Protein AF-0000000067504910 (afdb_homodimer)

Radius of gyration: 26.98 Å; Cα contacts (8 Å, |Δi|>4): 910; chains: 2; bounding box: 86×98×56 Å

Nearest PDB structures (foldseek):
  3lwk-assembly1_A-2  TM=9.824E-01  e=4.243E-23  Homo sapiens
  3qk3-assembly1_C  TM=9.215E-01  e=3.842E-13  Homo sapiens
  1oki-assembly1_B  TM=9.097E-01  e=5.453E-13  Homo sapiens
  1bd7-assembly1_A  TM=8.922E-01  e=2.094E-10  Rattus norvegicus
  1bd7-assembly1_B  TM=8.882E-01  e=2.572E-09  Rattus norvegicus

InterPro domains:
  IPR001064 Beta/gamma crystallin [PF00030] (53-99)
  IPR001064 Beta/gamma crystallin [PF00030] (109-196)
  IPR001064 Beta/gamma crystallin [PR01367] (51-70)
  IPR001064 Beta/gamma crystallin [PR01367] (71-85)
  IPR001064 Beta/gamma crystallin [PR01367] (109-128)
  IPR001064 Beta/gamma crystallin [PR01367] (172-181)
  IPR001064 Beta/gamma crystallin [PS50915] (54-100)
  IPR001064 Beta/gamma crystallin [PS50915] (107-148)
  IPR001064 Beta/gamma crystallin [SM00247] (41-99)
  IPR001064 Beta/gamma crystallin [SM00247] (108-196)
  IPR011024 Gamma-crystallin-like [SSF49695] (53-197)
  IPR050252 Beta/Gamma-Crystallin [PTHR11818] (54-198)

Foldseek 3Di:
DPPPDDPPPDPDPDDDDPDPPDDDCPDPPPDDPCPPPVPPPPPCPVPPPLAPQVKKWFALDPPQAHFIWIDFDDDDPFQCRTQPQAPDRSRDTDDMDHASQADLQDWKKKWAAAFQRDHDIDIDNFWFLFVVVVPDPDQFTHWMAIQGHKKWWAQHGRRYYTIFIFHCPVVNRTGRGQVRRGVHRDGRGTTTMHGRDD/DDPPDDPPPDPDPDPDDPDPPDPDCPPPPPDDDPPCPPPPVPPCPVPPPLAPQVKKWFALDPPQAHFIWIDFDDDDPFQCRTQPQAPDRSGDTDDMDHASQADLQDWKKKWAAAFQRDHDIDIDNFWFLFVVVVPDPDQFTHWMAIQGHKKWWAQHGRNYYTIFIFHCPVVNRTGRGQVSRGVHRDGRGTTTMHGRDD

Structure (mmCIF, N/CA/C/O backbone):
data_AF-0000000067504910-model_v1
#
loop_
_entity.id
_entity.type
_entity.pdbx_description
1 polymer 'Beta-crystallin A4'
#
loop_
_atom_site.group_PDB
_atom_site.id
_atom_site.type_symbol
_atom_site.label_atom_id
_atom_site.label_alt_id
_atom_site.label_comp_id
_atom_site.label_asym_id
_atom_site.label_entity_id
_atom_site.label_seq_id
_atom_site.pdbx_PDB_ins_code
_atom_site.Cartn_x
_atom_site.Cartn_y
_atom_site.Cartn_z
_atom_site.occupancy
_atom_site.B_iso_or_equiv
_atom_site.auth_seq_id
_atom_site.auth_comp_id
_atom_site.auth_asym_id
_atom_site.auth_atom_id
_atom_site.pdbx_PDB_model_num
ATOM 1 N N . GLY A 1 1 ? -4.496 -55.281 -9.875 1 25.09 1 GLY A N 1
ATOM 2 C CA . GLY A 1 1 ? -4.016 -54.219 -10.75 1 25.09 1 GLY A CA 1
ATOM 3 C C . GLY A 1 1 ? -2.947 -53.344 -10.109 1 25.09 1 GLY A C 1
ATOM 4 O O . GLY A 1 1 ? -3.031 -53.031 -8.922 1 25.09 1 GLY A O 1
ATOM 5 N N . SER A 1 2 ? -1.571 -53.312 -10.562 1 27.5 2 SER A N 1
ATOM 6 C CA . SER A 1 2 ? -0.313 -52.875 -9.961 1 27.5 2 SER A CA 1
ATOM 7 C C . SER A 1 2 ? -0.28 -51.375 -9.781 1 27.5 2 SER A C 1
ATOM 9 O O . SER A 1 2 ? -0.485 -50.625 -10.742 1 27.5 2 SER A O 1
ATOM 11 N N . SER A 1 3 ? -0.65 -50.781 -8.609 1 28.39 3 SER A N 1
ATOM 12 C CA . SER A 1 3 ? -0.798 -49.406 -8.172 1 28.39 3 SER A CA 1
ATOM 13 C C . SER A 1 3 ? 0.503 -48.625 -8.336 1 28.39 3 SER A C 1
ATOM 15 O O . SER A 1 3 ? 1.507 -48.938 -7.695 1 28.39 3 SER A O 1
ATOM 17 N N . GLN A 1 4 ? 0.836 -48.125 -9.602 1 29.45 4 GLN A N 1
ATOM 18 C CA . GLN A 1 4 ? 2.09 -47.469 -9.938 1 29.45 4 GLN A CA 1
ATOM 19 C C . GLN A 1 4 ? 2.361 -46.281 -9.008 1 29.45 4 GLN A C 1
ATOM 21 O O . GLN A 1 4 ? 1.447 -45.531 -8.672 1 29.45 4 GLN A O 1
ATOM 26 N N . PRO A 1 5 ? 3.434 -46.219 -8.25 1 30.08 5 PRO A N 1
ATOM 27 C CA . PRO A 1 5 ? 3.85 -45.188 -7.277 1 30.08 5 PRO A CA 1
ATOM 28 C C . PRO A 1 5 ? 4.016 -43.812 -7.895 1 30.08 5 PRO A C 1
ATOM 30 O O . PRO A 1 5 ? 4.602 -43.688 -8.969 1 30.08 5 PRO A O 1
ATOM 33 N N . ARG A 1 6 ? 2.941 -42.938 -7.844 1 35.62 6 ARG A N 1
ATOM 34 C CA . ARG A 1 6 ? 2.881 -41.594 -8.375 1 35.62 6 ARG A CA 1
ATOM 35 C C . ARG A 1 6 ? 4.082 -40.75 -7.918 1 35.62 6 ARG A C 1
ATOM 37 O O . ARG A 1 6 ? 4.387 -40.688 -6.727 1 35.62 6 ARG A O 1
ATOM 44 N N . ASN A 1 7 ? 5.113 -40.531 -8.789 1 30.84 7 ASN A N 1
ATOM 45 C CA . ASN A 1 7 ? 6.402 -39.844 -8.688 1 30.84 7 ASN A CA 1
ATOM 46 C C . ASN A 1 7 ? 6.238 -38.406 -8.258 1 30.84 7 ASN A C 1
ATOM 48 O O . ASN A 1 7 ? 5.668 -37.594 -8.984 1 30.84 7 ASN A O 1
ATOM 52 N N . ILE A 1 8 ? 5.93 -38.188 -7.059 1 35.97 8 ILE A N 1
ATOM 53 C CA . ILE A 1 8 ? 5.918 -36.844 -6.488 1 35.97 8 ILE A CA 1
ATOM 54 C C . ILE A 1 8 ? 7.281 -36.188 -6.691 1 35.97 8 ILE A C 1
ATOM 56 O O . ILE A 1 8 ? 8.312 -36.75 -6.297 1 35.97 8 ILE A O 1
ATOM 60 N N . TRP A 1 9 ? 7.363 -35.375 -7.668 1 39.56 9 TRP A N 1
ATOM 61 C CA . TRP A 1 9 ? 8.617 -34.625 -7.809 1 39.56 9 TRP A CA 1
ATOM 62 C C . TRP A 1 9 ? 8.93 -33.844 -6.543 1 39.56 9 TRP A C 1
ATOM 64 O O . TRP A 1 9 ? 8.07 -33.125 -6.02 1 39.56 9 TRP A O 1
ATOM 74 N N . THR A 1 10 ? 9.664 -34.406 -5.727 1 37.59 10 THR A N 1
ATOM 75 C CA . THR A 1 10 ? 10.148 -33.625 -4.609 1 37.59 10 THR A CA 1
ATOM 76 C C . THR A 1 10 ? 11.375 -32.812 -5.016 1 37.59 10 THR A C 1
ATOM 78 O O . THR A 1 10 ? 12.328 -33.344 -5.582 1 37.59 10 THR A O 1
ATOM 81 N N . PRO A 1 11 ? 11.297 -31.656 -5.219 1 34.78 11 PRO A N 1
ATOM 82 C CA . PRO A 1 11 ? 12.516 -30.922 -5.547 1 34.78 11 PRO A CA 1
ATOM 83 C C . PRO A 1 11 ? 13.688 -31.281 -4.641 1 34.78 11 PRO A C 1
ATOM 85 O O . PRO A 1 11 ? 13.531 -31.359 -3.418 1 34.78 11 PRO A O 1
ATOM 88 N N . SER A 1 12 ? 14.492 -32.312 -5.121 1 32.03 12 SER A N 1
ATOM 89 C CA . SER A 1 12 ? 15.68 -32.719 -4.367 1 32.03 12 SER A CA 1
ATOM 90 C C . SER A 1 12 ? 16.609 -31.516 -4.133 1 32.03 12 SER A C 1
ATOM 92 O O . SER A 1 12 ? 16.734 -30.641 -4.996 1 32.03 12 SER A O 1
ATOM 94 N N . GLY A 1 13 ? 16.891 -31.281 -2.896 1 29.19 13 GLY A N 1
ATOM 95 C CA . GLY A 1 13 ? 17.594 -30.172 -2.254 1 29.19 13 GLY A CA 1
ATOM 96 C C . GLY A 1 13 ? 18.984 -29.938 -2.809 1 29.19 13 GLY A C 1
ATOM 97 O O . GLY A 1 13 ? 19.719 -29.094 -2.312 1 29.19 13 GLY A O 1
ATOM 98 N N . SER A 1 14 ? 19.594 -30.844 -3.541 1 30.66 14 SER A N 1
ATOM 99 C CA . SER A 1 14 ? 21.016 -30.562 -3.383 1 30.66 14 SER A CA 1
ATOM 100 C C . SER A 1 14 ? 21.469 -29.469 -4.344 1 30.66 14 SER A C 1
ATOM 102 O O . SER A 1 14 ? 21.547 -29.688 -5.551 1 30.66 14 SER A O 1
ATOM 104 N N . PHE A 1 15 ? 21.047 -28.359 -4.191 1 30.22 15 PHE A N 1
ATOM 105 C CA . PHE A 1 15 ? 21.547 -27.422 -5.188 1 30.22 15 PHE A CA 1
ATOM 106 C C . PHE A 1 15 ? 23.062 -27.281 -5.078 1 30.22 15 PHE A C 1
ATOM 108 O O . PHE A 1 15 ? 23.609 -27.141 -3.979 1 30.22 15 PHE A O 1
ATOM 115 N N . PRO A 1 16 ? 23.766 -27.75 -6.086 1 25.83 16 PRO A N 1
ATOM 116 C CA . PRO A 1 16 ? 25.203 -27.562 -5.945 1 25.83 16 PRO A CA 1
ATOM 117 C C . PRO A 1 16 ? 25.609 -26.094 -5.859 1 25.83 16 PRO A C 1
ATOM 119 O O . PRO A 1 16 ? 24.891 -25.234 -6.371 1 25.83 16 PRO A O 1
ATOM 122 N N . ARG A 1 17 ? 26.547 -25.812 -5.016 1 28.75 17 ARG A N 1
ATOM 123 C CA . ARG A 1 17 ? 27.094 -24.5 -4.707 1 28.75 17 ARG A CA 1
ATOM 124 C C . ARG A 1 17 ? 27.734 -23.875 -5.941 1 28.75 17 ARG A C 1
ATOM 126 O O . ARG A 1 17 ? 28.547 -24.5 -6.613 1 28.75 17 ARG A O 1
ATOM 133 N N . PRO A 1 18 ? 27.078 -22.875 -6.496 1 21.73 18 PRO A N 1
ATOM 134 C CA . PRO A 1 18 ? 27.719 -22.281 -7.676 1 21.73 18 PRO A CA 1
ATOM 135 C C . PRO A 1 18 ? 29.188 -21.922 -7.434 1 21.73 18 PRO A C 1
ATOM 137 O O . PRO A 1 18 ? 29.562 -21.609 -6.305 1 21.73 18 PRO A O 1
ATOM 140 N N . ASN A 1 19 ? 30.047 -22.469 -8.211 1 23.23 19 ASN A N 1
ATOM 141 C CA . ASN A 1 19 ? 31.469 -22.188 -8.219 1 23.23 19 ASN A CA 1
ATOM 142 C C . ASN A 1 19 ? 31.75 -20.703 -8.453 1 23.23 19 ASN A C 1
ATOM 144 O O . ASN A 1 19 ? 31.203 -20.109 -9.391 1 23.23 19 ASN A O 1
ATOM 148 N N . ARG A 1 20 ? 32.188 -20.031 -7.383 1 23.11 20 ARG A N 1
ATOM 149 C CA . ARG A 1 20 ? 32.5 -18.609 -7.281 1 23.11 20 ARG A CA 1
ATOM 150 C C . ARG A 1 20 ? 33.594 -18.234 -8.281 1 23.11 20 ARG A C 1
ATOM 152 O O . ARG A 1 20 ? 34.75 -18.625 -8.133 1 23.11 20 ARG A O 1
ATOM 159 N N . LYS A 1 21 ? 33.219 -18.344 -9.57 1 27.23 21 LYS A N 1
ATOM 160 C CA . LYS A 1 21 ? 34.312 -17.891 -10.422 1 27.23 21 LYS A CA 1
ATOM 161 C C . LYS A 1 21 ? 34.844 -16.531 -9.969 1 27.23 21 LYS A C 1
ATOM 163 O O . LYS A 1 21 ? 34.094 -15.727 -9.422 1 27.23 21 LYS A O 1
ATOM 168 N N . SER A 1 22 ? 36.156 -16.375 -9.852 1 21.98 22 SER A N 1
ATOM 169 C CA . SER A 1 22 ? 37.219 -15.477 -9.344 1 21.98 22 SER A CA 1
ATOM 170 C C . SER A 1 22 ? 37.094 -14.094 -9.977 1 21.98 22 SER A C 1
ATOM 172 O O . SER A 1 22 ? 37.25 -13.945 -11.188 1 21.98 22 SER A O 1
ATOM 174 N N . ALA A 1 23 ? 36.031 -13.375 -9.758 1 25.11 23 ALA A N 1
ATOM 175 C CA . ALA A 1 23 ? 36.094 -12.047 -10.375 1 25.11 23 ALA A CA 1
ATOM 176 C C . ALA A 1 23 ? 37.375 -11.328 -9.977 1 25.11 23 ALA A C 1
ATOM 178 O O . ALA A 1 23 ? 37.875 -11.5 -8.859 1 25.11 23 A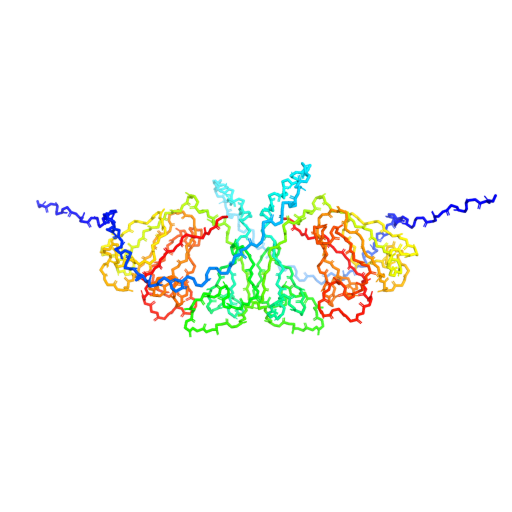LA A O 1
ATOM 179 N N . PRO A 1 24 ? 38.188 -10.805 -10.945 1 21.03 24 PRO A N 1
ATOM 180 C CA . PRO A 1 24 ? 39.5 -10.203 -10.836 1 21.03 24 PRO A CA 1
ATOM 181 C C . PRO A 1 24 ? 39.531 -9 -9.898 1 21.03 24 PRO A C 1
ATOM 183 O O . PRO A 1 24 ? 38.5 -8.352 -9.68 1 21.03 24 PRO A O 1
ATOM 186 N N . ARG A 1 25 ? 40.625 -8.82 -9.148 1 23 25 ARG A N 1
ATOM 187 C CA . ARG A 1 25 ? 41.031 -8.023 -7.996 1 23 25 ARG A CA 1
ATOM 188 C C . ARG A 1 25 ? 41.062 -6.535 -8.344 1 23 25 ARG A C 1
ATOM 190 O O . ARG A 1 25 ? 41.406 -5.703 -7.496 1 23 25 ARG A O 1
ATOM 197 N N . THR A 1 26 ? 40.281 -5.832 -9.273 1 23.64 26 THR A N 1
ATOM 198 C CA . THR A 1 26 ? 41 -4.566 -9.469 1 23.64 26 THR A CA 1
ATOM 199 C C . THR A 1 26 ? 41.156 -3.82 -8.148 1 23.64 26 THR A C 1
ATOM 201 O O . THR A 1 26 ? 40.25 -3.809 -7.32 1 23.64 26 THR A O 1
ATOM 204 N N . ARG A 1 27 ? 42.375 -3.5 -7.75 1 22.08 27 ARG A N 1
ATOM 205 C CA . ARG A 1 27 ? 43.188 -3.117 -6.586 1 22.08 27 ARG A CA 1
ATOM 206 C C . ARG A 1 27 ? 42.75 -1.754 -6.055 1 22.08 27 ARG A C 1
ATOM 208 O O . ARG A 1 27 ? 43.031 -1.412 -4.906 1 22.08 27 ARG A O 1
ATOM 215 N N . GLY A 1 28 ? 42.156 -0.741 -6.73 1 22.64 28 GLY A N 1
ATOM 216 C CA . GLY A 1 28 ? 42.719 0.511 -6.25 1 22.64 28 GLY A CA 1
ATOM 217 C C . GLY A 1 28 ? 42.312 0.847 -4.832 1 22.64 28 GLY A C 1
ATOM 218 O O . GLY A 1 28 ? 41.125 1.021 -4.555 1 22.64 28 GLY A O 1
ATOM 219 N N . VAL A 1 29 ? 42.906 0.288 -3.756 1 21.53 29 VAL A N 1
ATOM 220 C CA . VAL A 1 29 ? 42.406 0.23 -2.391 1 21.53 29 VAL A CA 1
ATOM 221 C C . VAL A 1 29 ? 42.625 1.569 -1.695 1 21.53 29 VAL A C 1
ATOM 223 O O . VAL A 1 29 ? 43.781 1.973 -1.477 1 21.53 29 VAL A O 1
ATOM 226 N N . ARG A 1 30 ? 42.125 2.699 -2.34 1 24.8 30 ARG A N 1
ATOM 227 C CA . ARG A 1 30 ? 42.531 3.93 -1.667 1 24.8 30 ARG A CA 1
ATOM 228 C C . ARG A 1 30 ? 42.375 3.809 -0.156 1 24.8 30 ARG A C 1
ATOM 230 O O . ARG A 1 30 ? 41.438 3.146 0.319 1 24.8 30 ARG A O 1
ATOM 237 N N . PRO A 1 31 ? 43.312 4.172 0.707 1 21.94 31 PRO A N 1
ATOM 238 C CA . PRO A 1 31 ? 43.562 4.004 2.143 1 21.94 31 PRO A CA 1
ATOM 239 C C . PRO A 1 31 ? 42.562 4.781 3 1 21.94 31 PRO A C 1
ATOM 241 O O . PRO A 1 31 ? 42.219 5.922 2.676 1 21.94 31 PRO A O 1
ATOM 244 N N . SER A 1 32 ? 41.562 4.137 3.5 1 22.41 32 SER A N 1
ATOM 245 C CA . SER A 1 32 ? 40.438 4.695 4.23 1 22.41 32 SER A CA 1
ATOM 246 C C . SER A 1 32 ? 40.875 5.32 5.547 1 22.41 32 SER A C 1
ATOM 248 O O . SER A 1 32 ? 41.562 4.676 6.344 1 22.41 32 SER A O 1
ATOM 250 N N . PRO A 1 33 ? 41.219 6.656 5.578 1 24.94 33 PRO A N 1
ATOM 251 C CA . PRO A 1 33 ? 41.688 7.254 6.828 1 24.94 33 PRO A CA 1
ATOM 252 C C . PRO A 1 33 ? 40.812 6.887 8.023 1 24.94 33 PRO A C 1
ATOM 254 O O . PRO A 1 33 ? 39.625 6.641 7.855 1 24.94 33 PRO A O 1
ATOM 257 N N . SER A 1 34 ? 41.344 6.301 9.109 1 22.95 34 SER A N 1
ATOM 258 C CA . SER A 1 34 ? 40.906 5.711 10.367 1 22.95 34 SER A CA 1
ATOM 259 C C . SER A 1 34 ? 40.281 6.766 11.281 1 22.95 34 SER A C 1
ATOM 261 O O . SER A 1 34 ? 40.438 6.691 12.508 1 22.95 34 SER A O 1
ATOM 263 N N . SER A 1 35 ? 39.906 7.926 10.852 1 23.16 35 SER A N 1
ATOM 264 C CA . SER A 1 35 ? 39.594 8.836 11.953 1 23.16 35 SER A CA 1
ATOM 265 C C . SER A 1 35 ? 38.656 8.195 12.969 1 23.16 35 SER A C 1
ATOM 267 O O . SER A 1 35 ? 37.625 7.652 12.602 1 23.16 35 SER A O 1
ATOM 269 N N . LEU A 1 36 ? 39.219 7.73 14.148 1 25.33 36 LEU A N 1
ATOM 270 C CA . LEU A 1 36 ? 38.688 7.16 15.383 1 25.33 36 LEU A CA 1
ATOM 271 C C . LEU A 1 36 ? 37.594 8.031 15.953 1 25.33 36 LEU A C 1
ATOM 273 O O . LEU A 1 36 ? 37.844 9.055 16.578 1 25.33 36 LEU A O 1
ATOM 277 N N . CYS A 1 37 ? 36.781 8.586 15.234 1 27.53 37 CYS A N 1
ATOM 278 C CA . CYS A 1 37 ? 35.75 9.344 15.938 1 27.53 37 CYS A CA 1
ATOM 279 C C . CYS A 1 37 ? 35.156 8.523 17.094 1 27.53 37 CYS A C 1
ATOM 281 O O . CYS A 1 37 ? 34.688 7.402 16.891 1 27.53 37 CYS A O 1
ATOM 283 N N . ARG A 1 38 ? 35.656 8.633 18.297 1 25.61 38 ARG A N 1
ATOM 284 C CA . ARG A 1 38 ? 35.125 8.078 19.547 1 25.61 38 ARG A CA 1
ATOM 285 C C . ARG A 1 38 ? 33.625 8.125 19.562 1 25.61 38 ARG A C 1
ATOM 287 O O . ARG A 1 38 ? 33 9.203 19.5 1 25.61 38 ARG A O 1
ATOM 294 N N . LYS A 1 39 ? 33.031 7.211 19 1 29.48 39 LYS A N 1
ATOM 295 C CA . LYS A 1 39 ? 31.578 7.117 19 1 29.48 39 LYS A CA 1
ATOM 296 C C . LYS A 1 39 ? 31.016 7.207 20.422 1 29.48 39 LYS A C 1
ATOM 298 O O . LYS A 1 39 ? 31.344 6.383 21.281 1 29.48 39 LYS A O 1
ATOM 303 N N . PRO A 1 40 ? 30.891 8.336 20.984 1 31.11 40 PRO A N 1
ATOM 304 C CA . PRO A 1 40 ? 30.328 8.234 22.328 1 31.11 40 PRO A CA 1
ATOM 305 C C . PRO A 1 40 ? 29.281 7.129 22.438 1 31.11 40 PRO A C 1
ATOM 307 O O . PRO A 1 40 ? 28.703 6.707 21.438 1 31.11 40 PRO A O 1
ATOM 310 N N . ALA A 1 41 ? 29.234 6.32 23.594 1 30.45 41 ALA A N 1
ATOM 311 C CA . ALA A 1 41 ? 28.172 5.375 23.938 1 30.45 41 ALA A CA 1
ATOM 312 C C . ALA A 1 41 ? 26.812 5.93 23.562 1 30.45 41 ALA A C 1
ATOM 314 O O . ALA A 1 41 ? 26.203 6.684 24.344 1 30.45 41 ALA A O 1
ATOM 315 N N . ALA A 1 42 ? 26.656 6.645 22.609 1 30.64 42 ALA A N 1
ATOM 316 C CA . ALA A 1 42 ? 25.344 7.133 22.203 1 30.64 42 ALA A CA 1
ATOM 317 C C . ALA A 1 42 ? 24.281 6.059 22.406 1 30.64 42 ALA A C 1
ATOM 319 O O . ALA A 1 42 ? 24.484 4.895 22.047 1 30.64 42 ALA A O 1
ATOM 320 N N . TRP A 1 43 ? 23.484 6.199 23.453 1 31.03 43 TRP A N 1
ATOM 321 C CA . TRP A 1 43 ? 22.266 5.414 23.625 1 31.03 43 TRP A CA 1
ATOM 322 C C . TRP A 1 43 ? 21.719 4.938 22.281 1 31.03 43 TRP A C 1
ATOM 324 O O . TRP A 1 43 ? 21.5 5.742 21.375 1 31.03 43 TRP A O 1
ATOM 334 N N . LEU A 1 44 ? 22.328 3.934 21.828 1 33.19 44 LEU A N 1
ATOM 335 C CA . LEU A 1 44 ? 21.781 3.211 20.688 1 33.19 44 LEU A CA 1
ATOM 336 C C . LEU A 1 44 ? 20.25 3.332 20.641 1 33.19 44 LEU A C 1
ATOM 338 O O . LEU A 1 44 ? 19.547 2.699 21.422 1 33.19 44 LEU A O 1
ATOM 342 N N . CYS A 1 45 ? 19.812 4.578 20.734 1 31.73 45 CYS A N 1
ATOM 343 C CA . CYS A 1 45 ? 18.391 4.641 20.422 1 31.73 45 CYS A CA 1
ATOM 344 C C . CYS A 1 45 ? 18.016 3.594 19.375 1 31.73 45 CYS A C 1
ATOM 346 O O . CYS A 1 45 ? 18.594 3.553 18.297 1 31.73 45 CYS A O 1
ATOM 348 N N . SER A 1 46 ? 18.047 2.381 19.781 1 34.53 46 SER A N 1
ATOM 349 C CA . SER A 1 46 ? 17.422 1.406 18.906 1 34.53 46 SER A CA 1
ATOM 350 C C . SER A 1 46 ? 16.469 2.082 17.922 1 34.53 46 SER A C 1
ATOM 352 O O . SER A 1 46 ? 15.594 2.848 18.328 1 34.53 46 SER A O 1
ATOM 354 N N . ALA A 1 47 ? 16.969 2.65 16.953 1 38.09 47 ALA A N 1
ATOM 355 C CA . ALA A 1 47 ? 16 3.074 15.938 1 38.09 47 ALA A CA 1
ATOM 356 C C . ALA A 1 47 ? 14.688 2.324 16.094 1 38.09 47 ALA A C 1
ATOM 358 O O . ALA A 1 47 ? 14.672 1.094 16.188 1 38.09 47 ALA A O 1
ATOM 359 N N . PRO A 1 48 ? 13.766 2.854 16.859 1 41.16 48 PRO A N 1
ATOM 360 C CA . PRO A 1 48 ? 12.477 2.176 17.016 1 41.16 48 PRO A CA 1
ATOM 361 C C . PRO A 1 48 ? 12.141 1.272 15.836 1 41.16 48 PRO A C 1
ATOM 363 O O . PRO A 1 48 ? 12.461 1.603 14.695 1 41.16 48 PRO A O 1
ATOM 366 N N . ARG A 1 49 ? 12.328 -0.056 15.883 1 46.12 49 ARG A N 1
ATOM 367 C CA . ARG A 1 49 ? 11.844 -1.021 14.906 1 46.12 49 ARG A CA 1
ATOM 368 C C . ARG A 1 49 ? 10.648 -0.466 14.133 1 46.12 49 ARG A C 1
ATOM 370 O O . ARG A 1 49 ? 9.656 -0.036 14.734 1 46.12 49 ARG A O 1
ATOM 377 N N . GLN A 1 50 ? 10.953 0.343 13.109 1 59.25 50 GLN A N 1
ATOM 378 C CA . GLN A 1 50 ? 9.875 0.778 12.227 1 59.25 50 GLN A CA 1
ATOM 379 C C . GLN A 1 50 ? 8.758 -0.26 12.172 1 59.25 50 GLN A C 1
ATOM 381 O O . GLN A 1 50 ? 9.008 -1.435 11.891 1 59.25 50 GLN A O 1
ATOM 386 N N . GLN A 1 51 ? 7.699 -0.085 13.055 1 68.75 51 GLN A N 1
ATOM 387 C CA . GLN A 1 51 ? 6.523 -0.947 13.07 1 68.75 51 GLN A CA 1
ATOM 388 C C . GLN A 1 51 ? 5.875 -1.027 11.695 1 68.75 51 GLN A C 1
ATOM 390 O O . GLN A 1 51 ? 5.801 -0.027 10.977 1 68.75 51 GLN A O 1
ATOM 395 N N . ASP A 1 52 ? 5.781 -2.213 11.297 1 82.25 52 ASP A N 1
ATOM 396 C CA . ASP A 1 52 ? 5.02 -2.438 10.07 1 82.25 52 ASP A CA 1
ATOM 397 C C . ASP A 1 52 ? 3.535 -2.152 10.289 1 82.25 52 ASP A C 1
ATOM 399 O O . ASP A 1 52 ? 2.793 -3.018 10.758 1 82.25 52 ASP A O 1
ATOM 403 N N . THR A 1 53 ? 3.115 -0.884 9.914 1 87.25 53 THR A N 1
ATOM 404 C CA . THR A 1 53 ? 1.746 -0.443 10.156 1 87.25 53 THR A CA 1
ATOM 405 C C . THR A 1 53 ? 0.818 -0.924 9.039 1 87.25 53 THR A C 1
ATOM 407 O O . THR A 1 53 ? -0.403 -0.946 9.211 1 87.25 53 THR A O 1
ATOM 410 N N . GLY A 1 54 ? 1.379 -1.242 7.922 1 92.12 54 GLY A N 1
ATOM 411 C CA . GLY A 1 54 ? 0.594 -1.65 6.77 1 92.12 54 GLY A CA 1
ATOM 412 C C . GLY A 1 54 ? 0.024 -0.479 5.992 1 92.12 54 GLY A C 1
ATOM 413 O O . GLY A 1 54 ? -0.736 -0.671 5.039 1 92.12 54 GLY A O 1
ATOM 414 N N . ARG A 1 55 ? 0.373 0.746 6.453 1 95.88 55 ARG A N 1
ATOM 415 C CA . ARG A 1 55 ? -0.068 1.963 5.781 1 95.88 55 ARG A CA 1
ATOM 416 C C . ARG A 1 55 ? 1.016 2.498 4.852 1 95.88 55 ARG A C 1
ATOM 418 O O . ARG A 1 55 ? 2.205 2.418 5.164 1 95.88 55 ARG A O 1
ATOM 425 N N . TRP A 1 56 ? 0.512 2.928 3.67 1 96.88 56 TRP A N 1
ATOM 426 C CA . TRP A 1 56 ? 1.438 3.428 2.66 1 96.88 56 TRP A CA 1
ATOM 427 C C . TRP A 1 56 ? 1.03 4.816 2.186 1 96.88 56 TRP A C 1
ATOM 429 O O . TRP A 1 56 ? -0.158 5.145 2.154 1 96.88 56 TRP A O 1
ATOM 439 N N . VAL A 1 57 ? 1.999 5.672 1.841 1 97.25 57 VAL A N 1
ATOM 440 C CA . VAL A 1 57 ? 1.743 6.871 1.048 1 97.25 57 VAL A CA 1
ATOM 441 C C . VAL A 1 57 ? 2.184 6.637 -0.396 1 97.25 57 VAL A C 1
ATOM 443 O O . VAL A 1 57 ? 3.291 6.152 -0.643 1 97.25 57 VAL A O 1
ATOM 446 N N . GLY A 1 58 ? 1.291 6.828 -1.303 1 96.56 58 GLY A N 1
ATOM 447 C CA . GLY A 1 58 ? 1.6 6.883 -2.723 1 96.56 58 GLY A CA 1
ATOM 448 C C . GLY A 1 58 ? 1.758 8.297 -3.246 1 96.56 58 GLY A C 1
ATOM 449 O O . GLY A 1 58 ? 1.07 9.211 -2.791 1 96.56 58 GLY A O 1
ATOM 450 N N . PHE A 1 59 ? 2.643 8.43 -4.289 1 95.5 59 PHE A N 1
ATOM 451 C CA . PHE A 1 59 ? 2.947 9.734 -4.855 1 95.5 59 PHE A CA 1
ATOM 452 C C . PHE A 1 59 ? 2.707 9.742 -6.359 1 95.5 59 PHE A C 1
ATOM 454 O O . PHE A 1 59 ? 2.93 8.734 -7.035 1 95.5 59 PHE A O 1
ATOM 461 N N . GLU A 1 60 ? 2.357 10.867 -6.699 1 92.56 60 GLU A N 1
ATOM 462 C CA . GLU A 1 60 ? 2.059 11.055 -8.117 1 92.56 60 GLU A CA 1
ATOM 463 C C . GLU A 1 60 ? 3.289 10.805 -8.977 1 92.56 60 GLU A C 1
ATOM 465 O O . GLU A 1 60 ? 3.189 10.211 -10.055 1 92.56 60 GLU A O 1
ATOM 470 N N . HIS A 1 61 ? 4.391 11.227 -8.57 1 94.06 61 HIS A N 1
ATOM 471 C CA . HIS A 1 61 ? 5.602 11.133 -9.375 1 94.06 61 HIS A CA 1
ATOM 472 C C . HIS A 1 61 ? 6.656 10.273 -8.688 1 94.06 61 HIS A C 1
ATOM 474 O O . HIS A 1 61 ? 6.535 9.961 -7.5 1 94.06 61 HIS A O 1
ATOM 480 N N . ALA A 1 62 ? 7.648 9.906 -9.484 1 95.44 62 ALA A N 1
ATOM 481 C CA . ALA A 1 62 ? 8.812 9.219 -8.93 1 95.44 62 ALA A CA 1
ATOM 482 C C . ALA A 1 62 ? 9.539 10.094 -7.918 1 95.44 62 ALA A C 1
ATOM 484 O O . ALA A 1 62 ? 9.398 11.32 -7.934 1 95.44 62 ALA A O 1
ATOM 485 N N . GLY A 1 63 ? 10.266 9.406 -7.027 1 97.06 63 GLY A N 1
ATOM 486 C CA . GLY A 1 63 ? 11.062 10.141 -6.051 1 97.06 63 GLY A CA 1
ATOM 487 C C . GLY A 1 63 ? 10.227 10.75 -4.945 1 97.06 63 GLY A C 1
ATOM 488 O O . GLY A 1 63 ? 10.57 11.812 -4.414 1 97.06 63 GLY A O 1
ATOM 489 N N . PHE A 1 64 ? 9.109 10.195 -4.738 1 96.94 64 PHE A N 1
ATOM 490 C CA . PHE A 1 64 ? 8.211 10.633 -3.678 1 96.94 64 PHE A CA 1
ATOM 491 C C . PHE A 1 64 ? 7.844 12.102 -3.852 1 96.94 64 PHE A C 1
ATOM 493 O O . PHE A 1 64 ? 7.887 12.875 -2.891 1 96.94 64 PHE A O 1
ATOM 500 N N . ARG A 1 65 ? 7.594 12.43 -5.086 1 96 65 ARG A N 1
ATOM 501 C CA . ARG A 1 65 ? 7.234 13.805 -5.418 1 96 65 ARG A CA 1
ATOM 502 C C . ARG A 1 65 ? 5.777 13.898 -5.867 1 96 65 ARG A C 1
ATOM 504 O O . ARG A 1 65 ? 5.164 12.883 -6.211 1 96 65 ARG A O 1
ATOM 511 N N . GLY A 1 66 ? 5.215 15.117 -5.805 1 93.06 66 GLY A N 1
ATOM 512 C CA . GLY A 1 66 ? 3.857 15.352 -6.266 1 93.06 66 GLY A CA 1
ATOM 513 C C . GLY A 1 66 ? 2.809 15.078 -5.203 1 93.06 66 GLY A C 1
ATOM 514 O O . GLY A 1 66 ? 3.119 15.055 -4.012 1 93.06 66 GLY A O 1
ATOM 515 N N . GLN A 1 67 ? 1.62 14.953 -5.645 1 92.38 67 GLN A N 1
ATOM 516 C CA . GLN A 1 67 ? 0.497 14.758 -4.734 1 92.38 67 GLN A CA 1
ATOM 517 C C . GLN A 1 67 ? 0.661 13.469 -3.93 1 92.38 67 GLN A C 1
ATOM 519 O O . GLN A 1 67 ? 1.292 12.516 -4.395 1 92.38 67 GLN A O 1
ATOM 524 N N . GLN A 1 68 ? 0.126 13.5 -2.775 1 94.44 68 GLN A N 1
ATOM 525 C CA . GLN A 1 68 ? 0.258 12.398 -1.827 1 94.44 68 GLN A CA 1
ATOM 526 C C . GLN A 1 68 ? -1.099 11.773 -1.52 1 94.44 68 GLN A C 1
ATOM 528 O O . GLN A 1 68 ? -2.094 12.484 -1.356 1 94.44 68 GLN A O 1
ATOM 533 N N . TYR A 1 69 ? -1.112 10.453 -1.452 1 94.06 69 TYR A N 1
ATOM 534 C CA . TYR A 1 69 ? -2.338 9.719 -1.146 1 94.06 69 TYR A CA 1
ATOM 535 C C . TYR A 1 69 ? -2.053 8.539 -0.23 1 94.06 69 TYR A C 1
ATOM 537 O O . TYR A 1 69 ? -1.039 7.852 -0.387 1 94.06 69 TYR A O 1
ATOM 545 N N . VAL A 1 70 ? -2.965 8.297 0.684 1 95.56 70 VAL A N 1
ATOM 546 C CA . VAL A 1 70 ? -2.691 7.281 1.693 1 95.56 70 VAL A CA 1
ATOM 547 C C . VAL A 1 70 ? -3.475 6.008 1.372 1 95.56 70 VAL A C 1
ATOM 549 O O . VAL A 1 70 ? -4.68 6.062 1.118 1 95.56 70 VAL A O 1
ATOM 552 N N . LEU A 1 71 ? -2.826 4.902 1.299 1 95.31 71 LEU A N 1
ATOM 553 C CA . LEU A 1 71 ? -3.426 3.572 1.31 1 95.31 71 LEU A CA 1
ATOM 554 C C . LEU A 1 71 ? -3.531 3.035 2.734 1 95.31 71 LEU A C 1
ATOM 556 O O . LEU A 1 71 ? -2.525 2.65 3.334 1 95.31 71 LEU A O 1
ATOM 560 N N . GLU A 1 72 ? -4.672 2.973 3.264 1 93.62 72 GLU A N 1
ATOM 561 C CA . GLU A 1 72 ? -4.777 2.697 4.691 1 93.62 72 GLU A CA 1
ATOM 562 C C . GLU A 1 72 ? -5.859 1.658 4.977 1 93.62 72 GLU A C 1
ATOM 564 O O . GLU A 1 72 ? -5.672 0.776 5.816 1 93.62 72 GLU A O 1
ATOM 569 N N . ARG A 1 73 ? -7.004 1.774 4.367 1 90.25 73 ARG A N 1
ATOM 570 C CA . ARG A 1 73 ? -8.07 0.83 4.68 1 90.25 73 ARG A CA 1
ATOM 571 C C . ARG A 1 73 ? -8.914 0.53 3.445 1 90.25 73 ARG A C 1
ATOM 573 O O . ARG A 1 73 ? -9.188 1.425 2.643 1 90.25 73 ARG A O 1
ATOM 580 N N . GLY A 1 74 ? -9.328 -0.738 3.408 1 91.69 74 GLY A N 1
ATOM 581 C CA . GLY A 1 74 ? -10.25 -1.137 2.357 1 91.69 74 GLY A CA 1
ATOM 582 C C . GLY A 1 74 ? -9.578 -1.305 1.007 1 91.69 74 GLY A C 1
ATOM 583 O O . GLY A 1 74 ? -8.352 -1.394 0.924 1 91.69 74 GLY A O 1
ATOM 584 N N . GLU A 1 75 ? -10.406 -1.415 0.03 1 96.06 75 GLU A N 1
ATOM 585 C CA . GLU A 1 75 ? -9.961 -1.561 -1.352 1 96.06 75 GLU A CA 1
ATOM 586 C C . GLU A 1 75 ? -10.156 -0.265 -2.135 1 96.06 75 GLU A C 1
ATOM 588 O O . GLU A 1 75 ? -11.062 0.513 -1.842 1 96.06 75 GLU A O 1
ATOM 593 N N . TYR A 1 76 ? -9.281 -0.111 -3.023 1 96 76 TYR A N 1
ATOM 594 C CA . TYR A 1 76 ? -9.344 1.058 -3.893 1 96 76 TYR A CA 1
ATOM 595 C C . TYR A 1 76 ? -9.461 0.643 -5.355 1 96 76 TYR A C 1
ATOM 597 O O . TYR A 1 76 ? -8.453 0.545 -6.059 1 96 76 TYR A O 1
ATOM 605 N N . PRO A 1 77 ? -10.656 0.512 -5.859 1 96.31 77 PRO A N 1
ATOM 606 C CA . PRO A 1 77 ? -10.852 -0.04 -7.203 1 96.31 77 PRO A CA 1
ATOM 607 C C . PRO A 1 77 ? -10.469 0.945 -8.305 1 96.31 77 PRO A C 1
ATOM 609 O O . PRO A 1 77 ? -10.3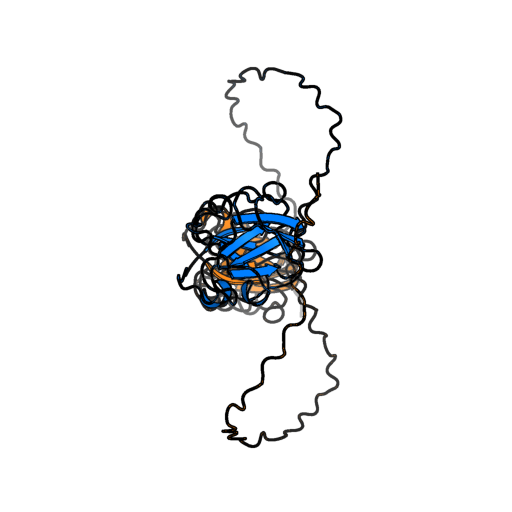2 0.553 -9.469 1 96.31 77 PRO A O 1
ATOM 612 N N . SER A 1 78 ? -10.375 2.26 -7.91 1 93.62 78 SER A N 1
ATOM 613 C CA . SER A 1 78 ? -10.008 3.305 -8.859 1 93.62 78 SER A CA 1
ATOM 614 C C . SER A 1 78 ? -9.398 4.508 -8.148 1 93.62 78 SER A C 1
ATOM 616 O O . SER A 1 78 ? -9.43 4.59 -6.922 1 93.62 78 SER A O 1
ATOM 618 N N . TRP A 1 79 ? -8.867 5.367 -8.961 1 90.75 79 TRP A N 1
ATOM 619 C CA . TRP A 1 79 ? -8.172 6.539 -8.438 1 90.75 79 TRP A CA 1
ATOM 620 C C . TRP A 1 79 ? -9.086 7.359 -7.535 1 90.75 79 TRP A C 1
ATOM 622 O O . TRP A 1 79 ? -8.633 7.969 -6.562 1 90.75 79 TRP A O 1
ATOM 632 N N . ASP A 1 80 ? -10.383 7.473 -7.789 1 89.94 80 ASP A N 1
ATOM 633 C CA . ASP A 1 80 ? -11.297 8.297 -7.008 1 89.94 80 ASP A CA 1
ATOM 634 C C . ASP A 1 80 ? -11.461 7.754 -5.594 1 89.94 80 ASP A C 1
ATOM 636 O O . ASP A 1 80 ? -11.805 8.5 -4.668 1 89.94 80 ASP A O 1
ATOM 640 N N . ALA A 1 81 ? -11.195 6.422 -5.434 1 91.06 81 ALA A N 1
ATOM 641 C CA . ALA A 1 81 ? -11.328 5.781 -4.129 1 91.06 81 ALA A CA 1
ATOM 642 C C . ALA A 1 81 ? -10.203 6.203 -3.191 1 91.06 81 ALA A C 1
ATOM 644 O O . ALA A 1 81 ? -10.406 6.32 -1.98 1 91.06 81 ALA A O 1
ATOM 645 N N . TRP A 1 82 ? -9.008 6.383 -3.736 1 89.62 82 TRP A N 1
ATOM 646 C CA . TRP A 1 82 ? -7.906 6.727 -2.846 1 89.62 82 TRP A CA 1
ATOM 647 C C . TRP A 1 82 ? -7.617 8.227 -2.889 1 89.62 82 TRP A C 1
ATOM 649 O O . TRP A 1 82 ? -7 8.773 -1.973 1 89.62 82 TRP A O 1
ATOM 659 N N . SER A 1 83 ? -7.941 8.914 -3.91 1 84.69 83 SER A N 1
ATOM 660 C CA . SER A 1 83 ? -7.633 10.336 -4.02 1 84.69 83 SER A CA 1
ATOM 661 C C . SER A 1 83 ? -8.68 11.18 -3.305 1 84.69 83 SER A C 1
ATOM 663 O O . SER A 1 83 ? -8.414 12.328 -2.934 1 84.69 83 SER A O 1
ATOM 665 N N . GLY A 1 84 ? -9.773 10.547 -3.055 1 75.19 84 GLY A N 1
ATOM 666 C CA . GLY A 1 84 ? -10.867 11.352 -2.527 1 75.19 84 GLY A CA 1
ATOM 667 C C . GLY A 1 84 ? -11.383 12.383 -3.52 1 75.19 84 GLY A C 1
ATOM 668 O O . GLY A 1 84 ? -11.172 12.242 -4.727 1 75.19 84 GLY A O 1
ATOM 669 N N . ASN A 1 85 ? -12.219 13.336 -3.086 1 65.38 85 ASN A N 1
ATOM 670 C CA . ASN A 1 85 ? -12.812 14.352 -3.949 1 65.38 85 ASN A CA 1
ATOM 671 C C . ASN A 1 85 ? -11.789 15.406 -4.355 1 65.38 85 ASN A C 1
ATOM 673 O O . ASN A 1 85 ? -11.844 16.547 -3.885 1 65.38 85 ASN A O 1
ATOM 677 N N . THR A 1 86 ? -10.648 14.883 -4.773 1 62.62 86 THR A N 1
ATOM 678 C CA . THR A 1 86 ? -9.633 15.875 -5.121 1 62.62 86 THR A CA 1
ATOM 679 C C . THR A 1 86 ? -9.984 16.562 -6.438 1 62.62 86 THR A C 1
ATOM 681 O O . THR A 1 86 ? -10.672 15.984 -7.281 1 62.62 86 THR A O 1
ATOM 684 N N . ALA A 1 87 ? -9.969 17.844 -6.395 1 55.81 87 ALA A N 1
ATOM 685 C CA . ALA A 1 87 ? -10.117 18.688 -7.582 1 55.81 87 ALA A CA 1
ATOM 686 C C . ALA A 1 87 ? -9.109 18.297 -8.664 1 55.81 87 ALA A C 1
ATOM 688 O O . ALA A 1 87 ? -9.258 18.672 -9.82 1 55.81 87 ALA A O 1
ATOM 689 N N . TYR A 1 88 ? -8.047 17.672 -8.281 1 59.38 88 TYR A N 1
ATOM 690 C CA . TYR A 1 88 ? -6.996 17.312 -9.227 1 59.38 88 TYR A CA 1
ATOM 691 C C . TYR A 1 88 ? -6.867 15.805 -9.352 1 59.38 88 TYR A C 1
ATOM 693 O O . TYR A 1 88 ? -6.191 15.164 -8.547 1 59.38 88 TYR A O 1
ATOM 701 N N . PRO A 1 89 ? -7.559 15.32 -10.297 1 62.12 89 PRO A N 1
ATOM 702 C CA . PRO A 1 89 ? -7.602 13.859 -10.406 1 62.12 89 PRO A CA 1
ATOM 703 C C . PRO A 1 89 ? -6.246 13.25 -10.766 1 62.12 89 PRO A C 1
ATOM 705 O O . PRO A 1 89 ? -5.676 13.586 -11.805 1 62.12 89 PRO A O 1
ATOM 708 N N . ALA A 1 90 ? -5.387 13.07 -9.727 1 65 90 ALA A N 1
ATOM 709 C CA . ALA A 1 90 ? -4.328 12.133 -10.078 1 65 90 ALA A CA 1
ATOM 710 C C . ALA A 1 90 ? -4.895 10.742 -10.336 1 65 90 ALA A C 1
ATOM 712 O O . ALA A 1 90 ? -5.699 10.234 -9.547 1 65 90 ALA A O 1
ATOM 713 N N . GLU A 1 91 ? -4.555 10.305 -11.57 1 80.75 91 GLU A N 1
ATOM 714 C CA . GLU A 1 91 ? -5.18 9.039 -11.938 1 80.75 91 GLU A CA 1
ATOM 715 C C . GLU A 1 91 ? -4.238 7.867 -11.68 1 80.75 91 GLU A C 1
ATOM 717 O O . GLU A 1 91 ? -4.598 6.711 -11.922 1 80.75 91 GLU A O 1
ATOM 722 N N . ARG A 1 92 ? -3.047 8.328 -11.156 1 85.31 92 ARG A N 1
ATOM 723 C CA . ARG A 1 92 ? -2.084 7.238 -11.031 1 85.31 92 ARG A CA 1
ATOM 724 C C . ARG A 1 92 ? -1.041 7.555 -9.961 1 85.31 92 ARG A C 1
ATOM 726 O O . ARG A 1 92 ? -0.765 8.719 -9.68 1 85.31 92 ARG A O 1
ATOM 733 N N . LEU A 1 93 ? -0.457 6.512 -9.406 1 94.12 93 LEU A N 1
ATOM 734 C CA . LEU A 1 93 ? 0.622 6.625 -8.43 1 94.12 93 LEU A CA 1
ATOM 735 C C . LEU A 1 93 ? 1.889 5.945 -8.938 1 94.12 93 LEU A C 1
ATOM 737 O O . LEU A 1 93 ? 1.816 4.918 -9.617 1 94.12 93 LEU A O 1
ATOM 741 N N . THR A 1 94 ? 3.01 6.527 -8.602 1 94.25 94 THR A N 1
ATOM 742 C CA . THR A 1 94 ? 4.258 6.074 -9.203 1 94.25 94 THR A CA 1
ATOM 743 C C . THR A 1 94 ? 5.238 5.613 -8.125 1 94.25 94 THR A C 1
ATOM 745 O O . THR A 1 94 ? 6.051 4.719 -8.359 1 94.25 94 THR A O 1
ATOM 748 N N . SER A 1 95 ? 5.301 6.23 -7.027 1 96.56 95 SER A N 1
ATOM 749 C CA . SER A 1 95 ? 6.211 5.863 -5.945 1 96.56 95 SER A CA 1
ATOM 750 C C . SER A 1 95 ? 5.461 5.688 -4.629 1 96.56 95 SER A C 1
ATOM 752 O O . SER A 1 95 ? 4.355 6.207 -4.465 1 96.56 95 SER A O 1
ATOM 754 N N . PHE A 1 96 ? 5.992 4.871 -3.762 1 97.5 96 PHE A N 1
ATOM 755 C CA . PHE A 1 96 ? 5.309 4.477 -2.535 1 97.5 96 PHE A CA 1
ATOM 756 C C . PHE A 1 96 ? 6.297 4.344 -1.383 1 97.5 96 PHE A C 1
ATOM 758 O O . PHE A 1 96 ? 7.418 3.867 -1.571 1 97.5 96 PHE A O 1
ATOM 765 N N . ARG A 1 97 ? 5.867 4.703 -0.22 1 97.5 97 ARG A N 1
ATOM 766 C CA . ARG A 1 97 ? 6.641 4.406 0.981 1 97.5 97 ARG A CA 1
ATOM 767 C C . ARG A 1 97 ? 5.723 4.082 2.156 1 97.5 97 ARG A C 1
ATOM 769 O O . ARG A 1 97 ? 4.602 4.594 2.236 1 97.5 97 ARG A O 1
ATOM 776 N N . PRO A 1 98 ? 6.188 3.213 3.051 1 95.81 98 PRO A N 1
ATOM 777 C CA . PRO A 1 98 ? 5.398 2.934 4.254 1 95.81 98 PRO A CA 1
ATOM 778 C C . PRO A 1 98 ? 5.293 4.141 5.184 1 95.81 98 PRO A C 1
ATOM 780 O O . PRO A 1 98 ? 6.055 5.102 5.043 1 95.81 98 PRO A O 1
ATOM 783 N N . VAL A 1 99 ? 4.309 4.098 6.051 1 96.25 99 VAL A N 1
ATOM 784 C CA . VAL A 1 99 ? 4.141 5.07 7.121 1 96.25 99 VAL A CA 1
ATOM 785 C C . VAL A 1 99 ? 4.34 4.387 8.477 1 96.25 99 VAL A C 1
ATOM 787 O O . VAL A 1 99 ? 3.367 4.047 9.156 1 96.25 99 VAL A O 1
ATOM 790 N N . PRO A 1 100 ? 5.539 4.301 8.938 1 93.62 100 PRO A N 1
ATOM 791 C CA . PRO A 1 100 ? 5.84 3.469 10.102 1 93.62 100 PRO A CA 1
ATOM 792 C C . PRO A 1 100 ? 5.266 4.039 11.398 1 93.62 100 PRO A C 1
ATOM 794 O O . PRO A 1 100 ? 5.098 3.307 12.375 1 93.62 100 PRO A O 1
ATOM 797 N N . CYS A 1 101 ? 4.988 5.312 11.453 1 94.69 101 CYS A N 1
ATOM 798 C CA . CYS A 1 101 ? 4.539 5.895 12.711 1 94.69 101 CYS A CA 1
ATOM 799 C C . CYS A 1 101 ? 3.025 6.066 12.727 1 94.69 101 CYS A C 1
ATOM 801 O O . CYS A 1 101 ? 2.477 6.715 13.625 1 94.69 101 CYS A O 1
ATOM 803 N N . ALA A 1 102 ? 2.34 5.516 11.719 1 95.31 102 ALA A N 1
ATOM 804 C CA . ALA A 1 102 ? 0.881 5.574 11.727 1 95.31 102 ALA A CA 1
ATOM 805 C C . ALA A 1 102 ? 0.307 4.859 12.945 1 95.31 102 ALA A C 1
ATOM 807 O O . ALA A 1 102 ? 0.594 3.682 13.172 1 95.31 102 ALA A O 1
ATOM 808 N N . ASN A 1 103 ? -0.42 5.535 13.766 1 94.94 103 ASN A N 1
ATOM 809 C CA . ASN A 1 103 ? -1.072 5.055 14.977 1 94.94 103 ASN A CA 1
ATOM 810 C C . ASN A 1 103 ? -2.328 5.859 15.297 1 94.94 103 ASN A C 1
ATOM 812 O O . ASN A 1 103 ? -2.248 6.914 15.93 1 94.94 103 ASN A O 1
ATOM 816 N N . HIS A 1 104 ? -3.439 5.363 14.867 1 94.94 104 HIS A N 1
ATOM 817 C CA . HIS A 1 104 ? -4.699 6.094 14.969 1 94.94 104 HIS A CA 1
ATOM 818 C C . HIS A 1 104 ? -5.07 6.34 16.422 1 94.94 104 HIS A C 1
ATOM 820 O O . HIS A 1 104 ? -5.617 7.395 16.766 1 94.94 104 HIS A O 1
ATOM 826 N N . ARG A 1 105 ? -4.766 5.398 17.266 1 94.69 105 ARG A N 1
ATOM 827 C CA . ARG A 1 105 ? -5.156 5.473 18.672 1 94.69 105 ARG A CA 1
ATOM 828 C C . ARG A 1 105 ? -4.285 6.465 19.422 1 94.69 105 ARG A C 1
ATOM 830 O O . ARG A 1 105 ? -4.734 7.074 20.406 1 94.69 105 ARG A O 1
ATOM 837 N N . ASP A 1 106 ? -3.078 6.574 19 1 96.25 106 ASP A N 1
ATOM 838 C CA . ASP A 1 106 ? -2.137 7.5 19.625 1 96.25 106 ASP A CA 1
ATOM 839 C C . ASP A 1 106 ? -1.632 8.531 18.609 1 96.25 106 ASP A C 1
ATOM 841 O O . ASP A 1 106 ? -0.542 8.375 18.062 1 96.25 106 ASP A O 1
ATOM 845 N N . SER A 1 107 ? -2.434 9.531 18.344 1 97.44 107 SER A N 1
ATOM 846 C CA . SER A 1 107 ? -2.09 10.625 17.453 1 97.44 107 SER A CA 1
ATOM 847 C C . SER A 1 107 ? -2.361 11.984 18.094 1 97.44 107 SER A C 1
ATOM 849 O O . SER A 1 107 ? -3.48 12.25 18.531 1 97.44 107 SER A O 1
ATOM 851 N N . ARG A 1 108 ? -1.343 12.82 18.094 1 98.62 108 ARG A N 1
ATOM 852 C CA . ARG A 1 108 ? -1.432 14.172 18.641 1 98.62 108 ARG A CA 1
ATOM 853 C C . ARG A 1 108 ? -0.705 15.172 17.75 1 98.62 108 ARG A C 1
ATOM 855 O O . ARG A 1 108 ? 0.422 14.922 17.328 1 98.62 108 ARG A O 1
ATOM 862 N N . LEU A 1 109 ? -1.418 16.266 17.469 1 98.56 109 LEU A N 1
ATOM 863 C CA . LEU A 1 109 ? -0.911 17.281 16.547 1 98.56 109 LEU A CA 1
ATOM 864 C C . LEU A 1 109 ? -1.149 18.672 17.094 1 98.56 109 LEU A C 1
ATOM 866 O O . LEU A 1 109 ? -2.223 18.969 17.625 1 98.56 109 LEU A O 1
ATOM 870 N N . THR A 1 110 ? -0.186 19.531 16.984 1 98.81 110 THR A N 1
ATOM 871 C CA . THR A 1 110 ? -0.379 20.953 17.234 1 98.81 110 THR A CA 1
ATOM 872 C C . THR A 1 110 ? -0.284 21.75 15.93 1 98.81 110 THR A C 1
ATOM 874 O O . THR A 1 110 ? 0.65 21.562 15.148 1 98.81 110 THR A O 1
ATOM 877 N N . ILE A 1 111 ? -1.269 22.578 15.719 1 98.5 111 ILE A N 1
ATOM 878 C CA . ILE A 1 111 ? -1.241 23.453 14.555 1 98.5 111 ILE A CA 1
ATOM 879 C C . ILE A 1 111 ? -0.988 24.891 15 1 98.5 111 ILE A C 1
ATOM 881 O O . ILE A 1 111 ? -1.381 25.281 16.109 1 98.5 111 ILE A O 1
ATOM 885 N N . TYR A 1 112 ? -0.322 25.672 14.164 1 97.81 112 TYR A N 1
ATOM 886 C CA . TYR A 1 112 ? -0.007 27.062 14.461 1 97.81 112 TYR A CA 1
ATOM 887 C C . TYR A 1 112 ? -0.487 27.984 13.344 1 97.81 112 TYR A C 1
ATOM 889 O O . TYR A 1 112 ? -0.422 27.625 12.164 1 97.81 112 TYR A O 1
ATOM 897 N N . GLU A 1 113 ? -0.85 29.047 13.695 1 96.38 113 GLU A N 1
ATOM 898 C CA . GLU A 1 113 ? -1.381 30.031 12.766 1 96.38 113 GLU A CA 1
ATOM 899 C C . GLU A 1 113 ? -0.3 30.531 11.805 1 96.38 113 GLU A C 1
ATOM 901 O O . GLU A 1 113 ? -0.572 30.781 10.633 1 96.38 113 GLU A O 1
ATOM 906 N N . GLN A 1 114 ? 0.872 30.75 12.312 1 96.75 114 GLN A N 1
ATOM 907 C CA . GLN A 1 114 ? 1.968 31.281 11.508 1 96.75 114 GLN A CA 1
ATOM 908 C C . GLN A 1 114 ? 3.066 30.234 11.312 1 96.75 114 GLN A C 1
ATOM 910 O O . GLN A 1 114 ? 3.061 29.188 11.969 1 96.75 114 GLN A O 1
ATOM 915 N N . GLU A 1 115 ? 3.916 30.484 10.391 1 97.56 115 GLU A N 1
ATOM 916 C CA . GLU A 1 115 ? 5.102 29.656 10.188 1 97.56 115 GLU A CA 1
ATOM 917 C C . GLU A 1 115 ? 6 29.672 11.422 1 97.56 115 GLU A C 1
ATOM 919 O O . GLU A 1 115 ? 5.855 30.531 12.289 1 97.56 115 GLU A O 1
ATOM 924 N N . ASN A 1 116 ? 6.844 28.703 11.578 1 98.19 116 ASN A N 1
ATOM 925 C CA . ASN A 1 116 ? 7.871 28.609 12.609 1 98.19 116 ASN A CA 1
ATOM 926 C C . ASN A 1 116 ? 7.254 28.578 14.008 1 98.19 116 ASN A C 1
ATOM 928 O O . ASN A 1 116 ? 7.812 29.141 14.953 1 98.19 116 ASN A O 1
ATOM 932 N N . PHE A 1 117 ? 6.074 28.031 14.047 1 98 117 PHE A N 1
ATOM 933 C CA . PHE A 1 117 ? 5.398 27.734 15.297 1 98 117 PHE A CA 1
ATOM 934 C C . PHE A 1 117 ? 5.004 29.016 16.031 1 98 117 PHE A C 1
ATOM 936 O O . PHE A 1 117 ? 5.051 29.078 17.25 1 98 117 PHE A O 1
ATOM 943 N N . LEU A 1 118 ? 4.73 30.016 15.312 1 97.81 118 LEU A N 1
ATOM 944 C CA . LEU A 1 118 ? 4.336 31.297 15.883 1 97.81 118 LEU A CA 1
ATOM 945 C C . LEU A 1 118 ? 2.826 31.484 15.812 1 97.81 118 LEU A C 1
ATOM 947 O O . LEU A 1 118 ? 2.143 30.781 15.07 1 97.81 118 LEU A O 1
ATOM 951 N N . GLY A 1 119 ? 2.289 32.406 16.656 1 95.5 119 GLY A N 1
ATOM 952 C CA . GLY A 1 119 ? 0.877 32.75 16.625 1 95.5 119 GLY A CA 1
ATOM 953 C C . GLY A 1 119 ? 0.019 31.844 17.469 1 95.5 119 GLY A C 1
ATOM 954 O O . GLY A 1 119 ? 0.529 31.125 18.344 1 95.5 119 GLY A O 1
ATOM 955 N N . ARG A 1 120 ? -1.312 31.906 17.219 1 94.44 120 ARG A N 1
ATOM 956 C CA . ARG A 1 120 ? -2.252 31.047 17.938 1 94.44 120 ARG A CA 1
ATOM 957 C C . ARG A 1 120 ? -1.991 29.578 17.641 1 94.44 120 ARG A C 1
ATOM 959 O O . ARG A 1 120 ? -1.587 29.219 16.531 1 94.44 120 ARG A O 1
ATOM 966 N N . LYS A 1 121 ? -2.166 28.781 18.641 1 95.56 121 LYS A N 1
ATOM 967 C CA . LYS A 1 121 ? -1.954 27.344 18.422 1 95.56 121 LYS A CA 1
ATOM 968 C C . LYS A 1 121 ? -3.215 26.547 18.734 1 95.56 121 LYS A C 1
ATOM 970 O O . LYS A 1 121 ? -4.098 27.031 19.453 1 95.56 121 LYS A O 1
ATOM 975 N N . GLY A 1 122 ? -3.4 25.422 18.109 1 96.44 122 GLY A N 1
ATOM 976 C CA . GLY A 1 122 ? -4.445 24.438 18.359 1 96.44 122 GLY A CA 1
ATOM 977 C C . GLY A 1 122 ? -3.908 23.031 18.547 1 96.44 122 GLY A C 1
ATOM 978 O O . GLY A 1 122 ? -2.98 22.625 17.844 1 96.44 122 GLY A O 1
ATOM 979 N N . GLU A 1 123 ? -4.473 22.312 19.5 1 97.38 123 GLU A N 1
ATOM 980 C CA . GLU A 1 123 ? -4.078 20.938 19.75 1 97.38 123 GLU A CA 1
ATOM 981 C C . GLU A 1 123 ? -5.141 19.953 19.25 1 97.38 123 GLU A C 1
ATOM 983 O O . GLU A 1 123 ? -6.324 20.094 19.562 1 97.38 123 GLU A O 1
ATOM 988 N N . LEU A 1 124 ? -4.688 19.031 18.469 1 97.5 124 LEU A N 1
ATOM 989 C CA . LEU A 1 124 ? -5.602 18.078 17.844 1 97.5 124 LEU A CA 1
ATOM 990 C C . LEU A 1 124 ? -5.305 16.656 18.312 1 97.5 124 LEU A C 1
ATOM 992 O O . LEU A 1 124 ? -4.141 16.266 18.422 1 97.5 124 LEU A O 1
ATOM 996 N N . ASN A 1 125 ? -6.359 15.844 18.578 1 97.25 125 ASN A N 1
ATOM 997 C CA . ASN A 1 125 ? -6.227 14.43 18.906 1 97.25 125 ASN A CA 1
ATOM 998 C C . ASN A 1 125 ? -7.375 13.609 18.328 1 97.25 125 ASN A C 1
ATOM 1000 O O . ASN A 1 125 ? -7.621 12.484 18.766 1 97.25 125 ASN A O 1
ATOM 1004 N N . ASP A 1 126 ? -8.094 14.18 17.375 1 97.25 126 ASP A N 1
ATOM 1005 C CA . ASP A 1 126 ? -9.211 13.57 16.656 1 97.25 126 ASP A CA 1
ATOM 1006 C C . ASP A 1 126 ? -9.219 13.992 15.188 1 97.25 126 ASP A C 1
ATOM 1008 O O . ASP A 1 126 ? -8.32 14.703 14.734 1 97.25 126 ASP A O 1
ATOM 1012 N N . ASP A 1 127 ? -10.242 13.492 14.508 1 97.12 127 ASP A N 1
ATOM 1013 C CA . ASP A 1 127 ? -10.438 13.922 13.125 1 97.12 127 ASP A CA 1
ATOM 1014 C C . ASP A 1 127 ? -11.242 15.219 13.062 1 97.12 127 ASP A C 1
ATOM 1016 O O . ASP A 1 127 ? -12.234 15.383 13.781 1 97.12 127 ASP A O 1
ATOM 1020 N N . TYR A 1 128 ? -10.859 16.156 12.219 1 97.88 128 TYR A N 1
ATOM 1021 C CA . TYR A 1 128 ? -11.531 17.438 12.07 1 97.88 128 TYR A CA 1
ATOM 1022 C C . TYR A 1 128 ? -11.883 17.703 10.609 1 97.88 128 TYR A C 1
ATOM 1024 O O . TYR A 1 128 ? -11.055 18.188 9.844 1 97.88 128 TYR A O 1
ATOM 1032 N N . PRO A 1 129 ? -13.109 17.453 10.227 1 97.19 129 PRO A N 1
ATOM 1033 C CA . PRO A 1 129 ? -13.508 17.641 8.836 1 97.19 129 PRO A CA 1
ATOM 1034 C C . PRO A 1 129 ? -13.547 19.109 8.43 1 97.19 129 PRO A C 1
ATOM 1036 O O . PRO A 1 129 ? -13.609 19.438 7.238 1 97.19 129 PRO A O 1
ATOM 1039 N N . SER A 1 130 ? -13.609 19.984 9.5 1 97.88 130 SER A N 1
ATOM 1040 C CA . SER A 1 130 ? -13.508 21.422 9.281 1 97.88 130 SER A CA 1
ATOM 1041 C C . SER A 1 130 ? -12.844 22.125 10.469 1 97.88 130 SER A C 1
ATOM 1043 O O . SER A 1 130 ? -13.414 22.172 11.562 1 97.88 130 SER A O 1
ATOM 1045 N N . LEU A 1 131 ? -11.734 22.672 10.25 1 97.69 131 LEU A N 1
ATOM 1046 C CA . LEU A 1 131 ? -11.031 23.375 11.312 1 97.69 131 LEU A CA 1
ATOM 1047 C C . LEU A 1 131 ? -11.789 24.625 11.734 1 97.69 131 LEU A C 1
ATOM 1049 O O . LEU A 1 131 ? -11.867 24.938 12.922 1 97.69 131 LEU A O 1
ATOM 1053 N N . GLN A 1 132 ? -12.328 25.281 10.766 1 95.81 132 GLN A N 1
ATOM 1054 C CA . GLN A 1 132 ? -13.07 26.5 11.055 1 95.81 132 GLN A CA 1
ATOM 1055 C C . GLN A 1 132 ? -14.281 26.219 11.938 1 95.81 132 GLN A C 1
ATOM 1057 O O . GLN A 1 132 ? -14.586 26.984 12.852 1 95.81 132 GLN A O 1
ATOM 1062 N N . ALA A 1 133 ? -14.93 25.188 11.586 1 94.5 133 ALA A N 1
ATOM 1063 C CA . ALA A 1 133 ? -16.094 24.812 12.383 1 94.5 133 ALA A CA 1
ATOM 1064 C C . ALA A 1 133 ? -15.703 24.484 13.82 1 94.5 133 ALA A C 1
ATOM 1066 O O . ALA A 1 133 ? -16.547 24.5 14.719 1 94.5 133 ALA A O 1
ATOM 1067 N N . MET A 1 134 ? -14.484 24.297 14.008 1 91.62 134 MET A N 1
ATOM 1068 C CA . MET A 1 134 ? -13.992 23.969 15.344 1 91.62 134 MET A CA 1
ATOM 1069 C C . MET A 1 134 ? -13.352 25.188 16 1 91.62 134 MET A C 1
ATOM 1071 O O . MET A 1 134 ? -12.766 25.078 17.078 1 91.62 134 MET A O 1
ATOM 1075 N N . GLY A 1 135 ? -13.406 26.328 15.242 1 93.75 135 GLY A N 1
ATOM 1076 C CA . GLY A 1 135 ? -13.008 27.562 15.883 1 93.75 135 GLY A CA 1
ATOM 1077 C C . GLY A 1 135 ? -11.703 28.125 15.352 1 93.75 135 GLY A C 1
ATOM 1078 O O . GLY A 1 135 ? -11.25 29.188 15.789 1 93.75 135 GLY A O 1
ATOM 1079 N N . TRP A 1 136 ? -11.016 27.375 14.539 1 95.5 136 TRP A N 1
ATOM 1080 C CA . TRP A 1 136 ? -9.805 27.906 13.922 1 95.5 136 TRP A CA 1
ATOM 1081 C C . TRP A 1 136 ? -10.125 29.094 13.023 1 95.5 136 TRP A C 1
ATOM 1083 O O . TRP A 1 136 ? -11.047 29.031 12.203 1 95.5 136 TRP A O 1
ATOM 1093 N N . GLU A 1 137 ? -9.383 30.109 13.219 1 91.44 137 GLU A N 1
ATOM 1094 C CA . GLU A 1 137 ? -9.641 31.297 12.43 1 91.44 137 GLU A CA 1
ATOM 1095 C C . GLU A 1 137 ? -8.977 31.219 11.062 1 91.44 137 GLU A C 1
ATOM 1097 O O . GLU A 1 137 ? -7.766 31 10.969 1 91.44 137 GLU A O 1
ATOM 1102 N N . GLY A 1 138 ? -9.836 31.328 10.07 1 92.81 138 GLY A N 1
ATOM 1103 C CA . GLY A 1 138 ? -9.281 31.359 8.727 1 92.81 138 GLY A CA 1
ATOM 1104 C C . GLY A 1 138 ? -9.195 29.984 8.086 1 92.81 138 GLY A C 1
ATOM 1105 O O . GLY A 1 138 ? -9.734 29.016 8.625 1 92.81 138 GLY A O 1
ATOM 1106 N N . ASN A 1 139 ? -8.586 29.969 6.895 1 96.56 139 ASN A N 1
ATOM 1107 C CA . ASN A 1 139 ? -8.516 28.734 6.125 1 96.56 139 ASN A CA 1
ATOM 1108 C C . ASN A 1 139 ? -7.078 28.234 5.988 1 96.56 139 ASN A C 1
ATOM 1110 O O . ASN A 1 139 ? -6.801 27.328 5.207 1 96.56 139 ASN A O 1
ATOM 1114 N N . GLU A 1 140 ? -6.199 28.891 6.773 1 96.94 140 GLU A N 1
ATOM 1115 C CA . GLU A 1 140 ? -4.777 28.609 6.602 1 96.94 140 GLU A CA 1
ATOM 1116 C C . GLU A 1 140 ? -4.156 28.094 7.898 1 96.94 140 GLU A C 1
ATOM 1118 O O . GLU A 1 140 ? -4.648 28.391 8.992 1 96.94 140 GLU A O 1
ATOM 1123 N N . VAL A 1 141 ? -3.145 27.281 7.766 1 97.69 141 VAL A N 1
ATOM 1124 C CA . VAL A 1 141 ? -2.275 26.844 8.852 1 97.69 141 VAL A CA 1
ATOM 1125 C C . VAL A 1 141 ? -0.819 27.125 8.5 1 97.69 141 VAL A C 1
ATOM 1127 O O . VAL A 1 141 ? -0.385 26.875 7.371 1 97.69 141 VAL A O 1
ATOM 1130 N N . GLY A 1 142 ? -0.072 27.672 9.445 1 97.62 142 GLY A N 1
ATOM 1131 C CA . GLY A 1 142 ? 1.281 28.109 9.141 1 97.62 142 GLY A CA 1
ATOM 1132 C C . GLY A 1 142 ? 2.32 27.031 9.359 1 97.62 142 GLY A C 1
ATOM 1133 O O . GLY A 1 142 ? 3.322 26.969 8.641 1 97.62 142 GLY A O 1
ATOM 1134 N N . SER A 1 143 ? 2.145 26.266 10.453 1 98.44 143 SER A N 1
ATOM 1135 C CA . SER A 1 143 ? 3.117 25.234 10.797 1 98.44 143 SER A CA 1
ATOM 1136 C C . SER A 1 143 ? 2.496 24.156 11.688 1 98.44 143 SER A C 1
ATOM 1138 O O . SER A 1 143 ? 1.378 24.328 12.18 1 98.44 143 SER A O 1
ATOM 1140 N N . PHE A 1 144 ? 3.123 23.031 11.719 1 98.31 144 PHE A N 1
ATOM 1141 C CA . PHE A 1 144 ? 2.639 21.875 12.461 1 98.31 144 PHE A CA 1
ATOM 1142 C C . PHE A 1 144 ? 3.744 21.281 13.328 1 98.31 144 PHE A C 1
ATOM 1144 O O . PHE A 1 144 ? 4.918 21.297 12.945 1 98.31 144 PHE A O 1
ATOM 1151 N N . HIS A 1 145 ? 3.342 20.781 14.461 1 98.75 145 HIS A N 1
ATOM 1152 C CA . HIS A 1 145 ? 4.176 19.844 15.195 1 98.75 145 HIS A CA 1
ATOM 1153 C C . HIS A 1 145 ? 3.424 18.547 15.477 1 98.75 145 HIS A C 1
ATOM 1155 O O . HIS A 1 145 ? 2.42 18.547 16.188 1 98.75 145 HIS A O 1
ATOM 1161 N N . VAL A 1 146 ? 3.912 17.469 14.898 1 98.69 146 VAL A N 1
ATOM 1162 C CA . VAL A 1 146 ? 3.318 16.156 15.117 1 98.69 146 VAL A CA 1
ATOM 1163 C C . VAL A 1 146 ? 3.975 15.484 16.312 1 98.69 146 VAL A C 1
ATOM 1165 O O . VAL A 1 146 ? 5.125 15.047 16.25 1 98.69 146 VAL A O 1
ATOM 1168 N N . HIS A 1 147 ? 3.189 15.375 17.359 1 98.44 147 HIS A N 1
ATOM 1169 C CA . HIS A 1 147 ? 3.709 14.773 18.578 1 98.44 147 HIS A CA 1
ATOM 1170 C C . HIS A 1 147 ? 3.773 13.258 18.469 1 98.44 147 HIS A C 1
ATOM 1172 O O . HIS A 1 147 ? 4.707 12.625 18.969 1 98.44 147 HIS A O 1
ATOM 1178 N N . SER A 1 148 ? 2.795 12.695 17.891 1 98.06 148 SER A N 1
ATOM 1179 C CA . SER A 1 148 ? 2.689 11.25 17.703 1 98.06 148 SER A CA 1
ATOM 1180 C C . SER A 1 148 ? 1.759 10.914 16.547 1 98.06 148 SER A C 1
ATOM 1182 O O . SER A 1 148 ? 0.878 11.703 16.188 1 98.06 148 SER A O 1
ATOM 1184 N N . GLY A 1 149 ? 2.088 9.75 15.891 1 96.88 149 GLY A N 1
ATOM 1185 C CA . GLY A 1 149 ? 1.246 9.258 14.812 1 96.88 149 GLY A CA 1
ATOM 1186 C C . GLY A 1 149 ? 1.511 9.953 13.492 1 96.88 149 GLY A C 1
ATOM 1187 O O . GLY A 1 149 ? 2.611 10.453 13.258 1 96.88 149 GLY A O 1
ATOM 1188 N N . ALA A 1 150 ? 0.57 9.812 12.594 1 98.06 150 ALA A N 1
ATOM 1189 C CA . ALA A 1 150 ? 0.616 10.398 11.258 1 98.06 150 ALA A CA 1
ATOM 1190 C C . ALA A 1 150 ? -0.744 10.969 10.859 1 98.06 150 ALA A C 1
ATOM 1192 O O . ALA A 1 150 ? -1.783 10.469 11.305 1 98.06 150 ALA A O 1
ATOM 1193 N N . TRP A 1 151 ? -0.696 12 10.055 1 98.25 151 TRP A N 1
ATOM 1194 C CA . TRP A 1 151 ? -1.891 12.789 9.766 1 98.25 151 TRP A CA 1
ATOM 1195 C C . TRP A 1 151 ? -1.997 13.086 8.273 1 98.25 151 TRP A C 1
ATOM 1197 O O . TRP A 1 151 ? -0.981 13.188 7.582 1 98.25 151 TRP A O 1
ATOM 1207 N N . VAL A 1 152 ? -3.246 13.18 7.832 1 97 152 VAL A N 1
ATOM 1208 C CA . VAL A 1 152 ? -3.514 13.711 6.496 1 97 152 VAL A CA 1
ATOM 1209 C C . VAL A 1 152 ? -4.191 15.07 6.609 1 97 152 VAL A C 1
ATOM 1211 O O . VAL A 1 152 ? -5.254 15.195 7.227 1 97 152 VAL A O 1
ATOM 1214 N N . CYS A 1 153 ? -3.559 16.094 6.062 1 96.88 153 CYS A N 1
ATOM 1215 C CA . CYS A 1 153 ? -4.141 17.422 5.961 1 96.88 153 CYS A CA 1
ATOM 1216 C C . CYS A 1 153 ? -4.711 17.672 4.57 1 96.88 153 CYS A C 1
ATOM 1218 O O . CYS A 1 153 ? -4.109 17.266 3.57 1 96.88 153 CYS A O 1
ATOM 1220 N N . SER A 1 154 ? -5.855 18.344 4.535 1 94.69 154 SER A N 1
ATOM 1221 C CA . SER A 1 154 ? -6.48 18.609 3.246 1 94.69 154 SER A CA 1
ATOM 1222 C C . SER A 1 154 ? -6.75 20.094 3.062 1 94.69 154 SER A C 1
ATOM 1224 O O . SER A 1 154 ? -7.035 20.812 4.031 1 94.69 154 SER A O 1
ATOM 1226 N N . GLN A 1 155 ? -6.699 20.469 1.927 1 93.56 155 GLN A N 1
ATOM 1227 C CA . GLN A 1 155 ? -6.832 21.875 1.542 1 93.56 155 GLN A CA 1
ATOM 1228 C C . GLN A 1 155 ? -8.203 22.422 1.922 1 93.56 155 GLN A C 1
ATOM 1230 O O . GLN A 1 155 ? -8.312 23.547 2.428 1 93.56 155 GLN A O 1
ATOM 1235 N N . PHE A 1 156 ? -9.266 21.656 1.712 1 93.75 156 PHE A N 1
ATOM 1236 C CA . PHE A 1 156 ? -10.625 22.125 1.924 1 93.75 156 PHE A CA 1
ATOM 1237 C C . PHE A 1 156 ? -11.328 21.297 2.992 1 93.75 156 PHE A C 1
ATOM 1239 O O . PHE A 1 156 ? -10.852 20.234 3.367 1 93.75 156 PHE A O 1
ATOM 1246 N N . PRO A 1 157 ? -12.477 21.812 3.477 1 95.38 157 PRO A N 1
ATOM 1247 C CA . PRO A 1 157 ? -13.242 21 4.43 1 95.38 157 PRO A CA 1
ATOM 1248 C C . PRO A 1 157 ? -13.727 19.688 3.832 1 95.38 157 PRO A C 1
ATOM 1250 O O . PRO A 1 157 ? -13.891 19.578 2.613 1 95.38 157 PRO A O 1
ATOM 1253 N N . GLY A 1 158 ? -13.914 18.734 4.695 1 93.88 158 GLY A N 1
ATOM 1254 C CA . GLY A 1 158 ? -14.414 17.438 4.254 1 93.88 158 GLY A CA 1
ATOM 1255 C C . GLY A 1 158 ? -13.344 16.578 3.625 1 93.88 158 GLY A C 1
ATOM 1256 O O . GLY A 1 158 ? -13.641 15.758 2.744 1 93.88 158 GLY A O 1
ATOM 1257 N N . TYR A 1 159 ? -12.117 16.938 4 1 93.12 159 TYR A N 1
ATOM 1258 C CA . TYR A 1 159 ? -10.977 16.156 3.549 1 93.12 159 TYR A CA 1
ATOM 1259 C C . TYR A 1 159 ? -10.867 16.156 2.027 1 93.12 159 TYR A C 1
ATOM 1261 O O . TYR A 1 159 ? -10.68 15.117 1.402 1 93.12 159 TYR A O 1
ATOM 1269 N N . ARG A 1 160 ? -11.094 17.328 1.437 1 90.94 160 ARG A N 1
ATOM 1270 C CA . ARG A 1 160 ? -11.086 17.516 -0.01 1 90.94 160 ARG A CA 1
ATOM 1271 C C . ARG A 1 160 ? -9.859 18.328 -0.448 1 90.94 160 ARG A C 1
ATOM 1273 O O . ARG A 1 160 ? -9.266 19.031 0.358 1 90.94 160 ARG A O 1
ATOM 1280 N N . GLY A 1 161 ? -9.492 18.156 -1.739 1 89.44 161 GLY A N 1
ATOM 1281 C CA . GLY A 1 161 ? -8.398 18.938 -2.297 1 89.44 161 GLY A CA 1
ATOM 1282 C C . GLY A 1 161 ? -7.043 18.281 -2.105 1 89.44 161 GLY A C 1
ATOM 1283 O O . GLY A 1 161 ? -6.953 17.078 -1.92 1 89.44 161 GLY A O 1
ATOM 1284 N N . PHE A 1 162 ? -5.977 19.141 -2.162 1 90.06 162 PHE A N 1
ATOM 1285 C CA . PHE A 1 162 ? -4.621 18.625 -1.985 1 90.06 162 PHE A CA 1
ATOM 1286 C C . PHE A 1 162 ? -4.453 18.016 -0.603 1 90.06 162 PHE A C 1
ATOM 1288 O O . PHE A 1 162 ? -5.016 18.5 0.377 1 90.06 162 PHE A O 1
ATOM 1295 N N . GLN A 1 163 ? -3.678 16.984 -0.621 1 92.69 163 GLN A N 1
ATOM 1296 C CA . GLN A 1 163 ? -3.412 16.297 0.639 1 92.69 163 GLN A CA 1
ATOM 1297 C C . GLN A 1 163 ? -1.937 16.391 1.016 1 92.69 163 GLN A C 1
ATOM 1299 O O . GLN A 1 163 ? -1.064 16.344 0.145 1 92.69 163 GLN A O 1
ATOM 1304 N N . TYR A 1 164 ? -1.707 16.516 2.342 1 95.69 164 TYR A N 1
ATOM 1305 C CA . TYR A 1 164 ? -0.369 16.516 2.922 1 95.69 164 TYR A CA 1
ATOM 1306 C C . TYR A 1 164 ? -0.257 15.508 4.055 1 95.69 164 TYR A C 1
ATOM 1308 O O . TYR A 1 164 ? -1.041 15.547 5.008 1 95.69 164 TYR A O 1
ATOM 1316 N N . VAL A 1 165 ? 0.713 14.617 3.904 1 97.5 165 VAL A N 1
ATOM 1317 C CA . VAL A 1 165 ? 0.916 13.609 4.941 1 97.5 165 VAL A CA 1
ATOM 1318 C C . VAL A 1 165 ? 1.995 14.078 5.914 1 97.5 165 VAL A C 1
ATOM 1320 O O . VAL A 1 165 ? 3.125 14.359 5.508 1 97.5 165 VAL A O 1
ATOM 1323 N N . LEU A 1 166 ? 1.635 14.203 7.176 1 98.31 166 LEU A N 1
ATOM 1324 C CA . LEU A 1 166 ? 2.537 14.617 8.242 1 98.31 166 LEU A CA 1
ATOM 1325 C C . LEU A 1 166 ? 2.84 13.453 9.18 1 98.31 166 LEU A C 1
ATOM 1327 O O . LEU A 1 166 ? 1.929 12.734 9.594 1 98.31 166 LEU A O 1
ATOM 1331 N N . GLU A 1 167 ? 4.086 13.297 9.484 1 97.62 167 GLU A N 1
ATOM 1332 C CA . GLU A 1 167 ? 4.516 12.156 10.281 1 97.62 167 GLU A CA 1
ATOM 1333 C C . GLU A 1 167 ? 5.383 12.594 11.453 1 97.62 167 GLU A C 1
ATOM 1335 O O . GLU A 1 167 ? 6.215 13.492 11.32 1 97.62 167 GLU A O 1
ATOM 1340 N N . CYS A 1 168 ? 5.234 11.914 12.602 1 97.62 168 CYS A N 1
ATOM 1341 C CA . CYS A 1 168 ? 5.949 12.32 13.812 1 97.62 168 CYS A CA 1
ATOM 1342 C C . CYS A 1 168 ? 7.434 11.984 13.703 1 97.62 168 CYS A C 1
ATOM 1344 O O . CYS A 1 168 ? 8.266 12.625 14.352 1 97.62 168 CYS A O 1
ATOM 1346 N N . ASP A 1 169 ? 7.766 11.023 12.875 1 95.44 169 ASP A N 1
ATOM 1347 C CA . ASP A 1 169 ? 9.156 10.602 12.781 1 95.44 169 ASP A CA 1
ATOM 1348 C C . ASP A 1 169 ? 9.867 11.281 11.617 1 95.44 169 ASP A C 1
ATOM 1350 O O . ASP A 1 169 ? 11.039 11.016 11.352 1 95.44 169 ASP A O 1
ATOM 1354 N N . HIS A 1 170 ? 9.156 12.047 10.836 1 94.25 170 HIS A N 1
ATOM 1355 C CA . HIS A 1 170 ? 9.758 12.891 9.805 1 94.25 170 HIS A CA 1
ATOM 1356 C C . HIS A 1 170 ? 10.195 14.234 10.383 1 94.25 170 HIS A C 1
ATOM 1358 O O . HIS A 1 170 ? 9.352 15.023 10.828 1 94.25 170 HIS A O 1
ATOM 1364 N N . HIS A 1 171 ? 11.445 14.492 10.43 1 94.56 171 HIS A N 1
ATOM 1365 C CA . HIS A 1 171 ? 12 15.727 10.984 1 94.56 171 HIS A CA 1
ATOM 1366 C C . HIS A 1 171 ? 11.508 15.953 12.406 1 94.56 171 HIS A C 1
ATOM 1368 O O . HIS A 1 171 ? 11.086 17.062 12.758 1 94.56 171 HIS A O 1
ATOM 1374 N N . SER A 1 172 ? 11.406 14.891 13.164 1 95.94 172 SER A N 1
ATOM 1375 C CA . SER A 1 172 ? 11 14.922 14.562 1 95.94 172 SER A CA 1
ATOM 1376 C C . SER A 1 172 ? 9.609 15.531 14.719 1 95.94 172 SER A C 1
ATOM 1378 O O . SER A 1 172 ? 9.312 16.141 15.742 1 95.94 172 SER A O 1
ATOM 1380 N N . GLY A 1 173 ? 8.836 15.508 13.641 1 98.25 173 GLY A N 1
ATOM 1381 C CA . GLY A 1 173 ? 7.457 15.953 13.688 1 98.25 173 GLY A CA 1
ATOM 1382 C C . GLY A 1 173 ? 7.301 17.438 13.391 1 98.25 173 GLY A C 1
ATOM 1383 O O . GLY A 1 173 ? 6.191 17.969 13.438 1 98.25 173 GLY A O 1
ATOM 1384 N N . ASP A 1 174 ? 8.422 18.109 13.023 1 98.62 174 ASP A N 1
ATOM 1385 C CA . ASP A 1 174 ? 8.391 19.547 12.812 1 98.62 174 ASP A CA 1
ATOM 1386 C C . ASP A 1 174 ? 8.148 19.891 11.344 1 98.62 174 ASP A C 1
ATOM 1388 O O . ASP A 1 174 ? 8.875 19.406 10.461 1 98.62 174 ASP A O 1
ATOM 1392 N N . TYR A 1 175 ? 7.152 20.672 11.148 1 98.38 175 TYR A N 1
ATOM 1393 C CA . TYR A 1 175 ? 6.855 21.266 9.852 1 98.38 175 TYR A CA 1
ATOM 1394 C C . TYR A 1 175 ? 6.707 22.781 9.969 1 98.38 175 TYR A C 1
ATOM 1396 O O . TYR A 1 175 ? 5.625 23.281 10.281 1 98.38 175 TYR A O 1
ATOM 1404 N N . LYS A 1 176 ? 7.75 23.531 9.664 1 98.06 176 LYS A N 1
ATOM 1405 C CA . LYS A 1 176 ? 7.863 24.953 10.008 1 98.06 176 LYS A CA 1
ATOM 1406 C C . LYS A 1 176 ? 7.258 25.828 8.914 1 98.06 176 LYS A C 1
ATOM 1408 O O . LYS A 1 176 ? 6.965 27 9.148 1 98.06 176 LYS A O 1
ATOM 1413 N N . HIS A 1 177 ? 7.211 25.266 7.73 1 96.75 177 HIS A N 1
ATOM 1414 C CA . HIS A 1 177 ? 6.766 25.984 6.543 1 96.75 177 HIS A CA 1
ATOM 1415 C C . HIS A 1 177 ? 6.074 25.047 5.559 1 96.75 177 HIS A C 1
ATOM 1417 O O . HIS A 1 177 ? 6.406 23.859 5.484 1 96.75 177 HIS A O 1
ATOM 1423 N N . PHE A 1 178 ? 5.109 25.641 4.699 1 94.38 178 PHE A N 1
ATOM 1424 C CA . PHE A 1 178 ? 4.289 24.797 3.826 1 94.38 178 PHE A CA 1
ATOM 1425 C C . PHE A 1 178 ? 5.156 24.031 2.842 1 94.38 178 PHE A C 1
ATOM 1427 O O . PHE A 1 178 ? 4.797 22.922 2.422 1 94.38 178 PHE A O 1
ATOM 1434 N N . ARG A 1 179 ? 6.348 24.578 2.551 1 94.88 179 ARG A N 1
ATOM 1435 C CA . ARG A 1 179 ? 7.242 23.938 1.592 1 94.88 179 ARG A CA 1
ATOM 1436 C C . ARG A 1 179 ? 7.758 22.609 2.133 1 94.88 179 ARG A C 1
ATOM 1438 O O . ARG A 1 179 ? 8.32 21.797 1.386 1 94.88 179 ARG A O 1
ATOM 1445 N N . GLU A 1 180 ? 7.551 22.375 3.445 1 95.81 180 GLU A N 1
ATOM 1446 C CA . GLU A 1 180 ? 8.039 21.156 4.078 1 95.81 180 GLU A CA 1
ATOM 1447 C C . GLU A 1 180 ? 6.961 20.078 4.082 1 95.81 180 GLU A C 1
ATOM 1449 O O . GLU A 1 180 ? 7.227 18.938 4.469 1 95.81 180 GLU A O 1
ATOM 1454 N N . TRP A 1 181 ? 5.754 20.391 3.643 1 96.38 181 TRP A N 1
ATOM 1455 C CA . TRP A 1 181 ? 4.633 19.469 3.746 1 96.38 181 TRP A CA 1
ATOM 1456 C C . TRP A 1 181 ? 4.656 18.453 2.605 1 96.38 181 TRP A C 1
ATOM 1458 O O . TRP A 1 181 ? 4.059 17.375 2.707 1 96.38 181 TRP A O 1
ATOM 1468 N N . GLY A 1 182 ? 5.277 18.812 1.492 1 93.75 182 GLY A N 1
ATOM 1469 C CA . GLY A 1 182 ? 5.359 18.047 0.263 1 93.75 182 GLY A CA 1
ATOM 1470 C C . GLY A 1 182 ? 5.863 18.844 -0.918 1 93.75 182 GLY A C 1
ATOM 1471 O O . GLY A 1 182 ? 5.754 20.078 -0.928 1 93.75 182 GLY A O 1
ATOM 1472 N N . SER A 1 183 ? 6.316 18.156 -1.906 1 93.31 183 SER A N 1
ATOM 1473 C CA . SER A 1 183 ? 6.898 18.828 -3.066 1 93.31 183 SER A CA 1
ATOM 1474 C C . SER A 1 183 ? 5.836 19.562 -3.867 1 93.31 183 SER A C 1
ATOM 1476 O O . SER A 1 183 ? 6.156 20.469 -4.645 1 93.31 183 SER A O 1
ATOM 1478 N N . HIS A 1 184 ? 4.578 19.281 -3.66 1 89.62 184 HIS A N 1
ATOM 1479 C CA . HIS A 1 184 ? 3.486 19.875 -4.422 1 89.62 184 HIS A CA 1
ATOM 1480 C C . HIS A 1 184 ? 2.877 21.062 -3.68 1 89.62 184 HIS A C 1
ATOM 1482 O O . HIS A 1 184 ? 1.984 21.734 -4.199 1 89.62 184 HIS A O 1
ATOM 1488 N N . ALA A 1 185 ? 3.314 21.203 -2.479 1 91.5 185 ALA A N 1
ATOM 1489 C CA . ALA A 1 185 ? 2.693 22.219 -1.641 1 91.5 185 ALA A CA 1
ATOM 1490 C C . ALA A 1 185 ? 2.92 23.609 -2.217 1 91.5 185 ALA A C 1
ATOM 1492 O O . ALA A 1 185 ? 4.059 24 -2.482 1 91.5 185 ALA A O 1
ATOM 1493 N N . GLN A 1 186 ? 1.803 24.328 -2.428 1 88.19 186 GLN A N 1
ATOM 1494 C CA . GLN A 1 186 ? 1.924 25.672 -2.998 1 88.19 186 GLN A CA 1
ATOM 1495 C C . GLN A 1 186 ? 1.231 26.719 -2.119 1 88.19 186 GLN A C 1
ATOM 1497 O O . GLN A 1 186 ? 1.337 27.906 -2.367 1 88.19 186 GLN A O 1
ATOM 1502 N N . THR A 1 187 ? 0.48 26.266 -1.161 1 87.38 187 THR A N 1
ATOM 1503 C CA . THR A 1 187 ? -0.309 27.188 -0.347 1 87.38 187 THR A CA 1
ATOM 1504 C C . THR A 1 187 ? -0.338 26.719 1.108 1 87.38 187 THR A C 1
ATOM 1506 O O . THR A 1 187 ? -0.017 25.578 1.41 1 87.38 187 THR A O 1
ATOM 1509 N N . PHE A 1 188 ? -0.841 27.625 1.92 1 92 188 PHE A N 1
ATOM 1510 C CA . PHE A 1 188 ? -1.001 27.375 3.348 1 92 188 PHE A CA 1
ATOM 1511 C C . PHE A 1 188 ? -2.406 26.875 3.656 1 92 188 PHE A C 1
ATOM 1513 O O . PHE A 1 188 ? -2.74 26.625 4.816 1 92 188 PHE A O 1
ATOM 1520 N N . GLN A 1 189 ? -3.062 26.672 2.662 1 95.38 189 GLN A N 1
ATOM 1521 C CA . GLN A 1 189 ? -4.465 26.344 2.887 1 95.38 189 GLN A CA 1
ATOM 1522 C C . GLN A 1 189 ? -4.621 24.922 3.422 1 95.38 189 GLN A C 1
ATOM 1524 O O . GLN A 1 189 ? -4.199 23.953 2.775 1 95.38 189 GLN A O 1
ATOM 1529 N N . VAL A 1 190 ? -5.156 24.781 4.605 1 97.31 190 VAL A N 1
ATOM 1530 C CA . VAL A 1 190 ? -5.504 23.531 5.258 1 97.31 190 VAL A CA 1
ATOM 1531 C C . VAL A 1 190 ? -6.777 23.719 6.082 1 97.31 190 VAL A C 1
ATOM 1533 O O . VAL A 1 190 ? -6.793 24.469 7.055 1 97.31 190 VAL A O 1
ATOM 1536 N N . GLN A 1 191 ? -7.809 22.969 5.703 1 97.31 191 GLN A N 1
ATOM 1537 C CA . GLN A 1 191 ? -9.086 23.25 6.344 1 97.31 191 GLN A CA 1
ATOM 1538 C C . GLN A 1 191 ? -9.688 22 6.957 1 97.31 191 GLN A C 1
ATOM 1540 O O . GLN A 1 191 ? -10.734 22.062 7.613 1 97.31 191 GLN A O 1
ATOM 1545 N N . SER A 1 192 ? -9.117 20.859 6.793 1 97.25 192 SER A N 1
ATOM 1546 C CA . SER A 1 192 ? -9.492 19.625 7.461 1 97.25 192 SER A CA 1
ATOM 1547 C C . SER A 1 192 ? -8.273 18.734 7.703 1 97.25 192 SER A C 1
ATOM 1549 O O . SER A 1 192 ? -7.293 18.812 6.957 1 97.25 192 SER A O 1
ATOM 1551 N N . ILE A 1 193 ? -8.289 17.984 8.781 1 98.12 193 ILE A N 1
ATOM 1552 C CA . ILE A 1 193 ? -7.176 17.141 9.203 1 98.12 193 ILE A CA 1
ATOM 1553 C C . ILE A 1 193 ? -7.703 15.859 9.828 1 98.12 193 ILE A C 1
ATOM 1555 O O . ILE A 1 193 ? -8.633 15.891 10.633 1 98.12 193 ILE A O 1
ATOM 1559 N N . ARG A 1 194 ? -7.121 14.742 9.391 1 97.75 194 ARG A N 1
ATOM 1560 C CA . ARG A 1 194 ? -7.543 13.477 9.977 1 97.75 194 ARG A CA 1
ATOM 1561 C C . ARG A 1 194 ? -6.344 12.594 10.297 1 97.75 194 ARG A C 1
ATOM 1563 O O . ARG A 1 194 ? -5.289 12.727 9.672 1 97.75 194 ARG A O 1
ATOM 1570 N N . ARG A 1 195 ? -6.531 11.742 11.281 1 97.88 195 ARG A N 1
ATOM 1571 C CA . ARG A 1 195 ? -5.531 10.742 11.633 1 97.88 195 ARG A CA 1
ATOM 1572 C C . ARG A 1 195 ? -5.5 9.617 10.609 1 97.88 195 ARG A C 1
ATOM 1574 O O . ARG A 1 195 ? -6.535 9.25 10.047 1 97.88 195 ARG A O 1
ATOM 1581 N N . ILE A 1 196 ? -4.379 9.141 10.297 1 96.69 196 ILE A N 1
ATOM 1582 C CA . ILE A 1 196 ? -4.285 7.961 9.445 1 96.69 196 ILE A CA 1
ATOM 1583 C C . ILE A 1 196 ? -4.828 6.742 10.195 1 96.69 196 ILE A C 1
ATOM 1585 O O . ILE A 1 196 ? -4.48 6.512 11.352 1 96.69 196 ILE A O 1
ATOM 1589 N N . GLN A 1 197 ? -5.66 6.008 9.57 1 87.69 197 GLN A N 1
ATOM 1590 C CA . GLN A 1 197 ? -6.406 4.922 10.203 1 87.69 197 GLN A CA 1
ATOM 1591 C C . GLN A 1 197 ? -5.535 3.682 10.375 1 87.69 197 GLN A C 1
ATOM 1593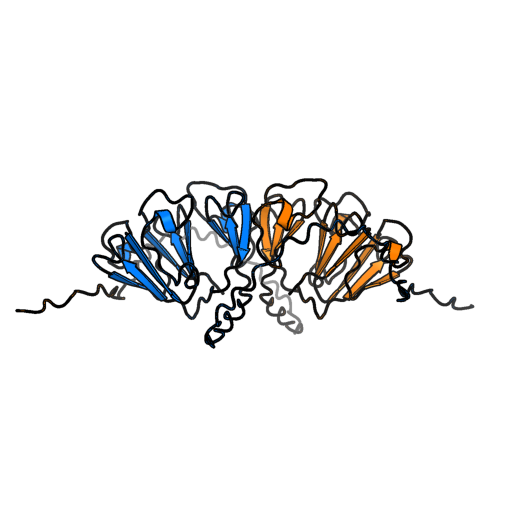 O O . GLN A 1 197 ? -4.535 3.516 9.672 1 87.69 197 GLN A O 1
ATOM 1598 N N . GLN A 1 198 ? -5.84 2.865 11.453 1 75.06 198 GLN A N 1
ATOM 1599 C CA . GLN A 1 198 ? -5.211 1.565 11.656 1 75.06 198 GLN A CA 1
ATOM 1600 C C . GLN A 1 198 ? -6.125 0.433 11.203 1 75.06 198 GLN A C 1
ATOM 1602 O O . GLN A 1 198 ? -7.352 0.541 11.305 1 75.06 198 GLN A O 1
ATOM 1607 N N . GLY B 1 1 ? 5.297 43.438 35.656 1 25.53 1 GLY B N 1
ATOM 1608 C CA . GLY B 1 1 ? 4.812 43.469 34.312 1 25.53 1 GLY B CA 1
ATOM 1609 C C . GLY B 1 1 ? 3.797 42.375 34 1 25.53 1 GLY B C 1
ATOM 1610 O O . GLY B 1 1 ? 3.945 41.25 34.469 1 25.53 1 GLY B O 1
ATOM 1611 N N . SER B 1 2 ? 2.393 42.625 33.719 1 27.44 2 SER B N 1
ATOM 1612 C CA . SER B 1 2 ? 1.173 41.812 33.812 1 27.44 2 SER B CA 1
ATOM 1613 C C . SER B 1 2 ? 1.146 40.719 32.75 1 27.44 2 SER B C 1
ATOM 1615 O O . SER B 1 2 ? 1.312 41 31.562 1 27.44 2 SER B O 1
ATOM 1617 N N . SER B 1 3 ? 1.594 39.469 33 1 28.28 3 SER B N 1
ATOM 1618 C CA . SER B 1 3 ? 1.762 38.281 32.219 1 28.28 3 SER B CA 1
ATOM 1619 C C . SER B 1 3 ? 0.446 37.844 31.578 1 28.28 3 SER B C 1
ATOM 1621 O O . SER B 1 3 ? -0.51 37.5 32.281 1 28.28 3 SER B O 1
ATOM 1623 N N . GLN B 1 4 ? 0.053 38.469 30.406 1 29.7 4 GLN B N 1
ATOM 1624 C CA . GLN B 1 4 ? -1.22 38.25 29.719 1 29.7 4 GLN B CA 1
ATOM 1625 C C . GLN B 1 4 ? -1.451 36.75 29.438 1 29.7 4 GLN B C 1
ATOM 1627 O O . GLN B 1 4 ? -0.529 36.062 29.031 1 29.7 4 GLN B O 1
ATOM 1632 N N . PRO B 1 5 ? -2.477 36.094 29.891 1 29.94 5 PRO B N 1
ATOM 1633 C CA . PRO B 1 5 ? -2.85 34.688 29.781 1 29.94 5 PRO B CA 1
ATOM 1634 C C . PRO B 1 5 ? -3.061 34.25 28.328 1 29.94 5 PRO B C 1
ATOM 1636 O O . PRO B 1 5 ? -3.693 34.969 27.547 1 29.94 5 PRO B O 1
ATOM 1639 N N . ARG B 1 6 ? -2 33.656 27.641 1 35.53 6 ARG B N 1
ATOM 1640 C CA . ARG B 1 6 ? -1.99 33.188 26.266 1 35.53 6 ARG B CA 1
ATOM 1641 C C . ARG B 1 6 ? -3.166 32.25 26 1 35.53 6 ARG B C 1
ATOM 1643 O O . ARG B 1 6 ? -3.377 31.281 26.75 1 35.53 6 ARG B O 1
ATOM 1650 N N . ASN B 1 7 ? -4.262 32.688 25.312 1 30.59 7 ASN B N 1
ATOM 1651 C CA . ASN B 1 7 ? -5.543 32.094 24.938 1 30.59 7 ASN B CA 1
ATOM 1652 C C . ASN B 1 7 ? -5.359 30.844 24.109 1 30.59 7 ASN B C 1
ATOM 1654 O O . ASN B 1 7 ? -4.852 30.906 22.984 1 30.59 7 ASN B O 1
ATOM 1658 N N . ILE B 1 8 ? -5.004 29.781 24.703 1 35.5 8 ILE B N 1
ATOM 1659 C CA . ILE B 1 8 ? -4.965 28.484 24.062 1 35.5 8 ILE B CA 1
ATOM 1660 C C . ILE B 1 8 ? -6.336 28.156 23.469 1 35.5 8 ILE B C 1
ATOM 1662 O O . ILE B 1 8 ? -7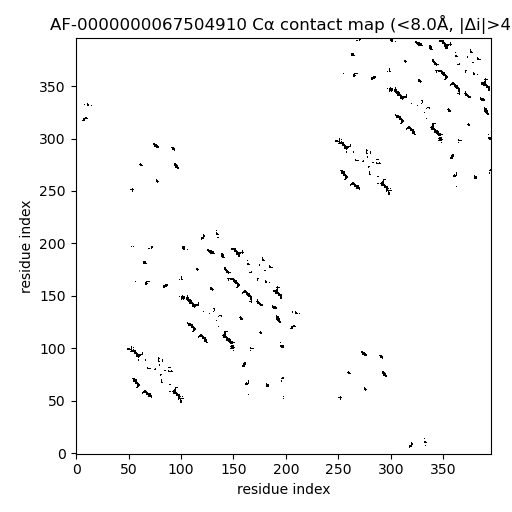.344 28.172 24.188 1 35.5 8 ILE B O 1
ATOM 1666 N N . TRP B 1 9 ? -6.48 28.359 22.219 1 39.28 9 TRP B N 1
ATOM 1667 C CA . TRP B 1 9 ? -7.742 27.938 21.609 1 39.28 9 TRP B CA 1
ATOM 1668 C C . TRP B 1 9 ? -7.996 26.453 21.828 1 39.28 9 TRP B C 1
ATOM 1670 O O . TRP B 1 9 ? -7.109 25.625 21.594 1 39.28 9 TRP B O 1
ATOM 1680 N N . THR B 1 10 ? -8.68 26.188 22.828 1 38.28 10 THR B N 1
ATOM 1681 C CA . THR B 1 10 ? -9.117 24.797 22.969 1 38.28 10 THR B CA 1
ATOM 1682 C C . THR B 1 10 ? -10.367 24.547 22.125 1 38.28 10 THR B C 1
ATOM 1684 O O . THR B 1 10 ? -11.352 25.281 22.234 1 38.28 10 THR B O 1
ATOM 1687 N N . PRO B 1 11 ? -10.312 24 21.109 1 34.97 11 PRO B N 1
ATOM 1688 C CA . PRO B 1 11 ? -11.555 23.734 20.391 1 34.97 11 PRO B CA 1
ATOM 1689 C C . PRO B 1 11 ? -12.664 23.203 21.297 1 34.97 11 PRO B C 1
ATOM 1691 O O . PRO B 1 11 ? -12.43 22.312 22.109 1 34.97 11 PRO B O 1
ATOM 1694 N N . SER B 1 12 ? -13.477 24.203 21.812 1 32.69 12 SER B N 1
ATOM 1695 C CA . SER B 1 12 ? -14.617 23.797 22.641 1 32.69 12 SER B CA 1
ATOM 1696 C C . SER B 1 12 ? -15.547 22.859 21.891 1 32.69 12 SER B C 1
ATOM 1698 O O . SER B 1 12 ? -15.773 23.031 20.688 1 32.69 12 SER B O 1
ATOM 1700 N N . GLY B 1 13 ? -15.742 21.719 22.438 1 29.59 13 GLY B N 1
ATOM 1701 C CA . GLY B 1 13 ? -16.422 20.516 21.984 1 29.59 13 GLY B CA 1
ATOM 1702 C C . GLY B 1 13 ? -17.875 20.766 21.578 1 29.59 13 GLY B C 1
ATOM 1703 O O . GLY B 1 13 ? -18.594 19.828 21.25 1 29.59 13 GLY B O 1
ATOM 1704 N N . SER B 1 14 ? -18.5 21.906 21.844 1 31.17 14 SER B N 1
ATOM 1705 C CA . SER B 1 14 ? -19.922 21.562 21.797 1 31.17 14 SER B CA 1
ATOM 1706 C C . SER B 1 14 ? -20.453 21.625 20.375 1 31.17 14 SER B C 1
ATOM 1708 O O . SER B 1 14 ? -20.609 22.703 19.797 1 31.17 14 SER B O 1
ATOM 1710 N N . PHE B 1 15 ? -20.078 20.828 19.578 1 30.56 15 PHE B N 1
ATOM 1711 C CA . PHE B 1 15 ? -20.641 21.031 18.25 1 30.56 15 PHE B CA 1
ATOM 1712 C C . PHE B 1 15 ? -22.156 20.812 18.25 1 30.56 15 PHE B C 1
ATOM 1714 O O . PHE B 1 15 ? -22.641 19.859 18.844 1 30.56 15 PHE B O 1
ATOM 1721 N N . PRO B 1 16 ? -22.891 21.875 17.969 1 25.78 16 PRO B N 1
ATOM 1722 C CA . PRO B 1 16 ? -24.328 21.625 17.953 1 25.78 16 PRO B CA 1
ATOM 1723 C C . PRO B 1 16 ? -24.734 20.609 16.891 1 25.78 16 PRO B C 1
ATOM 1725 O O . PRO B 1 16 ? -24.062 20.469 15.875 1 25.78 16 PRO B O 1
ATOM 1728 N N . ARG B 1 17 ? -25.703 19.766 17.203 1 28.52 17 ARG B N 1
ATOM 1729 C CA . ARG B 1 17 ? -26.25 18.688 16.406 1 28.52 17 ARG B CA 1
ATOM 1730 C C . ARG B 1 17 ? -26.953 19.219 15.156 1 28.52 17 ARG B C 1
ATOM 1732 O O . ARG B 1 17 ? -27.797 20.109 15.25 1 28.52 17 ARG B O 1
ATOM 1739 N N . PRO B 1 18 ? -26.344 19.062 13.984 1 21.91 18 PRO B N 1
ATOM 1740 C CA . PRO B 1 18 ? -27.047 19.594 12.812 1 21.91 18 PRO B CA 1
ATOM 1741 C C . PRO B 1 18 ? -28.5 19.109 12.719 1 21.91 18 PRO B C 1
ATOM 1743 O O . PRO B 1 18 ? -28.828 18.031 13.203 1 21.91 18 PRO B O 1
ATOM 1746 N N . ASN B 1 19 ? -29.422 20.031 12.633 1 23.38 19 ASN B N 1
ATOM 1747 C CA . ASN B 1 19 ? -30.844 19.781 12.453 1 23.38 19 ASN B CA 1
ATOM 1748 C C . ASN B 1 19 ? -31.125 19.031 11.148 1 23.38 19 ASN B C 1
ATOM 1750 O O . ASN B 1 19 ? -30.609 19.406 10.094 1 23.38 19 ASN B O 1
ATOM 1754 N N . ARG B 1 20 ? -31.578 17.766 11.266 1 23.47 20 ARG B N 1
ATOM 1755 C CA . ARG B 1 20 ? -31.891 16.766 10.258 1 23.47 20 ARG B CA 1
ATOM 1756 C C . ARG B 1 20 ? -33 17.25 9.336 1 23.47 20 ARG B C 1
ATOM 1758 O O . ARG B 1 20 ? -34.156 17.297 9.742 1 23.47 20 ARG B O 1
ATOM 1765 N N . LYS B 1 21 ? -32.719 18.344 8.594 1 27.12 21 LYS B N 1
ATOM 1766 C CA . LYS B 1 21 ? -33.844 18.656 7.742 1 27.12 21 LYS B CA 1
ATOM 1767 C C . LYS B 1 21 ? -34.312 17.438 6.969 1 27.12 21 LYS B C 1
ATOM 1769 O O . LYS B 1 21 ? -33.5 16.547 6.66 1 27.12 21 LYS B O 1
ATOM 1774 N N . SER B 1 22 ? -35.656 17.203 6.828 1 22.86 22 SER B N 1
ATOM 1775 C CA . SER B 1 22 ? -36.656 16.203 6.484 1 22.86 22 SER B CA 1
ATOM 1776 C C . SER B 1 22 ? -36.531 15.797 5.02 1 22.86 22 SER B C 1
ATOM 1778 O O . SER B 1 22 ? -36.781 16.609 4.125 1 22.86 22 SER B O 1
ATOM 1780 N N . ALA B 1 23 ? -35.406 15.398 4.473 1 26.09 23 ALA B N 1
ATOM 1781 C CA . ALA B 1 23 ? -35.562 15.125 3.045 1 26.09 23 ALA B CA 1
ATOM 1782 C C . ALA B 1 23 ? -36.719 14.172 2.799 1 26.09 23 ALA B C 1
ATOM 1784 O O . ALA B 1 23 ? -37.031 13.32 3.635 1 26.09 23 ALA B O 1
ATOM 1785 N N . PRO B 1 24 ? -37.625 14.43 1.86 1 22.33 24 PRO B N 1
ATOM 1786 C CA . PRO B 1 24 ? -38.906 13.828 1.542 1 22.33 24 PRO B CA 1
ATOM 1787 C C . PRO B 1 24 ? -38.812 12.336 1.215 1 22.33 24 PRO B C 1
ATOM 1789 O O . PRO B 1 24 ? -37.75 11.867 0.811 1 22.33 24 PRO B O 1
ATOM 1792 N N . ARG B 1 25 ? -39.844 11.523 1.513 1 23.83 25 ARG B N 1
ATOM 1793 C CA . ARG B 1 25 ? -40.125 10.109 1.744 1 23.83 25 ARG B CA 1
ATOM 1794 C C . ARG B 1 25 ? -40.094 9.32 0.442 1 23.83 25 ARG B C 1
ATOM 1796 O O . ARG B 1 25 ? -40.312 8.109 0.436 1 23.83 25 ARG B O 1
ATOM 1803 N N . THR B 1 26 ? -39.562 9.695 -0.765 1 23.81 26 THR B N 1
ATOM 1804 C CA . THR B 1 26 ? -40.344 8.977 -1.774 1 23.81 26 THR B CA 1
ATOM 1805 C C . THR B 1 26 ? -40.125 7.473 -1.653 1 23.81 26 THR B C 1
ATOM 1807 O O . THR B 1 26 ? -39.031 6.973 -1.924 1 23.81 26 THR B O 1
ATOM 1810 N N . ARG B 1 27 ? -40.688 6.848 -0.573 1 22.41 27 ARG B N 1
ATOM 1811 C CA . ARG B 1 27 ? -40.312 5.52 -0.093 1 22.41 27 ARG B CA 1
ATOM 1812 C C . ARG B 1 27 ? -40.844 4.434 -1.021 1 22.41 27 ARG B C 1
ATOM 1814 O O . ARG B 1 27 ? -42.062 4.188 -1.068 1 22.41 27 ARG B O 1
ATOM 1821 N N . GLY B 1 28 ? -40.656 4.469 -2.383 1 21.88 28 GLY B N 1
ATOM 1822 C CA . GLY B 1 28 ? -41.312 3.365 -3.074 1 21.88 28 GLY B CA 1
ATOM 1823 C C . GLY B 1 28 ? -40.938 2.008 -2.506 1 21.88 28 GLY B C 1
ATOM 1824 O O . GLY B 1 28 ? -39.75 1.636 -2.49 1 21.88 28 GLY B O 1
ATOM 1825 N N . VAL B 1 29 ? -41.594 1.461 -1.474 1 22.22 29 VAL B N 1
ATOM 1826 C CA . VAL B 1 29 ? -41.156 0.402 -0.559 1 22.22 29 VAL B CA 1
ATOM 1827 C C . VAL B 1 29 ? -41.438 -0.961 -1.199 1 22.22 29 VAL B C 1
ATOM 1829 O O . VAL B 1 29 ? -42.562 -1.336 -1.444 1 22.22 29 VAL B O 1
ATOM 1832 N N . ARG B 1 30 ? -40.875 -1.202 -2.424 1 24.44 30 ARG B N 1
ATOM 1833 C CA . ARG B 1 30 ? -41.312 -2.48 -2.975 1 24.44 30 ARG B CA 1
ATOM 1834 C C . ARG B 1 30 ? -41.125 -3.602 -1.956 1 24.44 30 ARG B C 1
ATOM 1836 O O . ARG B 1 30 ? -40.188 -3.596 -1.168 1 24.44 30 ARG B O 1
ATOM 1843 N N . PRO B 1 31 ? -42.094 -4.555 -1.666 1 21.89 31 PRO B N 1
ATOM 1844 C CA . PRO B 1 31 ? -42.281 -5.562 -0.62 1 21.89 31 PRO B CA 1
ATOM 1845 C C . PRO B 1 31 ? -41.281 -6.711 -0.721 1 21.89 31 PRO B C 1
ATOM 1847 O O . PRO B 1 31 ? -41 -7.184 -1.822 1 21.89 31 PRO B O 1
ATOM 1850 N N . SER B 1 32 ? -40.281 -6.688 0.097 1 23.31 32 SER B N 1
ATOM 1851 C CA . SER B 1 32 ? -39.156 -7.633 0.071 1 23.31 32 SER B CA 1
ATOM 1852 C C . SER B 1 32 ? -39.625 -9.039 0.436 1 23.31 32 SER B C 1
ATOM 1854 O O . SER B 1 32 ? -40.312 -9.234 1.446 1 23.31 32 SER B O 1
ATOM 1856 N N . PRO B 1 33 ? -39.875 -9.953 -0.521 1 24.38 33 PRO B N 1
ATOM 1857 C CA . PRO B 1 33 ? -40.344 -11.297 -0.195 1 24.38 33 PRO B CA 1
ATOM 1858 C C . PRO B 1 33 ? -39.469 -11.992 0.844 1 24.38 33 PRO B C 1
ATOM 1860 O O . PRO B 1 33 ? -38.281 -11.68 0.955 1 24.38 33 PRO B O 1
ATOM 1863 N N . SER B 1 34 ? -39.969 -12.5 2.002 1 22.97 34 SER B N 1
ATOM 1864 C CA . SER B 1 34 ? -39.5 -13.094 3.25 1 22.97 34 SER B CA 1
ATOM 1865 C C . SER B 1 34 ? -38.844 -14.445 3.004 1 22.97 34 SER B C 1
ATOM 1867 O O . SER B 1 34 ? -38.719 -15.258 3.922 1 22.97 34 SER B O 1
ATOM 1869 N N . SER B 1 35 ? -38.375 -14.836 1.883 1 23.31 35 SER B N 1
ATOM 1870 C CA . SER B 1 35 ? -38.062 -16.25 1.866 1 23.31 35 SER B CA 1
ATOM 1871 C C . SER B 1 35 ? -37.125 -16.625 3.018 1 23.31 35 SER B C 1
ATOM 1873 O O . SER B 1 35 ? -36.125 -15.961 3.24 1 23.31 35 SER B O 1
ATOM 1875 N N . LEU B 1 36 ? -37.656 -17.312 4.113 1 25.2 36 LEU B N 1
ATOM 1876 C CA . LEU B 1 36 ? -37.125 -17.938 5.32 1 25.2 36 LEU B CA 1
ATOM 1877 C C . LEU B 1 36 ? -35.938 -18.844 4.984 1 25.2 36 LEU B C 1
ATOM 1879 O O . LEU B 1 36 ? -36.156 -19.969 4.508 1 25.2 36 LEU B O 1
ATOM 1883 N N . CYS B 1 37 ? -35.094 -18.531 4.215 1 27.17 37 CYS B N 1
ATOM 1884 C CA . CYS B 1 37 ? -34 -19.484 4.062 1 27.17 37 CYS B CA 1
ATOM 1885 C C . CYS B 1 37 ? -33.469 -19.938 5.422 1 27.17 37 CYS B C 1
ATOM 1887 O O . CYS B 1 37 ? -33.062 -19.094 6.242 1 27.17 37 CYS B O 1
ATOM 1889 N N . ARG B 1 38 ? -33.938 -20.969 6.016 1 25.28 38 ARG B N 1
ATOM 1890 C CA . ARG B 1 38 ? -33.406 -21.641 7.199 1 25.28 38 ARG B CA 1
ATOM 1891 C C . ARG B 1 38 ? -31.875 -21.625 7.219 1 25.28 38 ARG B C 1
ATOM 1893 O O . ARG B 1 38 ? -31.234 -22.156 6.312 1 25.28 38 ARG B O 1
ATOM 1900 N N . LYS B 1 39 ? -31.359 -20.641 7.73 1 29.45 39 LYS B N 1
ATOM 1901 C CA . LYS B 1 39 ? -29.906 -20.5 7.871 1 29.45 39 LYS B CA 1
ATOM 1902 C C . LYS B 1 39 ? -29.312 -21.703 8.594 1 29.45 39 LYS B C 1
ATOM 1904 O O . LYS B 1 39 ? -29.641 -21.969 9.75 1 29.45 39 LYS B O 1
ATOM 1909 N N . PRO B 1 40 ? -29.141 -22.781 8.008 1 30.59 40 PRO B N 1
ATOM 1910 C CA . PRO B 1 40 ? -28.516 -23.766 8.891 1 30.59 40 PRO B CA 1
ATOM 1911 C C . PRO B 1 40 ? -27.453 -23.141 9.805 1 30.59 40 PRO B C 1
ATOM 1913 O O . PRO B 1 40 ? -26.922 -22.062 9.508 1 30.59 40 PRO B O 1
ATOM 1916 N N . ALA B 1 41 ? -27.359 -23.531 11.172 1 29.94 41 ALA B N 1
ATOM 1917 C CA . ALA B 1 41 ? -26.281 -23.172 12.094 1 29.94 41 ALA B CA 1
ATOM 1918 C C . ALA B 1 41 ? -24.938 -23.156 11.383 1 29.94 41 ALA B C 1
ATOM 1920 O O . ALA B 1 41 ? -24.281 -24.188 11.281 1 29.94 41 ALA B O 1
ATOM 1921 N N . ALA B 1 42 ? -24.844 -22.844 10.234 1 30.33 42 ALA B N 1
ATOM 1922 C CA . ALA B 1 42 ? -23.562 -22.766 9.539 1 30.33 42 ALA B CA 1
ATOM 1923 C C . ALA B 1 42 ? -22.484 -22.188 10.453 1 30.33 42 ALA B C 1
ATOM 1925 O O . ALA B 1 42 ? -22.703 -21.203 11.148 1 30.33 42 ALA B O 1
ATOM 1926 N N . TRP B 1 43 ? -21.578 -23.031 10.953 1 31.2 43 TRP B N 1
ATOM 1927 C CA . TRP B 1 43 ? -20.359 -22.625 11.633 1 31.2 43 TRP B CA 1
ATOM 1928 C C . TRP B 1 43 ? -19.922 -21.234 11.18 1 31.2 43 TRP B C 1
ATOM 1930 O O . TRP B 1 43 ? -19.766 -20.984 9.977 1 31.2 43 TRP B O 1
ATOM 1940 N N . LEU B 1 44 ? -20.578 -20.297 11.695 1 33.31 44 LEU B N 1
ATOM 1941 C CA . LEU B 1 44 ? -20.125 -18.906 11.578 1 33.31 44 LEU B CA 1
ATOM 1942 C C . LEU B 1 44 ? -18.625 -18.844 11.383 1 33.31 44 LEU B C 1
ATOM 1944 O O . LEU B 1 44 ? -17.859 -19.047 12.328 1 33.31 44 LEU B O 1
ATOM 1948 N N . CYS B 1 45 ? -18.172 -19.641 10.422 1 31.95 45 CYS B N 1
ATOM 1949 C CA . CYS B 1 45 ? -16.781 -19.344 10.117 1 31.95 45 CYS B CA 1
ATOM 1950 C C . CYS B 1 45 ? -16.484 -17.859 10.297 1 31.95 45 CYS B C 1
ATOM 1952 O O . CYS B 1 45 ? -17.156 -17.016 9.695 1 31.95 45 CYS B O 1
ATOM 1954 N N . SER B 1 46 ? -16.5 -17.422 11.516 1 34.62 46 SER B N 1
ATOM 1955 C CA . SER B 1 46 ? -15.93 -16.094 11.719 1 34.62 46 SER B CA 1
ATOM 1956 C C . SER B 1 46 ? -15.062 -15.664 10.539 1 34.62 46 SER B C 1
ATOM 1958 O O . SER B 1 46 ? -14.172 -16.406 10.117 1 34.62 46 SER B O 1
ATOM 1960 N N . ALA B 1 47 ? -15.641 -15.258 9.531 1 37.94 47 ALA B N 1
ATOM 1961 C CA . ALA B 1 47 ? -14.758 -14.664 8.531 1 37.94 47 ALA B CA 1
ATOM 1962 C C . ALA B 1 47 ? -13.414 -14.273 9.156 1 37.94 47 ALA B C 1
ATOM 1964 O O . ALA B 1 47 ? -13.383 -13.578 10.172 1 37.94 47 ALA B O 1
ATOM 1965 N N . PRO B 1 48 ? -12.477 -15.195 9.188 1 40.94 48 PRO B N 1
ATOM 1966 C CA . PRO B 1 48 ? -11.172 -14.844 9.766 1 40.94 48 PRO B CA 1
ATOM 1967 C C . PRO B 1 48 ? -10.883 -13.344 9.711 1 40.94 48 PRO B C 1
ATOM 1969 O O . PRO B 1 48 ? -11.258 -12.68 8.742 1 40.94 48 PRO B O 1
ATOM 1972 N N . ARG B 1 49 ? -11.055 -12.547 10.758 1 45.88 49 ARG B N 1
ATOM 1973 C CA . ARG B 1 49 ? -10.594 -11.164 10.859 1 45.88 49 ARG B CA 1
ATOM 1974 C C . ARG B 1 49 ? -9.453 -10.891 9.883 1 45.88 49 ARG B C 1
ATOM 1976 O O . ARG B 1 49 ? -8.445 -11.594 9.898 1 45.88 49 ARG B O 1
ATOM 1983 N N . GLN B 1 50 ? -9.844 -10.633 8.625 1 59.44 50 GLN B N 1
ATOM 1984 C CA . GLN B 1 50 ? -8.82 -10.211 7.68 1 59.44 50 GLN B CA 1
ATOM 1985 C C . GLN B 1 50 ? -7.684 -9.477 8.391 1 59.44 50 GLN B C 1
ATOM 1987 O O . GLN B 1 50 ? -7.922 -8.516 9.125 1 59.44 50 GLN B O 1
ATOM 1992 N N . GLN B 1 51 ? -6.578 -10.227 8.773 1 69 51 GLN B N 1
ATOM 1993 C CA . GLN B 1 51 ? -5.383 -9.664 9.391 1 69 51 GLN B CA 1
ATOM 1994 C C . GLN B 1 51 ? -4.801 -8.539 8.539 1 69 51 GLN B C 1
ATOM 1996 O O . GLN B 1 51 ? -4.785 -8.633 7.309 1 69 51 GLN B O 1
ATOM 2001 N N . ASP B 1 52 ? -4.695 -7.488 9.172 1 82.5 52 ASP B N 1
ATOM 2002 C CA . ASP B 1 52 ? -3.99 -6.391 8.523 1 82.5 52 ASP B CA 1
ATOM 2003 C C . ASP B 1 52 ? -2.504 -6.707 8.367 1 82.5 52 ASP B C 1
ATOM 2005 O O . ASP B 1 52 ? -1.717 -6.473 9.289 1 82.5 52 ASP B O 1
ATOM 2009 N N . THR B 1 53 ? -2.145 -7.234 7.156 1 87.31 53 THR B N 1
ATOM 2010 C CA . THR B 1 53 ? -0.775 -7.672 6.906 1 87.31 53 THR B CA 1
ATOM 2011 C C . THR B 1 53 ? 0.105 -6.488 6.508 1 87.31 53 THR B C 1
ATOM 2013 O O . THR B 1 53 ? 1.333 -6.574 6.57 1 87.31 53 THR B O 1
ATOM 2016 N N . GLY B 1 54 ? -0.489 -5.441 6.043 1 92.19 54 GLY B N 1
ATOM 2017 C CA . GLY B 1 54 ? 0.243 -4.277 5.566 1 92.19 54 GLY B CA 1
ATOM 2018 C C . GLY B 1 54 ? 0.747 -4.434 4.145 1 92.19 54 GLY B C 1
ATOM 2019 O O . GLY B 1 54 ? 1.459 -3.566 3.633 1 92.19 54 GLY B O 1
ATOM 2020 N N . ARG B 1 55 ? 0.378 -5.59 3.527 1 95.81 55 ARG B N 1
ATOM 2021 C CA . ARG B 1 55 ? 0.755 -5.855 2.143 1 95.81 55 ARG B CA 1
ATOM 2022 C C . ARG B 1 55 ? -0.389 -5.523 1.19 1 95.81 55 ARG B C 1
ATOM 2024 O O . ARG B 1 55 ? -1.558 -5.742 1.515 1 95.81 55 ARG B O 1
ATOM 2031 N N . TRP B 1 56 ? 0.05 -4.895 0.079 1 96.88 56 TRP B N 1
ATOM 2032 C CA . TRP B 1 56 ? -0.939 -4.473 -0.907 1 96.88 56 TRP B CA 1
ATOM 2033 C C . TRP B 1 56 ? -0.587 -5 -2.293 1 96.88 56 TRP B C 1
ATOM 2035 O O . TRP B 1 56 ? 0.589 -5.168 -2.619 1 96.88 56 TRP B O 1
ATOM 2045 N N . VAL B 1 57 ? -1.582 -5.301 -3.127 1 97.31 57 VAL B N 1
ATOM 2046 C CA . VAL B 1 57 ? -1.394 -5.465 -4.562 1 97.31 57 VAL B CA 1
ATOM 2047 C C . VAL B 1 57 ? -1.907 -4.23 -5.297 1 97.31 57 VAL B C 1
ATOM 2049 O O . VAL B 1 57 ? -3.016 -3.758 -5.035 1 97.31 57 VAL B O 1
ATOM 2052 N N . GLY B 1 58 ? -1.066 -3.637 -6.066 1 96.56 58 GLY B N 1
ATOM 2053 C CA . GLY B 1 58 ? -1.452 -2.6 -7.008 1 96.56 58 G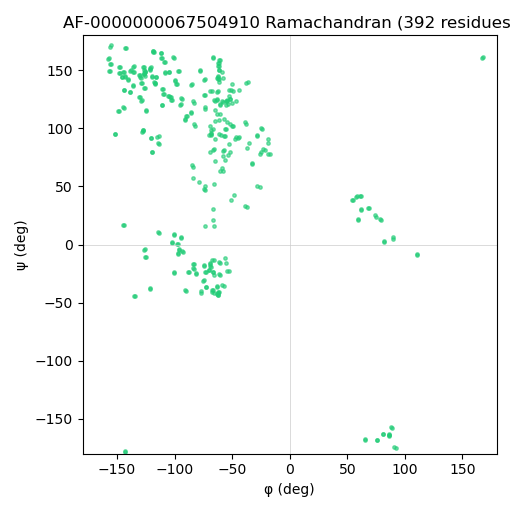LY B CA 1
ATOM 2054 C C . GLY B 1 58 ? -1.67 -3.123 -8.414 1 96.56 58 GLY B C 1
ATOM 2055 O O . GLY B 1 58 ? -0.983 -4.047 -8.852 1 96.56 58 GLY B O 1
ATOM 2056 N N . PHE B 1 59 ? -2.602 -2.438 -9.148 1 95.5 59 PHE B N 1
ATOM 2057 C CA . PHE B 1 59 ? -2.963 -2.859 -10.492 1 95.5 59 PHE B CA 1
ATOM 2058 C C . PHE B 1 59 ? -2.803 -1.712 -11.484 1 95.5 59 PHE B C 1
ATOM 2060 O O . PHE B 1 59 ? -3.035 -0.551 -11.141 1 95.5 59 PHE B O 1
ATOM 2067 N N . GLU B 1 60 ? -2.482 -2.174 -12.586 1 92.62 60 GLU B N 1
ATOM 2068 C CA . GLU B 1 60 ? -2.262 -1.214 -13.664 1 92.62 60 GLU B CA 1
ATOM 2069 C C . GLU B 1 60 ? -3.529 -0.42 -13.961 1 92.62 60 GLU B C 1
ATOM 2071 O O . GLU B 1 60 ? -3.469 0.788 -14.203 1 92.62 60 GLU B O 1
ATOM 2076 N N . HIS B 1 61 ? -4.617 -1.022 -13.961 1 94.12 61 HIS B N 1
ATOM 2077 C CA . HIS B 1 61 ? -5.867 -0.383 -14.352 1 94.12 61 HIS B CA 1
ATOM 2078 C C . HIS B 1 61 ? -6.863 -0.373 -13.195 1 94.12 61 HIS B C 1
ATOM 2080 O O . HIS B 1 61 ? -6.672 -1.07 -12.195 1 94.12 61 HIS B O 1
ATOM 2086 N N . ALA B 1 62 ? -7.898 0.446 -13.383 1 95.38 62 ALA B N 1
ATOM 2087 C CA . ALA B 1 62 ? -9.016 0.439 -12.438 1 95.38 62 ALA B CA 1
ATOM 2088 C C . ALA B 1 62 ? -9.703 -0.92 -12.422 1 95.38 62 ALA B C 1
ATOM 2090 O O . ALA B 1 62 ? -9.578 -1.702 -13.367 1 95.38 62 ALA B O 1
ATOM 2091 N N . GLY B 1 63 ? -10.375 -1.179 -11.289 1 97.06 63 GLY B N 1
ATOM 2092 C CA . GLY B 1 63 ? -11.133 -2.416 -11.172 1 97.06 63 GLY B CA 1
ATOM 2093 C C . GLY B 1 63 ? -10.258 -3.635 -10.969 1 97.06 63 GLY B C 1
ATOM 2094 O O . GLY B 1 63 ? -10.594 -4.734 -11.414 1 97.06 63 GLY B O 1
ATOM 2095 N N . PHE B 1 64 ? -9.133 -3.387 -10.445 1 97 64 PHE B N 1
ATOM 2096 C CA . PHE B 1 64 ? -8.195 -4.457 -10.141 1 97 64 PHE B CA 1
ATOM 2097 C C . PHE B 1 64 ? -7.863 -5.262 -11.391 1 97 64 PHE B C 1
ATOM 2099 O O . PHE B 1 64 ? -7.871 -6.496 -11.359 1 97 64 PHE B O 1
ATOM 2106 N N . ARG B 1 65 ? -7.695 -4.535 -12.469 1 96.06 65 ARG B N 1
ATOM 2107 C CA . ARG B 1 65 ? -7.383 -5.164 -13.75 1 96.06 65 ARG B CA 1
ATOM 2108 C C . ARG B 1 65 ? -5.957 -4.844 -14.18 1 96.06 65 ARG B C 1
ATOM 2110 O O . ARG B 1 65 ? -5.34 -3.91 -13.664 1 96.06 65 ARG B O 1
ATOM 2117 N N . GLY B 1 66 ? -5.414 -5.676 -15.102 1 93.06 66 GLY B N 1
ATOM 2118 C CA . GLY B 1 66 ? -4.086 -5.445 -15.648 1 93.06 66 GLY B CA 1
ATOM 2119 C C . GLY B 1 66 ? -2.979 -6.047 -14.812 1 93.06 66 GLY B C 1
ATOM 2120 O O . GLY B 1 66 ? -3.225 -6.945 -14 1 93.06 66 GLY B O 1
ATOM 2121 N N . GLN B 1 67 ? -1.799 -5.594 -15.055 1 92.44 67 GLN B N 1
ATOM 2122 C CA . GLN B 1 67 ? -0.626 -6.129 -14.367 1 92.44 67 GLN B CA 1
ATOM 2123 C C . GLN B 1 67 ? -0.722 -5.918 -12.859 1 92.44 67 GLN B C 1
ATOM 2125 O O . GLN B 1 67 ? -1.358 -4.965 -12.406 1 92.44 67 GLN B O 1
ATOM 2130 N N . GLN B 1 68 ? -0.127 -6.805 -12.172 1 94.44 68 GLN B N 1
ATOM 2131 C CA . GLN B 1 68 ? -0.185 -6.82 -10.711 1 94.44 68 GLN B CA 1
ATOM 2132 C C . GLN B 1 68 ? 1.2 -6.617 -10.102 1 94.44 68 GLN B C 1
ATOM 2134 O O . GLN B 1 68 ? 2.184 -7.18 -10.586 1 94.44 68 GLN B O 1
ATOM 2139 N N . TYR B 1 69 ? 1.254 -5.805 -9.062 1 94.12 69 TYR B N 1
ATOM 2140 C CA . TYR B 1 69 ? 2.512 -5.539 -8.367 1 94.12 69 TYR B CA 1
ATOM 2141 C C . TYR B 1 69 ? 2.303 -5.477 -6.859 1 94.12 69 TYR B C 1
ATOM 2143 O O . TYR B 1 69 ? 1.301 -4.934 -6.387 1 94.12 69 TYR B O 1
ATOM 2151 N N . VAL B 1 70 ? 3.256 -6.004 -6.121 1 95.62 70 VAL B N 1
ATOM 2152 C CA . VAL B 1 70 ? 3.059 -6.121 -4.68 1 95.62 70 VAL B CA 1
ATOM 2153 C C . VAL B 1 70 ? 3.85 -5.027 -3.961 1 95.62 70 VAL B C 1
ATOM 2155 O O . VAL B 1 70 ? 5.035 -4.832 -4.23 1 95.62 70 VAL B O 1
ATOM 2158 N N . LEU B 1 71 ? 3.225 -4.273 -3.135 1 95.44 71 LEU B N 1
ATOM 2159 C CA . LEU B 1 71 ? 3.854 -3.406 -2.145 1 95.44 71 LEU B CA 1
ATOM 2160 C C . LEU B 1 71 ? 4.047 -4.141 -0.821 1 95.44 71 LEU B C 1
ATOM 2162 O O . LEU B 1 71 ? 3.08 -4.371 -0.089 1 95.44 71 LEU B O 1
ATOM 2166 N N . GLU B 1 72 ? 5.207 -4.484 -0.496 1 93.69 72 GLU B N 1
ATOM 2167 C CA . GLU B 1 72 ? 5.395 -5.395 0.632 1 93.69 72 GLU B CA 1
ATOM 2168 C C . GLU B 1 72 ? 6.516 -4.91 1.549 1 93.69 72 GLU B C 1
ATOM 2170 O O . GLU B 1 72 ? 6.402 -4.992 2.773 1 93.69 72 GLU B O 1
ATOM 2175 N N . ARG B 1 73 ? 7.621 -4.488 1.006 1 90.44 73 ARG B N 1
ATOM 2176 C CA . ARG B 1 73 ? 8.727 -4.086 1.868 1 90.44 73 ARG B CA 1
ATOM 2177 C C . ARG B 1 73 ? 9.508 -2.93 1.254 1 90.44 73 ARG B C 1
ATOM 2179 O O . ARG B 1 73 ? 9.719 -2.891 0.04 1 90.44 73 ARG B O 1
ATOM 2186 N N . GLY B 1 74 ? 9.953 -2.074 2.172 1 91.88 74 GLY B N 1
ATOM 2187 C CA . GLY B 1 74 ? 10.828 -0.992 1.752 1 91.88 74 GLY B CA 1
ATOM 2188 C C . GLY B 1 74 ? 10.094 0.126 1.035 1 91.88 74 GLY B C 1
ATOM 2189 O O . GLY B 1 74 ? 8.867 0.212 1.101 1 91.88 74 GLY B O 1
ATOM 2190 N N . GLU B 1 75 ? 10.875 0.963 0.452 1 96.19 75 GLU B N 1
ATOM 2191 C CA . GLU B 1 75 ? 10.359 2.098 -0.308 1 96.19 75 GLU B CA 1
ATOM 2192 C C . GLU B 1 75 ? 10.484 1.858 -1.81 1 96.19 75 GLU B C 1
ATOM 2194 O O . GLU B 1 75 ? 11.391 1.152 -2.258 1 96.19 75 GLU B O 1
ATOM 2199 N N . TYR B 1 76 ? 9.547 2.42 -2.445 1 96.06 76 TYR B N 1
ATOM 2200 C CA . TYR B 1 76 ? 9.547 2.324 -3.9 1 96.06 76 TYR B CA 1
ATOM 2201 C C . TYR B 1 76 ? 9.594 3.709 -4.539 1 96.06 76 TYR B C 1
ATOM 2203 O O . TYR B 1 76 ? 8.547 4.293 -4.848 1 96.06 76 TYR B O 1
ATOM 2211 N N . PRO B 1 77 ? 10.766 4.207 -4.828 1 96.38 77 PRO B N 1
ATOM 2212 C CA . PRO B 1 77 ? 10.906 5.59 -5.285 1 96.38 77 PRO B CA 1
ATOM 2213 C C . PRO B 1 77 ? 10.438 5.789 -6.727 1 96.38 77 PRO B C 1
ATOM 2215 O O . PRO B 1 77 ? 10.25 6.922 -7.168 1 96.38 77 PRO B O 1
ATOM 2218 N N . SER B 1 78 ? 10.344 4.613 -7.469 1 93.62 78 SER B N 1
ATOM 2219 C CA . SER B 1 78 ? 9.898 4.66 -8.859 1 93.62 78 SER B CA 1
ATOM 2220 C C . SER B 1 78 ? 9.289 3.328 -9.289 1 93.62 78 SER B C 1
ATOM 2222 O O . SER B 1 78 ? 9.359 2.342 -8.555 1 93.62 78 SER B O 1
ATOM 2224 N N . TRP B 1 79 ? 8.711 3.375 -10.469 1 90.81 79 TRP B N 1
ATOM 2225 C CA . TRP B 1 79 ? 8.016 2.201 -10.984 1 90.81 79 TRP B CA 1
ATOM 2226 C C . TRP B 1 79 ? 8.953 1.006 -11.086 1 90.81 79 TRP B C 1
ATOM 2228 O O . TRP B 1 79 ? 8.539 -0.138 -10.891 1 90.81 79 TRP B O 1
ATOM 2238 N N . ASP B 1 80 ? 10.234 1.149 -11.406 1 90.12 80 ASP B N 1
ATOM 2239 C CA . ASP B 1 80 ? 11.172 0.044 -11.578 1 90.12 80 ASP B CA 1
ATOM 2240 C C . ASP B 1 80 ? 11.422 -0.674 -10.25 1 90.12 80 ASP B C 1
ATOM 2242 O O . ASP B 1 80 ? 11.805 -1.846 -10.234 1 90.12 80 ASP B O 1
ATOM 2246 N N . ALA B 1 81 ? 11.188 0.063 -9.102 1 91.06 81 ALA B N 1
ATOM 2247 C CA . ALA B 1 81 ? 11.398 -0.513 -7.777 1 91.06 81 ALA B CA 1
ATOM 2248 C C . ALA B 1 81 ? 10.312 -1.526 -7.438 1 91.06 81 ALA B C 1
ATOM 2250 O O . ALA B 1 81 ? 10.57 -2.52 -6.754 1 91.06 81 ALA B O 1
ATOM 2251 N N . TRP B 1 82 ? 9.094 -1.25 -7.867 1 89.75 82 TRP B N 1
ATOM 2252 C CA . TRP B 1 82 ? 8.031 -2.18 -7.496 1 89.75 82 TRP B CA 1
ATOM 2253 C C . TRP B 1 82 ? 7.703 -3.123 -8.648 1 89.75 82 TRP B C 1
ATOM 2255 O O . TRP B 1 82 ? 7.129 -4.191 -8.438 1 89.75 82 TRP B O 1
ATOM 2265 N N . SER B 1 83 ? 7.969 -2.795 -9.844 1 84.31 83 SER B N 1
ATOM 2266 C CA . SER B 1 83 ? 7.625 -3.641 -10.984 1 84.31 83 SER B CA 1
ATOM 2267 C C . SER B 1 83 ? 8.688 -4.711 -11.219 1 84.31 83 SER B C 1
ATOM 2269 O O . SER B 1 83 ? 8.414 -5.742 -11.836 1 84.31 83 SER B O 1
ATOM 2271 N N . GLY B 1 84 ? 9.805 -4.457 -10.617 1 75.5 84 GLY B N 1
ATOM 2272 C CA . GLY B 1 84 ? 10.898 -5.355 -10.938 1 75.5 84 GLY B CA 1
ATOM 2273 C C . GLY B 1 84 ? 11.344 -5.258 -12.383 1 75.5 84 GLY B C 1
ATOM 2274 O O . GLY B 1 84 ? 11.102 -4.25 -13.047 1 75.5 84 GLY B O 1
ATOM 2275 N N . ASN B 1 85 ? 12.164 -6.203 -12.867 1 66.19 85 ASN B N 1
ATOM 2276 C CA . ASN B 1 85 ? 12.695 -6.195 -14.227 1 66.19 85 ASN B CA 1
ATOM 2277 C C . ASN B 1 85 ? 11.625 -6.598 -15.242 1 66.19 85 ASN B C 1
ATOM 2279 O O . ASN B 1 85 ? 11.68 -7.691 -15.805 1 66.19 85 ASN B O 1
ATOM 2283 N N . THR B 1 86 ? 10.484 -5.953 -15.062 1 63.19 86 THR B N 1
ATOM 2284 C CA . THR B 1 86 ? 9.43 -6.34 -16 1 63.19 86 THR B CA 1
ATOM 2285 C C . THR B 1 86 ? 9.695 -5.754 -17.391 1 63.19 86 THR B C 1
ATOM 2287 O O . THR B 1 86 ? 10.344 -4.715 -17.516 1 63.19 86 THR B O 1
ATOM 2290 N N . ALA B 1 87 ? 9.656 -6.602 -18.359 1 56.34 87 ALA B N 1
ATOM 2291 C CA . ALA B 1 87 ? 9.734 -6.211 -19.766 1 56.34 87 ALA B CA 1
ATOM 2292 C C . ALA B 1 87 ? 8.672 -5.168 -20.109 1 56.34 87 ALA B C 1
ATOM 2294 O O . ALA B 1 87 ? 8.75 -4.52 -21.156 1 56.34 87 ALA B O 1
ATOM 2295 N N . TYR B 1 88 ? 7.66 -5.125 -19.344 1 59.69 88 TYR B N 1
ATOM 2296 C CA . TYR B 1 88 ? 6.566 -4.199 -19.625 1 59.69 88 TYR B CA 1
ATOM 2297 C C . TYR B 1 88 ? 6.473 -3.121 -18.547 1 59.69 88 TYR B C 1
ATOM 2299 O O . TYR B 1 88 ? 5.895 -3.346 -17.484 1 59.69 88 TYR B O 1
ATOM 2307 N N . PRO B 1 89 ? 7.121 -2.07 -18.859 1 62.12 89 PRO B N 1
ATOM 2308 C CA . PRO B 1 89 ? 7.199 -1.037 -17.828 1 62.12 89 PRO B CA 1
ATOM 2309 C C . PRO B 1 89 ? 5.844 -0.407 -17.516 1 62.12 89 PRO B C 1
ATOM 2311 O O . PRO B 1 89 ? 5.211 0.172 -18.391 1 62.12 89 PRO B O 1
ATOM 2314 N N . ALA B 1 90 ? 5.047 -1.109 -16.656 1 65 90 ALA B N 1
ATOM 2315 C CA . ALA B 1 90 ? 3.992 -0.256 -16.109 1 65 90 ALA B CA 1
ATOM 2316 C C . ALA B 1 90 ? 4.582 0.847 -15.234 1 65 90 ALA B C 1
ATOM 2318 O O . ALA B 1 90 ? 5.441 0.586 -14.391 1 65 90 ALA B O 1
ATOM 2319 N N . GLU B 1 91 ? 4.176 2.062 -15.664 1 80.81 91 GLU B N 1
ATOM 2320 C CA . GLU B 1 91 ? 4.812 3.17 -14.961 1 80.81 91 GLU B CA 1
ATOM 2321 C C . GLU B 1 91 ? 3.912 3.715 -13.852 1 80.81 91 GLU B C 1
ATOM 2323 O O . GLU B 1 91 ? 4.285 4.652 -13.148 1 80.81 91 GLU B O 1
ATOM 2328 N N . ARG B 1 92 ? 2.73 2.982 -13.82 1 85.62 92 ARG B N 1
ATOM 2329 C CA . ARG B 1 92 ? 1.8 3.564 -12.859 1 85.62 92 ARG B CA 1
ATOM 2330 C C . ARG B 1 92 ? 0.807 2.521 -12.359 1 85.62 92 ARG B C 1
ATOM 2332 O O . ARG B 1 92 ? 0.52 1.545 -13.055 1 85.62 92 ARG B O 1
ATOM 2339 N N . LEU B 1 93 ? 0.268 2.77 -11.164 1 94.12 93 LEU B N 1
ATOM 2340 C CA . LEU B 1 93 ? -0.761 1.925 -10.57 1 94.12 93 LEU B CA 1
ATOM 2341 C C . LEU B 1 93 ? -2.035 2.721 -10.312 1 94.12 93 LEU B C 1
ATOM 2343 O O . LEU B 1 93 ? -1.975 3.904 -9.969 1 94.12 93 LEU B O 1
ATOM 2347 N N . THR B 1 94 ? -3.137 2.066 -10.477 1 94.19 94 THR B N 1
ATOM 2348 C CA . THR B 1 94 ? -4.406 2.787 -10.453 1 94.19 94 THR B CA 1
ATOM 2349 C C . THR B 1 94 ? -5.316 2.24 -9.352 1 94.19 94 THR B C 1
ATOM 2351 O O . THR B 1 94 ? -6.117 2.98 -8.781 1 94.19 94 THR B O 1
ATOM 2354 N N . SER B 1 95 ? -5.34 1.004 -9.117 1 96.5 95 SER B N 1
ATOM 2355 C CA . SER B 1 95 ? -6.184 0.393 -8.094 1 96.5 95 SER B CA 1
ATOM 2356 C C . SER B 1 95 ? -5.363 -0.48 -7.148 1 96.5 95 SER B C 1
ATOM 2358 O O . SER B 1 95 ? -4.266 -0.915 -7.496 1 96.5 95 SER B O 1
ATOM 2360 N N . PHE B 1 96 ? -5.824 -0.632 -5.949 1 97.5 96 PHE B N 1
ATOM 2361 C CA . PHE B 1 96 ? -5.07 -1.295 -4.887 1 97.5 96 PHE B CA 1
ATOM 2362 C C . PHE B 1 96 ? -6 -2.111 -3.996 1 97.5 96 PHE B C 1
ATOM 2364 O O . PHE B 1 96 ? -7.117 -1.686 -3.697 1 97.5 96 PHE B O 1
ATOM 2371 N N . ARG B 1 97 ? -5.523 -3.209 -3.533 1 97.5 97 ARG B N 1
ATOM 2372 C CA . ARG B 1 97 ? -6.23 -3.949 -2.492 1 97.5 97 ARG B CA 1
ATOM 2373 C C . ARG B 1 97 ? -5.246 -4.609 -1.53 1 97.5 97 ARG B C 1
ATOM 2375 O O . ARG B 1 97 ? -4.133 -4.965 -1.92 1 97.5 97 ARG B O 1
ATOM 2382 N N . PRO B 1 98 ? -5.66 -4.73 -0.264 1 95.81 98 PRO B N 1
ATOM 2383 C CA . PRO B 1 98 ? -4.805 -5.445 0.687 1 95.81 98 PRO B CA 1
ATOM 2384 C C . PRO B 1 98 ? -4.68 -6.934 0.364 1 95.81 98 PRO B C 1
ATOM 2386 O O . PRO B 1 98 ? -5.465 -7.469 -0.421 1 95.81 98 PRO B O 1
ATOM 2389 N N . VAL B 1 99 ? -3.648 -7.539 0.919 1 96.25 99 VAL B N 1
ATOM 2390 C CA . VAL B 1 99 ? -3.445 -8.984 0.863 1 96.25 99 VAL B CA 1
ATOM 2391 C C . VAL B 1 99 ? -3.557 -9.57 2.266 1 96.25 99 VAL B C 1
ATOM 2393 O O . VAL B 1 99 ? -2.543 -9.852 2.912 1 96.25 99 VAL B O 1
ATOM 2396 N N . PRO B 1 100 ? -4.734 -9.906 2.686 1 93.56 100 PRO B N 1
ATOM 2397 C CA . PRO B 1 100 ? -4.953 -10.266 4.09 1 93.56 100 PRO B CA 1
ATOM 2398 C C . PRO B 1 100 ? -4.324 -11.602 4.465 1 93.56 100 PRO B C 1
ATOM 2400 O O . PRO B 1 100 ? -4.09 -11.867 5.645 1 93.56 100 PRO B O 1
ATOM 2403 N N . CYS B 1 101 ? -4.074 -12.445 3.523 1 94.69 101 CYS B N 1
ATOM 2404 C CA . CYS B 1 101 ? -3.578 -13.773 3.867 1 94.69 101 CYS B CA 1
ATOM 2405 C C . CYS B 1 101 ? -2.07 -13.859 3.674 1 94.69 101 CYS B C 1
ATOM 2407 O O . CYS B 1 101 ? -1.491 -14.945 3.738 1 94.69 101 CYS B O 1
ATOM 2409 N N . ALA B 1 102 ? -1.424 -12.734 3.402 1 95.31 102 ALA B N 1
ATOM 2410 C CA . ALA B 1 102 ? 0.032 -12.742 3.287 1 95.31 102 ALA B CA 1
ATOM 2411 C C . ALA B 1 102 ? 0.684 -13.195 4.59 1 95.31 102 ALA B C 1
ATOM 2413 O O . ALA B 1 102 ? 0.443 -12.609 5.648 1 95.31 102 ALA B O 1
ATOM 2414 N N . ASN B 1 103 ? 1.433 -14.242 4.574 1 94.94 103 ASN B N 1
ATOM 2415 C CA . ASN B 1 103 ? 2.158 -14.836 5.688 1 94.94 103 ASN B CA 1
ATOM 2416 C C . ASN B 1 103 ? 3.406 -15.578 5.215 1 94.94 103 ASN B C 1
ATOM 2418 O O . ASN B 1 103 ? 3.338 -16.75 4.84 1 94.94 103 ASN B O 1
ATOM 2422 N N . HIS B 1 104 ? 4.512 -14.898 5.254 1 94.94 104 HIS B N 1
ATOM 2423 C CA . HIS B 1 104 ? 5.754 -15.422 4.699 1 94.94 104 HIS B CA 1
ATOM 2424 C C . HIS B 1 104 ? 6.199 -16.688 5.434 1 94.94 104 HIS B C 1
ATOM 2426 O O . HIS B 1 104 ? 6.734 -17.609 4.816 1 94.94 104 HIS B O 1
ATOM 2432 N N . ARG B 1 105 ? 5.965 -16.703 6.711 1 94.75 105 ARG B N 1
ATOM 2433 C CA . ARG B 1 105 ? 6.434 -17.812 7.539 1 94.75 105 ARG B CA 1
ATOM 2434 C C . ARG B 1 105 ? 5.578 -19.047 7.324 1 94.75 105 ARG B C 1
ATOM 2436 O O . ARG B 1 105 ? 6.062 -20.172 7.469 1 94.75 105 ARG B O 1
ATOM 2443 N N . ASP B 1 106 ? 4.352 -18.828 7.027 1 96.19 106 ASP B N 1
ATOM 2444 C CA . ASP B 1 106 ? 3.422 -19.922 6.773 1 96.19 106 ASP B CA 1
ATOM 2445 C C . ASP B 1 106 ? 2.842 -19.844 5.363 1 96.19 106 ASP B C 1
ATOM 2447 O O . ASP B 1 106 ? 1.728 -19.344 5.172 1 96.19 106 ASP B O 1
ATOM 2451 N N . SER B 1 107 ? 3.59 -20.281 4.383 1 97.38 107 SER B N 1
ATOM 2452 C CA . SER B 1 107 ? 3.172 -20.297 2.986 1 97.38 107 SER B CA 1
ATOM 2453 C C . SER B 1 107 ? 3.447 -21.672 2.355 1 97.38 107 SER B C 1
ATOM 2455 O O . SER B 1 107 ? 4.578 -22.156 2.383 1 97.38 107 SER B O 1
ATOM 2457 N N . ARG B 1 108 ? 2.412 -22.234 1.775 1 98.62 108 ARG B N 1
ATOM 2458 C CA . ARG B 1 108 ? 2.498 -23.531 1.093 1 98.62 108 ARG B CA 1
ATOM 2459 C C . ARG B 1 108 ? 1.704 -23.5 -0.209 1 98.62 108 ARG B C 1
ATOM 2461 O O . ARG B 1 108 ? 0.563 -23.047 -0.24 1 98.62 108 ARG B O 1
ATOM 2468 N N . LEU B 1 109 ? 2.371 -23.969 -1.266 1 98.56 109 LEU B N 1
ATOM 2469 C CA . LEU B 1 109 ? 1.795 -23.938 -2.605 1 98.56 109 LEU B CA 1
ATOM 2470 C C . LEU B 1 109 ? 2.031 -25.266 -3.33 1 98.56 109 LEU B C 1
ATOM 2472 O O . LEU B 1 109 ? 3.125 -25.828 -3.26 1 98.56 109 LEU B O 1
ATOM 2476 N N . THR B 1 110 ? 1.033 -25.766 -3.992 1 98.81 110 THR B N 1
ATOM 2477 C CA . THR B 1 110 ? 1.206 -26.859 -4.926 1 98.81 110 THR B CA 1
ATOM 2478 C C . THR B 1 110 ? 1.025 -26.391 -6.367 1 98.81 110 THR B C 1
ATOM 2480 O O . THR B 1 110 ? 0.056 -25.703 -6.68 1 98.81 110 THR B O 1
ATOM 2483 N N . ILE B 1 111 ? 1.975 -26.734 -7.188 1 98.5 111 ILE B N 1
ATOM 2484 C CA . ILE B 1 111 ? 1.866 -26.422 -8.609 1 98.5 111 ILE B CA 1
ATOM 2485 C C . ILE B 1 111 ? 1.601 -27.703 -9.398 1 98.5 111 ILE B C 1
ATOM 2487 O O . ILE B 1 111 ? 2.041 -28.797 -9.008 1 98.5 111 ILE B O 1
ATOM 2491 N N . TYR B 1 112 ? 0.86 -27.578 -10.492 1 97.88 112 TYR B N 1
ATOM 2492 C CA . TYR B 1 112 ? 0.527 -28.703 -11.352 1 97.88 112 TYR B CA 1
ATOM 2493 C C . TYR B 1 112 ? 0.924 -28.438 -12.797 1 97.88 112 TYR B C 1
ATOM 2495 O O . TYR B 1 112 ? 0.803 -27.312 -13.281 1 97.88 112 TYR B O 1
ATOM 2503 N N . GLU B 1 113 ? 1.304 -29.391 -13.406 1 96.44 113 GLU B N 1
ATOM 2504 C CA . GLU B 1 113 ? 1.76 -29.312 -14.797 1 96.44 113 GLU B CA 1
ATOM 2505 C C . GLU B 1 113 ? 0.617 -28.922 -15.727 1 96.44 113 GLU B C 1
ATOM 2507 O O . GLU B 1 113 ? 0.818 -28.172 -16.688 1 96.44 113 GLU B O 1
ATOM 2512 N N . GLN B 1 114 ? -0.523 -29.484 -15.508 1 96.75 114 GLN B N 1
ATOM 2513 C CA . GLN B 1 114 ? -1.67 -29.234 -16.375 1 96.75 114 GLN B CA 1
ATOM 2514 C C . GLN B 1 114 ? -2.756 -28.453 -15.656 1 96.75 114 GLN B C 1
ATOM 2516 O O . GLN B 1 114 ? -2.695 -28.281 -14.438 1 96.75 114 GLN B O 1
ATOM 2521 N N . GLU B 1 115 ? -3.652 -27.922 -16.406 1 97.56 115 GLU B N 1
ATOM 2522 C CA . GLU B 1 115 ? -4.828 -27.266 -15.844 1 97.56 115 GLU B CA 1
ATOM 2523 C C . GLU B 1 115 ? -5.664 -28.234 -15.016 1 97.56 115 GLU B C 1
ATOM 2525 O O . GLU B 1 115 ? -5.5 -29.453 -15.117 1 97.56 115 GLU B O 1
ATOM 2530 N N . ASN B 1 116 ? -6.477 -27.75 -14.125 1 98.19 116 ASN B N 1
ATOM 2531 C CA . ASN B 1 116 ? -7.445 -28.5 -13.336 1 98.19 116 ASN B CA 1
ATOM 2532 C C . ASN B 1 116 ? -6.762 -29.531 -12.438 1 98.19 116 ASN B C 1
ATOM 2534 O O . ASN B 1 116 ? -7.285 -30.625 -12.227 1 98.19 116 ASN B O 1
ATOM 2538 N N . PHE B 1 117 ? -5.566 -29.188 -12.055 1 98 117 PHE B N 1
ATOM 2539 C CA . PHE B 1 117 ? -4.82 -29.922 -11.047 1 98 117 PHE B CA 1
ATOM 2540 C C . PHE B 1 117 ? -4.422 -31.297 -11.578 1 98 117 PHE B C 1
ATOM 2542 O O . PHE B 1 117 ? -4.41 -32.281 -10.836 1 98 117 PHE B O 1
ATOM 2549 N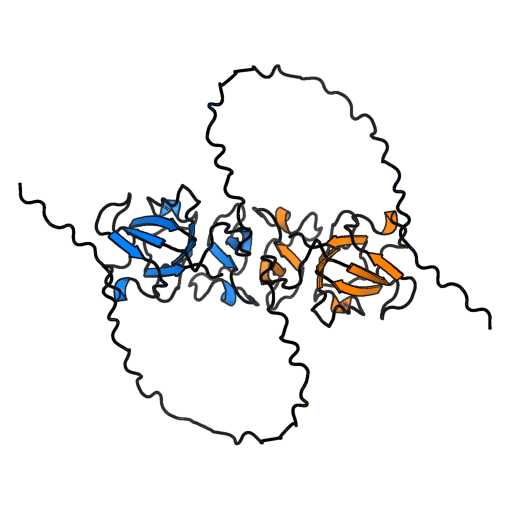 N . LEU B 1 118 ? -4.203 -31.391 -12.82 1 97.81 118 LEU B N 1
ATOM 2550 C CA . LEU B 1 118 ? -3.811 -32.656 -13.445 1 97.81 118 LEU B CA 1
ATOM 2551 C C . LEU B 1 118 ? -2.309 -32.656 -13.711 1 97.81 118 LEU B C 1
ATOM 2553 O O . LEU B 1 118 ? -1.65 -31.625 -13.688 1 97.81 118 LEU B O 1
ATO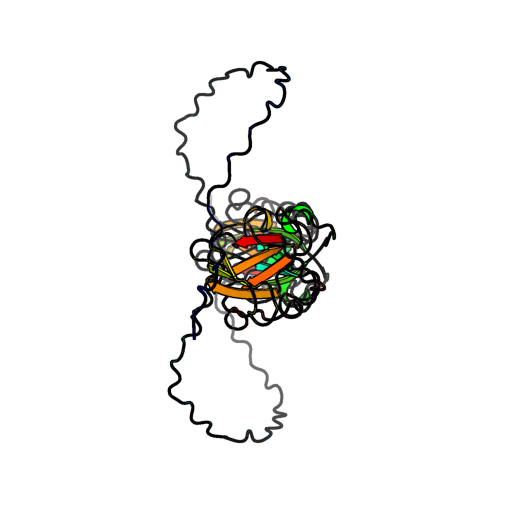M 2557 N N . GLY B 1 119 ? -1.752 -33.906 -13.906 1 95.5 119 GLY B N 1
ATOM 2558 C CA . GLY B 1 119 ? -0.353 -34.062 -14.258 1 95.5 119 GLY B CA 1
ATOM 2559 C C . GLY B 1 119 ? 0.569 -34.094 -13.055 1 95.5 119 GLY B C 1
ATOM 2560 O O . GLY B 1 119 ? 0.119 -34.312 -11.93 1 95.5 119 GLY B O 1
ATOM 2561 N N . ARG B 1 120 ? 1.884 -33.906 -13.336 1 94.5 120 ARG B N 1
ATOM 2562 C CA . ARG B 1 120 ? 2.879 -33.875 -12.273 1 94.5 120 ARG B CA 1
ATOM 2563 C C . ARG B 1 120 ? 2.639 -32.719 -11.32 1 94.5 120 ARG B C 1
ATOM 2565 O O . ARG B 1 120 ? 2.182 -31.656 -11.75 1 94.5 120 ARG B O 1
ATOM 2572 N N . LYS B 1 121 ? 2.879 -32.969 -10.078 1 95.62 121 LYS B N 1
ATOM 2573 C CA . LYS B 1 121 ? 2.691 -31.875 -9.125 1 95.62 121 LYS B CA 1
ATOM 2574 C C . LYS B 1 121 ? 3.984 -31.562 -8.375 1 95.62 121 LYS B C 1
ATOM 2576 O O . LYS B 1 121 ? 4.891 -32.406 -8.32 1 95.62 121 LYS B O 1
ATOM 2581 N N . GLY B 1 122 ? 4.172 -30.359 -7.926 1 96.44 122 GLY B N 1
ATOM 2582 C CA . GLY B 1 122 ? 5.25 -29.891 -7.07 1 96.44 122 GLY B CA 1
ATOM 2583 C C . GLY B 1 122 ? 4.758 -29.125 -5.852 1 96.44 122 GLY B C 1
ATOM 2584 O O . GLY B 1 122 ? 3.805 -28.344 -5.941 1 96.44 122 GLY B O 1
ATOM 2585 N N . GLU B 1 123 ? 5.375 -29.375 -4.711 1 97.44 123 GLU B N 1
ATOM 2586 C CA . GLU B 1 123 ? 5.027 -28.688 -3.477 1 97.44 123 GLU B CA 1
ATOM 2587 C C . GLU B 1 123 ? 6.086 -27.641 -3.111 1 97.44 123 GLU B C 1
ATOM 2589 O O . GLU B 1 123 ? 7.277 -27.953 -3.07 1 97.44 123 GLU B O 1
ATOM 2594 N N . LEU B 1 124 ? 5.621 -26.469 -2.881 1 97.56 124 LEU B N 1
ATOM 2595 C CA . LEU B 1 124 ? 6.527 -25.359 -2.609 1 97.56 124 LEU B CA 1
ATOM 2596 C C . LEU B 1 124 ? 6.289 -24.797 -1.214 1 97.56 124 LEU B C 1
ATOM 2598 O O . LEU B 1 124 ? 5.141 -24.656 -0.783 1 97.56 124 LEU B O 1
ATOM 2602 N N . ASN B 1 125 ? 7.363 -24.438 -0.472 1 97.25 125 ASN B N 1
ATOM 2603 C CA . ASN B 1 125 ? 7.281 -23.781 0.824 1 97.25 125 ASN B CA 1
ATOM 2604 C C . ASN B 1 125 ? 8.422 -22.781 1.015 1 97.25 125 ASN B C 1
ATOM 2606 O O . ASN B 1 125 ? 8.719 -22.375 2.141 1 97.25 125 ASN B O 1
ATOM 2610 N N . ASP B 1 126 ? 9.086 -22.406 -0.093 1 97.25 126 ASP B N 1
ATOM 2611 C CA . ASP B 1 126 ? 10.172 -21.438 -0.145 1 97.25 126 ASP B CA 1
ATOM 2612 C C . ASP B 1 126 ? 10.102 -20.594 -1.415 1 97.25 126 ASP B C 1
ATOM 2614 O O . ASP B 1 126 ? 9.156 -20.734 -2.201 1 97.25 126 ASP B O 1
ATOM 2618 N N . ASP B 1 127 ? 11.086 -19.734 -1.513 1 97.12 127 ASP B N 1
ATOM 2619 C CA . ASP B 1 127 ? 11.211 -18.953 -2.74 1 97.12 127 ASP B CA 1
ATOM 2620 C C . ASP B 1 127 ? 11.977 -19.734 -3.811 1 97.12 127 ASP B C 1
ATOM 2622 O O . ASP B 1 127 ? 13 -20.359 -3.518 1 97.12 127 ASP B O 1
ATOM 2626 N N . TYR B 1 128 ? 11.523 -19.688 -5.055 1 97.94 128 TYR B N 1
ATOM 2627 C CA . TYR B 1 128 ? 12.156 -20.391 -6.164 1 97.94 128 TYR B CA 1
ATOM 2628 C C . TYR B 1 128 ? 12.43 -19.438 -7.324 1 97.94 128 TYR B C 1
ATOM 2630 O O . TYR B 1 128 ? 11.547 -19.188 -8.148 1 97.94 128 TYR B O 1
ATOM 2638 N N . PRO B 1 129 ? 13.648 -18.953 -7.445 1 97.25 129 PRO B N 1
ATOM 2639 C CA . PRO B 1 129 ? 13.977 -18.016 -8.516 1 97.25 129 PRO B CA 1
ATOM 2640 C C . PRO B 1 129 ? 13.953 -18.656 -9.898 1 97.25 129 PRO B C 1
ATOM 2642 O O . PRO B 1 129 ? 13.953 -17.953 -10.914 1 97.25 129 PRO B O 1
ATOM 2645 N N . SER B 1 130 ? 14.047 -20.031 -9.867 1 97.88 130 SER B N 1
ATOM 2646 C CA . SER B 1 130 ? 13.906 -20.797 -11.102 1 97.88 130 SER B CA 1
ATOM 2647 C C . SER B 1 130 ? 13.289 -22.172 -10.828 1 97.88 130 SER B C 1
ATOM 2649 O O . SER B 1 130 ? 13.914 -23.016 -10.203 1 97.88 130 SER B O 1
ATOM 2651 N N . LEU B 1 131 ? 12.148 -22.391 -11.328 1 97.75 131 LEU B N 1
ATOM 2652 C CA . LEU B 1 131 ? 11.484 -23.672 -11.141 1 97.75 131 LEU B CA 1
ATOM 2653 C C . LEU B 1 131 ? 12.234 -24.781 -11.867 1 97.75 131 LEU B C 1
ATOM 2655 O O . LEU B 1 131 ? 12.359 -25.891 -11.344 1 97.75 131 LEU B O 1
ATOM 2659 N N . GLN B 1 132 ? 12.703 -24.453 -13.016 1 95.81 132 GLN B N 1
ATOM 2660 C CA . GLN B 1 132 ? 13.43 -25.453 -13.797 1 95.81 132 GLN B CA 1
ATOM 2661 C C . GLN B 1 132 ? 14.688 -25.906 -13.07 1 95.81 132 GLN B C 1
ATOM 2663 O O . GLN B 1 132 ? 15.023 -27.094 -13.086 1 95.81 132 GLN B O 1
ATOM 2668 N N . ALA B 1 133 ? 15.359 -24.969 -12.547 1 94.56 133 ALA B N 1
ATOM 2669 C CA . ALA B 1 133 ? 16.562 -25.297 -11.797 1 94.56 133 ALA B CA 1
ATOM 2670 C C . ALA B 1 133 ? 16.25 -26.188 -10.609 1 94.56 133 ALA B C 1
ATOM 2672 O O . ALA B 1 133 ? 17.141 -26.875 -10.078 1 94.56 133 ALA B O 1
ATOM 2673 N N . MET B 1 134 ? 15.047 -26.234 -10.281 1 91.81 134 MET B N 1
ATOM 2674 C CA . MET B 1 134 ? 14.633 -27.047 -9.148 1 91.81 134 MET B CA 1
ATOM 2675 C C . MET B 1 134 ? 14 -28.359 -9.625 1 91.81 134 MET B C 1
ATOM 2677 O O . MET B 1 134 ? 13.477 -29.125 -8.82 1 91.81 134 MET B O 1
ATOM 2681 N N . GLY B 1 135 ? 13.977 -28.516 -10.977 1 93.88 135 GLY B N 1
ATOM 2682 C CA . GLY B 1 135 ? 13.586 -29.812 -11.5 1 93.88 135 GLY B CA 1
ATOM 2683 C C . GLY B 1 135 ? 12.242 -29.797 -12.195 1 93.88 135 GLY B C 1
ATOM 2684 O O . GLY B 1 135 ? 11.781 -30.828 -12.703 1 93.88 135 GLY B O 1
ATOM 2685 N N . TRP B 1 136 ? 11.531 -28.719 -12.109 1 95.56 136 TRP B N 1
ATOM 2686 C CA . TRP B 1 136 ? 10.281 -28.625 -12.859 1 95.56 136 TRP B CA 1
ATOM 2687 C C . TRP B 1 136 ? 10.531 -28.703 -14.359 1 95.56 136 TRP B C 1
ATOM 2689 O O . TRP B 1 136 ? 11.414 -28.016 -14.883 1 95.56 136 TRP B O 1
ATOM 2699 N N . GLU B 1 137 ? 9.781 -29.5 -14.961 1 91.44 137 GLU B N 1
ATOM 2700 C CA . GLU B 1 137 ? 9.977 -29.672 -16.406 1 91.44 137 GLU B CA 1
ATOM 2701 C C . GLU B 1 137 ? 9.242 -28.594 -17.188 1 91.44 137 GLU B C 1
ATOM 2703 O O . GLU B 1 137 ? 8.031 -28.422 -17.016 1 91.44 137 GLU B O 1
ATOM 2708 N N . GLY B 1 138 ? 10.039 -27.906 -17.984 1 92.81 138 GLY B N 1
ATOM 2709 C CA . GLY B 1 138 ? 9.414 -26.906 -18.844 1 92.81 138 GLY B CA 1
ATOM 2710 C C . GLY B 1 138 ? 9.336 -25.547 -18.203 1 92.81 138 GLY B C 1
ATOM 2711 O O . GLY B 1 138 ? 9.922 -25.312 -17.141 1 92.81 138 GLY B O 1
ATOM 2712 N N . ASN B 1 139 ? 8.656 -24.625 -18.922 1 96.56 139 ASN B N 1
ATOM 2713 C CA . ASN B 1 139 ? 8.578 -23.25 -18.469 1 96.56 139 ASN B CA 1
ATOM 2714 C C . ASN B 1 139 ? 7.148 -22.859 -18.094 1 96.56 139 ASN B C 1
ATOM 2716 O O . ASN B 1 139 ? 6.852 -21.672 -17.891 1 96.56 139 ASN B O 1
ATOM 2720 N N . GLU B 1 140 ? 6.293 -23.891 -18.031 1 97 140 GLU B N 1
ATOM 2721 C CA . GLU B 1 140 ? 4.875 -23.609 -17.859 1 97 140 GLU B CA 1
ATOM 2722 C C . GLU B 1 140 ? 4.332 -24.281 -16.594 1 97 140 GLU B C 1
ATOM 2724 O O . GLU B 1 140 ? 4.871 -25.297 -16.141 1 97 140 GLU B O 1
ATOM 2729 N N . VAL B 1 141 ? 3.334 -23.688 -16.016 1 97.69 141 VAL B N 1
ATOM 2730 C CA . VAL B 1 141 ? 2.531 -24.25 -14.93 1 97.69 141 VAL B CA 1
ATOM 2731 C C . VAL B 1 141 ? 1.052 -24.203 -15.312 1 97.69 141 VAL B C 1
ATOM 2733 O O . VAL B 1 141 ? 0.568 -23.188 -15.828 1 97.69 141 VAL B O 1
ATOM 2736 N N . GLY B 1 142 ? 0.353 -25.297 -15.07 1 97.62 142 GLY B N 1
ATOM 2737 C CA . GLY B 1 142 ? -1.024 -25.375 -15.531 1 97.62 142 GLY B CA 1
ATOM 2738 C C . GLY B 1 142 ? -2.025 -24.875 -14.508 1 97.62 142 GLY B C 1
ATOM 2739 O O . GLY B 1 142 ? -3.059 -24.312 -14.875 1 97.62 142 GLY B O 1
ATOM 2740 N N . SER B 1 143 ? -1.787 -25.188 -13.234 1 98.44 143 SER B N 1
ATOM 2741 C CA . SER B 1 143 ? -2.717 -24.812 -12.172 1 98.44 143 SER B CA 1
ATOM 2742 C C . SER B 1 143 ? -2.025 -24.781 -10.812 1 98.44 143 SER B C 1
ATOM 2744 O O . SER B 1 143 ? -0.892 -25.25 -10.68 1 98.44 143 SER B O 1
ATOM 2746 N N . PHE B 1 144 ? -2.609 -24.094 -9.906 1 98.38 144 PHE B N 1
ATOM 2747 C CA . PHE B 1 144 ? -2.059 -23.891 -8.57 1 98.38 144 PHE B CA 1
ATOM 2748 C C . PHE B 1 144 ? -3.105 -24.203 -7.504 1 98.38 144 PHE B C 1
ATOM 2750 O O . PHE B 1 144 ? -4.293 -23.938 -7.699 1 98.38 144 PHE B O 1
ATOM 2757 N N . HIS B 1 145 ? -2.645 -24.719 -6.406 1 98.75 145 HIS B N 1
ATOM 2758 C CA . HIS B 1 145 ? -3.416 -24.688 -5.172 1 98.75 145 HIS B CA 1
ATOM 2759 C C . HIS B 1 145 ? -2.617 -24.047 -4.039 1 98.75 145 HIS B C 1
ATOM 2761 O O . HIS B 1 145 ? -1.584 -24.578 -3.627 1 98.75 145 HIS B O 1
ATOM 2767 N N . VAL B 1 146 ? -3.102 -22.922 -3.582 1 98.69 146 VAL B N 1
ATOM 2768 C CA . VAL B 1 146 ? -2.467 -22.234 -2.467 1 98.69 146 VAL B CA 1
ATOM 2769 C C . VAL B 1 146 ? -3.045 -22.734 -1.146 1 98.69 146 VAL B C 1
ATOM 2771 O O . VAL B 1 146 ? -4.188 -22.422 -0.805 1 98.69 146 VAL B O 1
ATOM 2774 N N . HIS B 1 147 ? -2.215 -23.438 -0.428 1 98.44 147 HIS B N 1
ATOM 2775 C CA . HIS B 1 147 ? -2.654 -24 0.847 1 98.44 147 HIS B CA 1
ATOM 2776 C C . HIS B 1 147 ? -2.689 -22.922 1.932 1 98.44 147 HIS B C 1
ATOM 2778 O O . HIS B 1 147 ? -3.582 -22.922 2.783 1 98.44 147 HIS B O 1
ATOM 2784 N N . SER B 1 148 ? -1.724 -22.109 1.938 1 98.06 148 SER B N 1
ATOM 2785 C CA . SER B 1 148 ? -1.597 -21.031 2.91 1 98.06 148 SER B CA 1
ATOM 2786 C C . SER B 1 148 ? -0.719 -19.906 2.371 1 98.06 148 SER B C 1
ATOM 2788 O O . SER B 1 148 ? 0.127 -20.125 1.504 1 98.06 148 SER B O 1
ATOM 2790 N N . GLY B 1 149 ? -1.06 -18.656 2.852 1 96.88 149 GLY B N 1
ATOM 2791 C CA . GLY B 1 149 ? -0.262 -17.484 2.488 1 96.88 149 GLY B CA 1
ATOM 2792 C C . GLY B 1 149 ? -0.604 -16.938 1.118 1 96.88 149 GLY B C 1
ATOM 2793 O O . GLY B 1 149 ? -1.724 -17.109 0.633 1 96.88 149 GLY B O 1
ATOM 2794 N N . ALA B 1 150 ? 0.283 -16.141 0.606 1 98 150 ALA B N 1
ATOM 2795 C CA . ALA B 1 150 ? 0.16 -15.508 -0.705 1 98 150 ALA B CA 1
ATOM 2796 C C . ALA B 1 150 ? 1.485 -15.547 -1.459 1 98 150 ALA B C 1
ATOM 2798 O O . ALA B 1 150 ? 2.557 -15.547 -0.846 1 98 150 ALA B O 1
ATOM 2799 N N . TRP B 1 151 ? 1.37 -15.586 -2.766 1 98.25 151 TRP B N 1
ATOM 2800 C CA . TRP B 1 151 ? 2.529 -15.852 -3.611 1 98.25 151 TRP B CA 1
ATOM 2801 C C . TRP B 1 151 ? 2.553 -14.906 -4.809 1 98.25 151 TRP B C 1
ATOM 2803 O O . TRP B 1 151 ? 1.501 -14.469 -5.281 1 98.25 151 TRP B O 1
ATOM 2813 N N . VAL B 1 152 ? 3.771 -14.602 -5.234 1 97.06 152 VAL B N 1
ATOM 2814 C CA . VAL B 1 152 ? 3.957 -13.922 -6.512 1 97.06 152 VAL B CA 1
ATOM 2815 C C . VAL B 1 152 ? 4.605 -14.875 -7.512 1 97.06 152 VAL B C 1
ATOM 2817 O O . VAL B 1 152 ? 5.699 -15.391 -7.266 1 97.06 152 VAL B O 1
ATOM 2820 N N . CYS B 1 153 ? 3.926 -15.125 -8.594 1 96.88 153 CYS B N 1
ATOM 2821 C CA . CYS B 1 153 ? 4.465 -15.898 -9.703 1 96.88 153 CYS B CA 1
ATOM 2822 C C . CYS B 1 153 ? 4.957 -14.984 -10.82 1 96.88 153 CYS B C 1
ATOM 2824 O O . CYS B 1 153 ? 4.32 -13.977 -11.125 1 96.88 153 CYS B O 1
ATOM 2826 N N . SER B 1 154 ? 6.078 -15.375 -11.43 1 94.75 154 SER B N 1
ATOM 2827 C CA . SER B 1 154 ? 6.629 -14.555 -12.5 1 94.75 154 SER B CA 1
ATOM 2828 C C . SER B 1 154 ? 6.852 -15.375 -13.766 1 94.75 154 SER B C 1
ATOM 2830 O O . SER B 1 154 ? 7.172 -16.562 -13.695 1 94.75 154 SER B O 1
ATOM 2832 N N . GLN B 1 155 ? 6.742 -14.742 -14.781 1 93.56 155 GLN B N 1
ATOM 2833 C CA . GLN B 1 155 ? 6.816 -15.352 -16.109 1 93.56 155 GLN B CA 1
ATOM 2834 C C . GLN B 1 155 ? 8.195 -15.969 -16.344 1 93.56 155 GLN B C 1
ATOM 2836 O O . GLN B 1 155 ? 8.297 -17.078 -16.875 1 93.56 155 GLN B O 1
ATOM 2841 N N . PHE B 1 156 ? 9.273 -15.289 -15.953 1 93.69 156 PHE B N 1
ATOM 2842 C CA . PHE B 1 156 ? 10.633 -15.727 -16.25 1 93.69 156 PHE B CA 1
ATOM 2843 C C . PHE B 1 156 ? 11.406 -15.992 -14.961 1 93.69 156 PHE B C 1
ATOM 2845 O O . PHE B 1 156 ? 10.969 -15.594 -13.875 1 93.69 156 PHE B O 1
ATOM 2852 N N . PRO B 1 157 ? 12.57 -16.672 -15.102 1 95.44 157 PRO B N 1
ATOM 2853 C CA . PRO B 1 157 ? 13.406 -16.859 -13.906 1 95.44 157 PRO B CA 1
ATOM 2854 C C . PRO B 1 157 ? 13.883 -15.531 -13.312 1 95.44 157 PRO B C 1
ATOM 2856 O O . PRO B 1 157 ? 13.992 -14.531 -14.031 1 95.44 157 PRO B O 1
ATOM 2859 N N . GLY B 1 158 ? 14.133 -15.562 -12.031 1 93.94 158 GLY B N 1
ATOM 2860 C CA . GLY B 1 158 ? 14.641 -14.383 -11.359 1 93.94 158 GLY B CA 1
ATOM 2861 C C . GLY B 1 158 ? 13.562 -13.367 -11.047 1 93.94 158 GLY B C 1
ATOM 2862 O O . GLY B 1 158 ? 13.82 -12.156 -11.016 1 93.94 158 GLY B O 1
ATOM 2863 N N . TYR B 1 159 ? 12.344 -13.906 -11.023 1 93.19 159 TYR B N 1
ATOM 2864 C CA . TYR B 1 159 ? 11.195 -13.086 -10.656 1 93.19 159 TYR B CA 1
ATOM 2865 C C . TYR B 1 159 ? 11.016 -11.938 -11.648 1 93.19 159 TYR B C 1
ATOM 2867 O O . TYR B 1 159 ? 10.82 -10.789 -11.242 1 93.19 159 TYR B O 1
ATOM 2875 N N . ARG B 1 160 ? 11.188 -12.227 -12.922 1 91 160 ARG B N 1
ATOM 2876 C CA . ARG B 1 160 ? 11.094 -11.25 -14.008 1 91 160 ARG B CA 1
ATOM 2877 C C . ARG B 1 160 ? 9.836 -11.469 -14.836 1 91 160 ARG B C 1
ATOM 2879 O O . ARG B 1 160 ? 9.258 -12.555 -14.828 1 91 160 ARG B O 1
ATOM 2886 N N . GLY B 1 161 ? 9.406 -10.383 -15.531 1 89.38 161 GLY B N 1
ATOM 2887 C CA . GLY B 1 161 ? 8.266 -10.484 -16.438 1 89.38 161 GLY B CA 1
ATOM 2888 C C . GLY B 1 161 ? 6.938 -10.242 -15.742 1 89.38 161 GLY B C 1
ATOM 2889 O O . GLY B 1 161 ? 6.887 -9.609 -14.688 1 89.38 161 GLY B O 1
ATOM 2890 N N . PHE B 1 162 ? 5.852 -10.781 -16.359 1 90.06 162 PHE B N 1
ATOM 2891 C CA . PHE B 1 162 ? 4.523 -10.617 -15.789 1 90.06 162 PHE B CA 1
ATOM 2892 C C . PHE B 1 162 ? 4.441 -11.273 -14.414 1 90.06 162 PHE B C 1
ATOM 2894 O O . PHE B 1 162 ? 5.043 -12.32 -14.18 1 90.06 162 PHE B O 1
ATOM 2901 N N . GLN B 1 163 ? 3.678 -10.617 -13.609 1 92.69 163 GLN B N 1
ATOM 2902 C CA . GLN B 1 163 ? 3.494 -11.141 -12.258 1 92.69 163 GLN B CA 1
ATOM 2903 C C . GLN B 1 163 ? 2.039 -11.523 -12.016 1 92.69 163 GLN B C 1
ATOM 2905 O O . GLN B 1 163 ? 1.123 -10.852 -12.5 1 92.69 163 GLN B O 1
ATOM 2910 N N . TYR B 1 164 ? 1.883 -12.609 -11.242 1 95.69 164 TYR B N 1
ATOM 2911 C CA . TYR B 1 164 ? 0.577 -13.094 -10.805 1 95.69 164 TYR B CA 1
ATOM 2912 C C . TYR B 1 164 ? 0.548 -13.312 -9.297 1 95.69 164 TYR B C 1
ATOM 2914 O O . TYR B 1 164 ? 1.377 -14.047 -8.75 1 95.69 164 TYR B O 1
ATOM 2922 N N . VAL B 1 165 ? -0.404 -12.633 -8.664 1 97.56 165 VAL B N 1
ATOM 2923 C CA . VAL B 1 165 ? -0.528 -12.781 -7.219 1 97.56 165 VAL B CA 1
ATOM 2924 C C . VAL B 1 165 ? -1.567 -13.844 -6.895 1 97.56 165 VAL B C 1
ATOM 2926 O O . VAL B 1 165 ? -2.723 -13.75 -7.316 1 97.56 165 VAL B O 1
ATOM 2929 N N . LEU B 1 166 ? -1.153 -14.867 -6.184 1 98.25 166 LEU B N 1
ATOM 2930 C CA . LEU B 1 166 ? -2.008 -15.969 -5.766 1 98.25 166 LEU B CA 1
ATOM 2931 C C . LEU B 1 166 ? -2.234 -15.938 -4.258 1 98.25 166 LEU B C 1
ATOM 2933 O O . LEU B 1 166 ? -1.288 -15.766 -3.488 1 98.25 166 LEU B O 1
ATOM 2937 N N . GLU B 1 167 ? -3.447 -16.109 -3.887 1 97.62 167 GLU B N 1
ATOM 2938 C CA . GLU B 1 167 ? -3.811 -15.984 -2.479 1 97.62 167 GLU B CA 1
ATOM 2939 C C . GLU B 1 167 ? -4.629 -17.188 -2.012 1 97.62 167 GLU B C 1
ATOM 2941 O O . GLU B 1 167 ? -5.488 -17.688 -2.744 1 97.62 167 GLU B O 1
ATOM 2946 N N . CYS B 1 168 ? -4.422 -17.609 -0.759 1 97.62 168 CYS B N 1
ATOM 2947 C CA . CYS B 1 168 ? -5.082 -18.812 -0.251 1 97.62 168 CYS B CA 1
ATOM 2948 C C . CYS B 1 168 ? -6.559 -18.547 0.011 1 97.62 168 CYS B C 1
ATOM 2950 O O . CYS B 1 168 ? -7.371 -19.484 -0.012 1 97.62 168 CYS B O 1
ATOM 2952 N N . ASP B 1 169 ? -6.914 -17.312 0.226 1 95.38 169 ASP B N 1
ATOM 2953 C CA . ASP B 1 169 ? -8.297 -17 0.565 1 95.38 169 ASP B CA 1
ATOM 2954 C C . ASP B 1 169 ? -9.086 -16.578 -0.673 1 95.38 169 ASP B C 1
ATOM 2956 O O . ASP B 1 169 ? -10.266 -16.219 -0.576 1 95.38 169 ASP B O 1
ATOM 2960 N N . HIS B 1 170 ? -8.438 -16.453 -1.797 1 94.31 170 HIS B N 1
ATOM 2961 C CA . HIS B 1 170 ? -9.117 -16.219 -3.068 1 94.31 170 HIS B CA 1
ATOM 2962 C C . HIS B 1 170 ? -9.547 -17.547 -3.701 1 94.31 170 HIS B C 1
ATOM 2964 O O . HIS B 1 170 ? -8.703 -18.375 -4.051 1 94.31 170 HIS B O 1
ATOM 2970 N N . HIS B 1 171 ? -10.797 -17.781 -3.803 1 94.69 171 HIS B N 1
ATOM 2971 C CA . HIS B 1 171 ? -11.344 -19.016 -4.355 1 94.69 171 HIS B CA 1
ATOM 2972 C C . HIS B 1 171 ? -10.781 -20.25 -3.633 1 94.69 171 HIS B C 1
ATOM 2974 O O . HIS B 1 171 ? -10.367 -21.219 -4.273 1 94.69 171 HIS B O 1
ATOM 2980 N N . SER B 1 172 ? -10.617 -20.125 -2.328 1 96 172 SER B N 1
ATOM 2981 C CA . SER B 1 172 ? -10.141 -21.203 -1.474 1 96 172 SER B CA 1
ATOM 2982 C C . SER B 1 172 ? -8.758 -21.672 -1.909 1 96 172 SER B C 1
ATOM 2984 O O . SER B 1 172 ? -8.414 -22.844 -1.735 1 96 172 SER B O 1
ATOM 2986 N N . GLY B 1 173 ? -8.047 -20.828 -2.637 1 98.25 173 GLY B N 1
ATOM 2987 C CA . GLY B 1 173 ? -6.676 -21.109 -3.025 1 98.25 173 GLY B CA 1
ATOM 2988 C C . GLY B 1 173 ? -6.574 -21.844 -4.348 1 98.25 173 GLY B C 1
ATOM 2989 O O . GLY B 1 173 ? -5.477 -22.203 -4.785 1 98.25 173 GLY B O 1
ATOM 2990 N N . ASP B 1 174 ? -7.734 -22.016 -5.035 1 98.62 174 ASP B N 1
ATOM 2991 C CA . ASP B 1 174 ? -7.75 -22.781 -6.27 1 98.62 174 ASP B CA 1
ATOM 2992 C C . ASP B 1 174 ? -7.594 -21.875 -7.488 1 98.62 174 ASP B C 1
ATOM 2994 O O . ASP B 1 174 ? -8.352 -20.922 -7.66 1 98.62 174 ASP B O 1
ATOM 2998 N N . TYR B 1 175 ? -6.629 -22.219 -8.266 1 98.38 175 TYR B N 1
ATOM 2999 C CA . TYR B 1 175 ? -6.414 -21.609 -9.578 1 98.38 175 TYR B CA 1
ATOM 3000 C C . TYR B 1 175 ? -6.293 -22.672 -10.656 1 98.38 175 TYR B C 1
ATOM 3002 O O . TYR B 1 175 ? -5.207 -23.203 -10.898 1 98.38 175 TYR B O 1
ATOM 3010 N N . LYS B 1 176 ? -7.363 -22.969 -11.367 1 98.06 176 LYS B N 1
ATOM 3011 C CA . LYS B 1 176 ? -7.492 -24.141 -12.219 1 98.06 176 LYS B CA 1
ATOM 3012 C C . LYS B 1 176 ? -6.965 -23.859 -13.625 1 98.06 176 LYS B C 1
ATOM 3014 O O . LYS B 1 176 ? -6.688 -24.797 -14.383 1 98.06 176 LYS B O 1
ATOM 3019 N N . HIS B 1 177 ? -6.965 -22.594 -13.977 1 96.75 177 HIS B N 1
ATOM 3020 C CA . HIS B 1 177 ? -6.594 -22.141 -15.312 1 96.75 177 HIS B CA 1
ATOM 3021 C C . HIS B 1 177 ? -5.93 -20.766 -15.273 1 96.75 177 HIS B C 1
ATOM 3023 O O . HIS B 1 177 ? -6.234 -19.953 -14.391 1 96.75 177 HIS B O 1
ATOM 3029 N N . PHE B 1 178 ? -5.023 -20.469 -16.312 1 94.31 178 PHE B N 1
ATOM 3030 C CA . PHE B 1 178 ? -4.227 -19.25 -16.281 1 94.31 178 PHE B CA 1
ATOM 3031 C C . PHE B 1 178 ? -5.125 -18.016 -16.281 1 94.31 178 PHE B C 1
ATOM 3033 O O . PHE B 1 178 ? -4.762 -16.984 -15.734 1 94.31 178 PHE B O 1
ATOM 3040 N N . ARG B 1 179 ? -6.336 -18.172 -16.844 1 94.75 179 ARG B N 1
ATOM 3041 C CA . ARG B 1 179 ? -7.262 -17.047 -16.922 1 94.75 179 ARG B CA 1
ATOM 3042 C C . ARG B 1 179 ? -7.723 -16.609 -15.539 1 94.75 179 ARG B C 1
ATOM 3044 O O . ARG B 1 179 ? -8.297 -15.531 -15.383 1 94.75 179 ARG B O 1
ATOM 3051 N N . GLU B 1 180 ? -7.449 -17.469 -14.516 1 95.75 180 GLU B N 1
ATOM 3052 C CA . GLU B 1 180 ? -7.875 -17.172 -13.156 1 95.75 180 GLU B CA 1
ATOM 3053 C C . GLU B 1 180 ? -6.777 -16.438 -12.375 1 95.75 180 GLU B C 1
ATOM 3055 O O . GLU B 1 180 ? -6.996 -16 -11.25 1 95.75 180 GLU B O 1
ATOM 3060 N N . TRP B 1 181 ? -5.602 -16.297 -12.977 1 96.38 181 TRP B N 1
ATOM 3061 C CA . TRP B 1 181 ? -4.453 -15.742 -12.258 1 96.38 181 TRP B CA 1
ATOM 3062 C C . TRP B 1 181 ? -4.512 -14.219 -12.219 1 96.38 181 TRP B C 1
ATOM 3064 O O . TRP B 1 181 ? -3.889 -13.586 -11.367 1 96.38 181 TRP B O 1
ATOM 3074 N N . GLY B 1 182 ? -5.191 -13.609 -13.188 1 93.75 182 GLY B N 1
ATOM 3075 C CA . GLY B 1 182 ? -5.316 -12.18 -13.391 1 93.75 182 GLY B CA 1
ATOM 3076 C C . GLY B 1 182 ? -5.902 -11.812 -14.742 1 93.75 182 GLY B C 1
ATOM 3077 O O . GLY B 1 182 ? -5.836 -12.609 -15.688 1 93.75 182 GLY B O 1
ATOM 3078 N N . SER B 1 183 ? -6.375 -10.625 -14.828 1 93.25 183 SER B N 1
ATOM 3079 C CA . SER B 1 183 ? -7.035 -10.188 -16.062 1 93.25 183 SER B CA 1
ATOM 3080 C C . SER B 1 183 ? -6.031 -10.039 -17.203 1 93.25 183 SER B C 1
ATOM 3082 O O . SER B 1 183 ? -6.41 -10.031 -18.375 1 93.25 183 SER B O 1
ATOM 3084 N N . HIS B 1 184 ? -4.758 -9.969 -16.906 1 89.56 184 HIS B N 1
ATOM 3085 C CA . HIS B 1 184 ? -3.721 -9.75 -17.922 1 89.56 184 HIS B CA 1
ATOM 3086 C C . HIS B 1 184 ? -3.104 -11.07 -18.359 1 89.56 184 HIS B C 1
ATOM 3088 O O . HIS B 1 184 ? -2.25 -11.094 -19.25 1 89.56 184 HIS B O 1
ATOM 3094 N N . ALA B 1 185 ? -3.486 -12.086 -17.672 1 91.62 185 ALA B N 1
ATOM 3095 C CA . ALA B 1 185 ? -2.852 -13.375 -17.938 1 91.62 185 ALA B CA 1
ATOM 3096 C C . ALA B 1 185 ? -3.141 -13.844 -19.359 1 91.62 185 ALA B C 1
ATOM 3098 O O . ALA B 1 185 ? -4.301 -13.922 -19.766 1 91.62 185 ALA B O 1
ATOM 3099 N N . GLN B 1 186 ? -2.049 -14.117 -20.109 1 88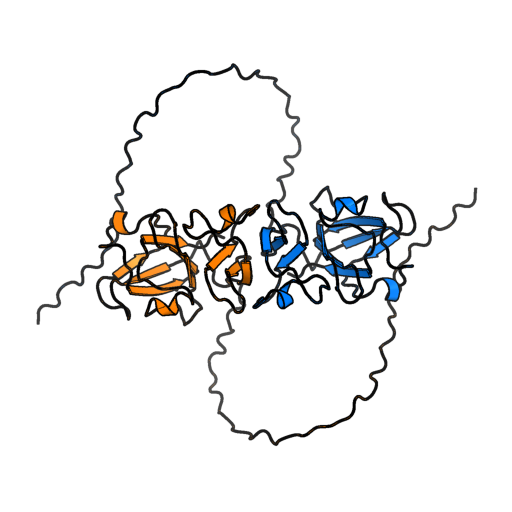 186 GLN B N 1
ATOM 3100 C CA . GLN B 1 186 ? -2.229 -14.555 -21.484 1 88 186 GLN B CA 1
ATOM 3101 C C . GLN B 1 186 ? -1.514 -15.875 -21.734 1 88 186 GLN B C 1
ATOM 3103 O O . GLN B 1 186 ? -1.657 -16.469 -22.812 1 88 186 GLN B O 1
ATOM 3108 N N . THR B 1 187 ? -0.703 -16.312 -20.828 1 87.19 187 THR B N 1
ATOM 3109 C CA . THR B 1 187 ? 0.106 -17.5 -21.031 1 87.19 187 THR B CA 1
ATOM 3110 C C . THR B 1 187 ? 0.218 -18.312 -19.75 1 87.19 187 THR B C 1
ATOM 3112 O O . THR B 1 187 ? -0.063 -17.812 -18.656 1 87.19 187 THR B O 1
ATOM 3115 N N . PHE B 1 188 ? 0.746 -19.5 -19.938 1 92.19 188 PHE B N 1
ATOM 3116 C CA . PHE B 1 188 ? 0.984 -20.438 -18.844 1 92.19 188 PHE B CA 1
ATOM 3117 C C . PHE B 1 188 ? 2.414 -20.312 -18.328 1 92.19 188 PHE B C 1
ATOM 3119 O O . PHE B 1 188 ? 2.814 -21.016 -17.406 1 92.19 188 PHE B O 1
ATOM 3126 N N . GLN B 1 189 ? 3.021 -19.391 -18.859 1 95.38 189 GLN B N 1
ATOM 3127 C CA . GLN B 1 189 ? 4.445 -19.312 -18.531 1 95.38 189 GLN B CA 1
ATOM 3128 C C . GLN B 1 189 ? 4.66 -18.797 -17.109 1 95.38 189 GLN B C 1
ATOM 3130 O O . GLN B 1 189 ? 4.238 -17.688 -16.781 1 95.38 189 GLN B O 1
ATOM 3135 N N . VAL B 1 190 ? 5.238 -19.609 -16.266 1 97.31 190 VAL B N 1
ATOM 3136 C CA . VAL B 1 190 ? 5.648 -19.281 -14.898 1 97.31 190 VAL B CA 1
ATOM 3137 C C . VAL B 1 190 ? 6.957 -20 -14.57 1 97.31 190 VAL B C 1
ATOM 3139 O O . VAL B 1 190 ? 7.004 -21.234 -14.516 1 97.31 190 VAL B O 1
ATOM 3142 N N . GLN B 1 191 ? 7.992 -19.188 -14.305 1 97.38 191 GLN B N 1
ATOM 3143 C CA . GLN B 1 191 ? 9.297 -19.844 -14.18 1 97.38 191 GLN B CA 1
ATOM 3144 C C . GLN B 1 191 ? 9.961 -19.484 -12.852 1 97.38 191 GLN B C 1
ATOM 3146 O O . GLN B 1 191 ? 11.031 -20 -12.531 1 97.38 191 GLN B O 1
ATOM 3151 N N . SER B 1 192 ? 9.406 -18.641 -12.062 1 97.31 192 SER B N 1
ATOM 3152 C CA . SER B 1 192 ? 9.844 -18.344 -10.703 1 97.31 192 SER B CA 1
ATOM 3153 C C . SER B 1 192 ? 8.664 -17.969 -9.812 1 97.31 192 SER B C 1
ATOM 3155 O O . SER B 1 192 ? 7.645 -17.484 -10.297 1 97.31 192 SER B O 1
ATOM 3157 N N . ILE B 1 193 ? 8.758 -18.312 -8.539 1 98.12 193 ILE B N 1
ATOM 3158 C CA . ILE B 1 193 ? 7.68 -18.109 -7.57 1 98.12 193 ILE B CA 1
ATOM 3159 C C . ILE B 1 193 ? 8.273 -17.75 -6.211 1 98.12 193 ILE B C 1
ATOM 3161 O O . ILE B 1 193 ? 9.242 -18.359 -5.762 1 98.12 193 ILE B O 1
ATOM 3165 N N . ARG B 1 194 ? 7.699 -16.703 -5.625 1 97.75 194 ARG B N 1
ATOM 3166 C CA . ARG B 1 194 ? 8.18 -16.328 -4.301 1 97.75 194 ARG B CA 1
ATOM 3167 C C . ARG B 1 194 ? 7.02 -16.031 -3.359 1 97.75 194 ARG B C 1
ATOM 3169 O O . ARG B 1 194 ? 5.934 -15.656 -3.807 1 97.75 194 ARG B O 1
ATOM 3176 N N . ARG B 1 195 ? 7.262 -16.219 -2.1 1 97.88 195 ARG B N 1
ATOM 3177 C CA . ARG B 1 195 ? 6.309 -15.867 -1.055 1 97.88 195 ARG B CA 1
ATOM 3178 C C . ARG B 1 195 ? 6.254 -14.359 -0.858 1 97.88 195 ARG B C 1
ATOM 3180 O O . ARG B 1 195 ? 7.266 -13.672 -0.999 1 97.88 195 ARG B O 1
ATOM 3187 N N . ILE B 1 196 ? 5.137 -13.844 -0.614 1 96.62 196 ILE B N 1
ATOM 3188 C CA . ILE B 1 196 ? 5.027 -12.43 -0.261 1 96.62 196 ILE B CA 1
ATOM 3189 C C . ILE B 1 196 ? 5.637 -12.195 1.119 1 96.62 196 ILE B C 1
ATOM 3191 O O . ILE B 1 196 ? 5.359 -12.945 2.061 1 96.62 196 ILE B O 1
ATOM 3195 N N . GLN B 1 197 ? 6.445 -11.227 1.227 1 87.44 197 GLN B N 1
ATOM 3196 C CA . GLN B 1 197 ? 7.25 -10.977 2.42 1 87.44 197 GLN B CA 1
ATOM 3197 C C . GLN B 1 197 ? 6.414 -10.336 3.52 1 87.44 197 GLN B C 1
ATOM 3199 O O . GLN B 1 197 ? 5.379 -9.719 3.244 1 87.44 197 GLN B O 1
ATOM 3204 N N . GLN B 1 198 ? 6.793 -10.625 4.824 1 75.12 198 GLN B N 1
ATOM 3205 C CA . GLN B 1 198 ? 6.195 -9.961 5.98 1 75.12 198 GLN B CA 1
ATOM 3206 C C . GLN B 1 198 ? 7.094 -8.844 6.496 1 75.12 198 GLN B C 1
ATOM 3208 O O . GLN B 1 198 ? 8.32 -8.938 6.426 1 75.12 198 GLN B O 1
#

Solvent-accessible surface area (backbone atoms only — not comparable to full-atom values): 21591 Å² total; per-residue (Å²): 134,89,82,74,81,80,74,66,53,62,66,71,76,76,70,76,74,77,77,78,73,78,75,79,70,88,64,87,72,74,81,74,81,71,82,74,69,79,68,67,87,58,77,70,64,63,68,71,74,72,46,87,55,36,28,31,39,33,10,46,30,55,67,67,23,44,54,50,33,61,48,57,75,74,68,20,48,28,32,63,65,48,52,41,69,29,84,65,79,57,65,44,32,21,9,40,33,67,37,47,52,48,30,49,91,56,35,33,36,36,40,14,53,28,47,69,69,31,76,58,45,40,76,42,72,65,70,32,52,36,37,45,84,43,65,44,76,68,52,49,43,20,17,40,38,29,75,31,13,25,33,41,35,10,34,31,56,68,58,16,39,60,45,34,67,47,39,20,78,49,72,73,10,56,29,47,40,49,71,66,49,35,76,57,48,83,61,44,50,39,18,10,38,32,57,36,66,118,133,89,79,75,81,80,76,66,52,60,63,70,76,77,70,77,76,80,79,78,75,78,74,80,66,89,67,79,72,75,83,76,80,70,82,76,69,76,68,67,88,57,76,70,64,62,69,70,74,72,46,85,55,35,29,33,40,32,8,46,29,55,67,66,23,43,54,48,33,61,49,56,73,75,67,20,48,28,33,63,64,48,52,41,68,30,84,65,79,58,65,45,31,22,8,38,33,67,35,48,50,47,30,49,90,55,36,34,36,36,40,14,53,27,49,69,68,31,76,57,44,39,78,42,72,66,70,34,50,36,37,46,85,45,65,44,76,69,52,48,44,19,16,40,39,28,75,30,14,27,35,41,34,10,32,31,55,67,56,16,41,60,45,34,68,45,39,21,79,49,72,74,9,55,29,46,38,48,71,67,49,35,76,59,48,83,61,46,49,39,18,11,38,34,59,36,66,116

Secondary structure (DSSP, 8-state):
--------B----------------------------------------------EEEEEETTTEEEEEEE-SS-BSSHHHHH-S-SS----B-EEEE-TT--SSS-EEEEESSGGG-S-EEEE-S-BS-TGGGT--SSB--EEEEEESEEEEEEETTTEEEEEEEETTSGGGEE-SGGGS-TT----B--EEEEPP-/--------B----------------------------------------------EEEEEETTTEEEEEEE-SS-BSSHHHHH-S-SS----B-EEEE-TT--SSS-EEEEESSGGG-S-EEEE-S-BS-TGGGT--SSB--EEEEEESEEEEEEETTTEEEEEEEETTSGGGEE-SGGGS-TT----B--EEEEPP-

Organism: Equus caballus (NCBI:txid9796)

pLDDT: mean 77.11, std 28.83, range [21.03, 98.81]

Sequence (396 aa):
GSSQPRNIWTPSGSFPRPNRKSAPRTRGVRPSPSSLCRKPAAWLCSAPRQQDTGRWVGFEHAGFRGQQYVLERGEYPSWDAWSGNTAYPAERLTSFRPVPCANHRDSRLTIYEQENFLGRKGELNDDYPSLQAMGWEGNEVGSFHVHSGAWVCSQFPGYRGFQYVLECDHHSGDYKHFREWGSHAQTFQVQSIRRIQQGSSQPRNIWTPSGSFPRPNRKSAPRTRGVRPSPSSLCRKPAAWLCSAPRQQDTGRWVGFEHAGFRGQQYVLERGEYPSWDAWSGNTAYPAERLTSFRPVPCANHRDSRLTIYEQENFLGRKGELNDDYPSLQAMGWEGNEVGSFHVHSGAWVCSQFPGYRGFQYVLECDHHSGDYKHFREWGSHAQTFQVQSIRRIQQ